Protein AF-A0A7D8YHR5-F1 (afdb_monomer_lite)

Sequence (511 aa):
MTLLLSEDRPRRIRDEKDRVDRMIKELKLVERLQRSTRARTENGLDLDPLSEEQQRIAQRAEKVREGMKDEDADEDSTAEPQATEGEPSESPEGDDSGKPQNGEPTPSRDAPQPDDSKPSDGKPADGKPSETGKPGDDGGEEKPDSESGKAPSAPDDAPKPDDSDPDGSDPSDSEAGDSKPSDGKPSEGMPSDPSSPSDPADPSDAGQPSEPQPAPPGQPSGDPPGESGQPPATPQSPEQQAQQQLQQAIENMRQAREELDRSRRDEAVEQQQQAEENLRAAIDRLEKILRQLREEEMQRELARLEARLRKMAQMQAKLLDDTKLLDSIPASQRDRQFDVRAGNLAFEEKKIVMEADRALLLLREEGSSVAFPEVVAQIRDDMDRVAQRLTGSKVDAVTVGIQEDILAALEEMIAALQKAQRDLEQQRQQEQPPNGQPGQSPGDQPLVEQIAELKLIRTMETRILATTQRYRKILDDAGDAADLLPLVRDLAERQGNLYRITRDIVQQRNE

Foldseek 3Di:
DVPVCVPCVLVVLVVLLVLLVVLLVLLVVLLVLLVVLLVCLVVPDALVVSLVSLVVSLVSLVVSLVSLCPVVPVVPPPDDDDDDDDDDDDDDDDDDDDDDDDDDDDDDDDDDDDDDDDDDDDDDDDDDDDDDDDDDDDDDDDDDDDDDDDDDDDDDDDDDDDDDDDDDDDDDDDDDDDDDDDDDDDDDDDDDDDDDDDDDDDDDDDDDDDDDDDDDDDDDDDDDDDDDDDPDDDDQPLSSVLSVLSVLLSVLSVQLSVCSVVVNSVSSSVSSVSSSVSSVSSSVSSVVVSLVSVLVSLLVLLVVLLVLLVVLLVLLVVLLVLLVVLVVQDPVRQDVVSLVSLLVSLVSLVVSLVSLVVSLVSLVVQLQDLQVSLLSVLLSVLSNVLSVCSNVSNSDPLSSVSSVLSSVSSVLVSVQSVVLSVVSVVVVVPPDDDDDDDDDDSPRDGSGDPVSSVVSLVVLVVSLVVVVVVLVVCVVVVHDPVVCVVVNVVSVVSVVVSVVSVVCVVVVPSD

Structure (mmCIF, N/CA/C/O backbone):
data_AF-A0A7D8YHR5-F1
#
_entry.id   AF-A0A7D8YHR5-F1
#
loop_
_atom_site.group_PDB
_atom_site.id
_atom_site.type_symbol
_atom_site.label_atom_id
_atom_site.label_alt_id
_atom_site.label_comp_id
_atom_site.label_asym_id
_atom_site.label_entity_id
_atom_site.label_seq_id
_atom_site.pdbx_PDB_ins_code
_atom_site.Cartn_x
_atom_site.Cartn_y
_atom_site.Cartn_z
_atom_site.occupancy
_atom_site.B_iso_or_equiv
_atom_site.auth_seq_id
_atom_site.auth_comp_id
_atom_site.auth_asym_id
_atom_site.auth_atom_id
_atom_site.pdbx_PDB_model_num
ATOM 1 N N . MET A 1 1 ? 15.507 18.262 18.658 1.00 43.34 1 MET A N 1
ATOM 2 C CA . MET A 1 1 ? 14.780 17.064 19.139 1.00 43.34 1 MET A CA 1
ATOM 3 C C . MET A 1 1 ? 13.680 16.580 18.184 1.00 43.34 1 MET A C 1
ATOM 5 O O . MET A 1 1 ? 13.251 15.449 18.322 1.00 43.34 1 MET A O 1
ATOM 9 N N . THR A 1 2 ? 13.263 17.348 17.171 1.00 38.34 2 THR A N 1
ATOM 10 C CA . THR A 1 2 ? 12.124 17.006 16.290 1.00 38.34 2 THR A CA 1
ATOM 11 C C . THR A 1 2 ? 12.311 15.822 15.329 1.00 38.34 2 THR A C 1
ATOM 13 O O . THR A 1 2 ? 11.311 15.349 14.803 1.00 38.34 2 THR A O 1
ATOM 16 N N . LEU A 1 3 ? 13.534 15.321 15.086 1.00 39.16 3 LEU A N 1
ATOM 17 C CA . LEU A 1 3 ? 13.730 14.150 14.210 1.00 39.16 3 LEU A CA 1
ATOM 18 C C . LEU A 1 3 ? 13.431 12.805 14.897 1.00 39.16 3 LEU A C 1
ATOM 20 O O . LEU A 1 3 ? 12.826 11.951 14.256 1.00 39.16 3 LEU A O 1
ATOM 24 N N . LEU A 1 4 ? 13.782 12.614 16.178 1.00 41.31 4 LEU A N 1
ATOM 25 C CA . LEU A 1 4 ? 13.578 11.321 16.859 1.00 41.31 4 LEU A CA 1
ATOM 26 C C . LEU A 1 4 ? 12.094 10.926 16.944 1.00 41.31 4 LEU A C 1
ATOM 28 O O . LEU A 1 4 ? 11.748 9.778 16.701 1.00 41.31 4 LEU A O 1
ATOM 32 N N . LEU A 1 5 ? 11.201 11.893 17.175 1.00 48.47 5 LEU A N 1
ATOM 33 C CA . LEU A 1 5 ? 9.749 11.664 17.199 1.00 48.47 5 LEU A CA 1
ATOM 34 C C . LEU A 1 5 ? 9.153 11.292 15.825 1.00 48.47 5 LEU A C 1
ATOM 36 O O . LEU A 1 5 ? 7.983 10.917 15.751 1.00 48.47 5 LEU A O 1
ATOM 40 N N . SER A 1 6 ? 9.917 11.416 14.732 1.00 54.34 6 SER A N 1
ATOM 41 C CA . SER A 1 6 ? 9.427 11.135 13.376 1.00 54.34 6 SER A CA 1
ATOM 42 C C . SER A 1 6 ? 9.671 9.696 12.908 1.00 54.34 6 SER A C 1
ATOM 44 O O . SER A 1 6 ? 8.865 9.188 12.130 1.00 54.34 6 SER A O 1
ATOM 46 N N . GLU A 1 7 ? 10.715 9.016 13.402 1.00 53.75 7 GLU A N 1
ATOM 47 C CA . GLU A 1 7 ? 11.057 7.651 12.964 1.00 53.75 7 GLU A CA 1
ATOM 48 C C . GLU A 1 7 ? 10.170 6.570 13.604 1.00 53.75 7 GLU A C 1
ATOM 50 O O . GLU A 1 7 ? 9.763 5.641 12.908 1.00 53.75 7 GLU A O 1
ATOM 55 N N . ASP A 1 8 ? 9.777 6.715 14.875 1.00 69.06 8 ASP A N 1
ATOM 56 C CA . ASP A 1 8 ? 8.876 5.758 15.548 1.00 69.06 8 ASP A CA 1
ATOM 57 C C . ASP A 1 8 ? 7.381 6.012 15.278 1.00 69.06 8 ASP A C 1
ATOM 59 O O . ASP A 1 8 ? 6.524 5.190 15.616 1.00 69.06 8 ASP A O 1
ATOM 63 N N . ARG A 1 9 ? 7.029 7.123 14.617 1.00 74.69 9 ARG A N 1
ATOM 64 C CA . ARG A 1 9 ? 5.630 7.514 14.370 1.00 74.69 9 ARG A CA 1
ATOM 65 C C . ARG A 1 9 ? 4.794 6.502 13.553 1.00 74.69 9 ARG A C 1
ATOM 67 O O . ARG A 1 9 ? 3.575 6.523 13.724 1.00 74.69 9 ARG A O 1
ATOM 74 N N . PRO A 1 10 ? 5.351 5.644 12.668 1.00 77.38 10 PRO A N 1
ATOM 75 C CA . PRO A 1 10 ? 4.604 4.543 12.046 1.00 77.38 10 PRO A CA 1
ATOM 76 C C . PRO A 1 10 ? 4.320 3.383 13.008 1.00 77.38 10 PRO A C 1
ATOM 78 O O . PRO A 1 10 ? 3.241 2.805 12.950 1.00 77.38 10 PRO A O 1
ATOM 81 N N . ARG A 1 11 ? 5.258 3.063 13.914 1.00 81.31 11 ARG A N 1
ATOM 82 C CA . ARG A 1 11 ? 5.058 2.022 14.937 1.00 81.31 11 ARG A CA 1
ATOM 83 C C . ARG A 1 11 ? 3.981 2.445 15.926 1.00 81.31 11 ARG A C 1
ATOM 85 O O . ARG A 1 11 ? 3.015 1.713 16.083 1.00 81.31 11 ARG A O 1
ATOM 92 N N . ARG A 1 12 ? 4.077 3.679 16.445 1.00 83.19 12 ARG A N 1
ATOM 93 C CA . ARG A 1 12 ? 3.063 4.266 17.339 1.00 83.19 12 ARG A CA 1
ATOM 94 C C . ARG A 1 12 ? 1.647 4.130 16.773 1.00 83.19 12 ARG A C 1
ATOM 96 O O . ARG A 1 12 ? 0.815 3.542 17.443 1.00 83.19 12 ARG A O 1
ATOM 103 N N . ILE A 1 13 ? 1.397 4.554 15.525 1.00 85.94 13 ILE A N 1
ATOM 104 C CA . ILE A 1 13 ? 0.059 4.420 14.911 1.00 85.94 13 ILE A CA 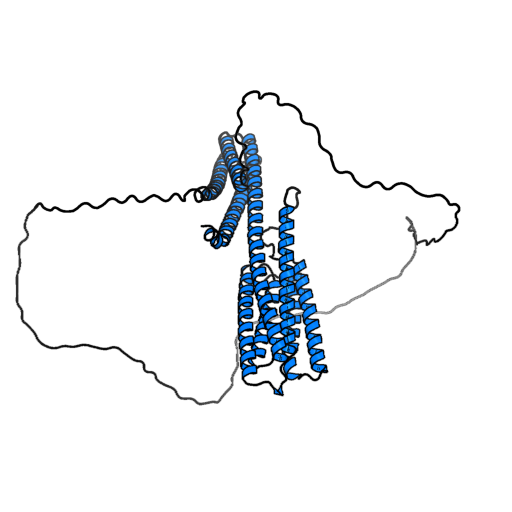1
ATOM 105 C C . ILE A 1 13 ? -0.406 2.962 14.841 1.00 85.94 13 ILE A C 1
ATOM 107 O O . ILE A 1 13 ? -1.578 2.689 15.085 1.00 85.94 13 ILE A O 1
ATOM 111 N N . ARG A 1 14 ? 0.478 2.014 14.519 1.00 84.75 14 ARG A N 1
ATOM 112 C CA . ARG A 1 14 ? 0.115 0.594 14.463 1.00 84.75 14 ARG A CA 1
ATOM 113 C C . ARG A 1 14 ? -0.244 0.042 15.841 1.00 84.75 14 ARG A C 1
ATOM 115 O O . ARG A 1 14 ? -1.290 -0.586 15.986 1.00 84.75 14 ARG A O 1
ATOM 122 N N . ASP A 1 15 ? 0.587 0.320 16.840 1.00 88.00 15 ASP A N 1
ATOM 123 C CA . ASP A 1 15 ? 0.382 -0.117 18.223 1.00 88.00 15 ASP A CA 1
ATOM 124 C C . ASP A 1 15 ? -0.906 0.496 18.815 1.00 88.00 15 ASP A C 1
ATOM 126 O O . ASP A 1 15 ? -1.674 -0.183 19.505 1.00 88.00 15 ASP A O 1
ATOM 130 N N . GLU A 1 16 ? -1.183 1.757 18.475 1.00 88.62 16 GLU A N 1
ATOM 131 C CA . GLU A 1 16 ? -2.377 2.524 18.841 1.00 88.62 16 GLU A CA 1
ATOM 132 C C . GLU A 1 16 ? -3.640 1.984 18.144 1.00 88.62 16 GLU A C 1
ATOM 134 O O . GLU A 1 16 ? -4.628 1.690 18.818 1.00 88.62 16 GLU A O 1
ATOM 139 N N . LYS A 1 17 ? -3.598 1.723 16.826 1.00 89.19 17 LYS A N 1
ATOM 140 C CA . LYS A 1 17 ? -4.676 1.034 16.085 1.00 89.19 17 LYS A CA 1
ATOM 141 C C . LYS A 1 17 ? -5.022 -0.308 16.724 1.00 89.19 17 LYS A C 1
ATOM 143 O O . LYS A 1 17 ? -6.193 -0.582 16.984 1.00 89.19 17 LYS A O 1
ATOM 148 N N . ASP A 1 18 ? -4.011 -1.129 16.993 1.00 89.62 18 ASP A N 1
ATOM 149 C CA . ASP A 1 18 ? -4.166 -2.448 17.603 1.00 89.62 18 ASP A CA 1
ATOM 150 C C . ASP A 1 18 ? -4.737 -2.354 19.027 1.00 89.62 18 ASP A C 1
ATOM 152 O O . ASP A 1 18 ? -5.549 -3.188 19.440 1.00 89.62 18 ASP A O 1
ATOM 156 N N . ARG A 1 19 ? -4.345 -1.330 19.794 1.00 90.12 19 ARG A N 1
ATOM 157 C CA . ARG A 1 19 ? -4.901 -1.046 21.121 1.00 90.12 19 ARG A CA 1
ATOM 158 C C . ARG A 1 19 ? -6.368 -0.625 21.033 1.00 90.12 19 ARG A C 1
ATOM 160 O O . ARG A 1 19 ? -7.196 -1.233 21.712 1.00 90.12 19 ARG A O 1
ATOM 167 N N . VAL A 1 20 ? -6.712 0.344 20.188 1.00 91.25 20 VAL A N 1
ATOM 168 C CA . VAL A 1 20 ? -8.091 0.835 20.023 1.00 91.25 20 VAL A CA 1
ATOM 169 C C . VAL A 1 20 ? -9.015 -0.266 19.489 1.00 91.25 20 VAL A C 1
ATOM 171 O O . VAL A 1 20 ? -10.122 -0.436 20.002 1.00 91.25 20 VAL A O 1
ATOM 174 N N . ASP A 1 21 ? -8.554 -1.092 18.548 1.00 92.06 21 ASP A N 1
ATOM 175 C CA . ASP A 1 21 ? -9.302 -2.251 18.050 1.00 92.06 21 ASP A CA 1
ATOM 176 C C . ASP A 1 21 ? -9.559 -3.308 19.146 1.00 92.06 21 ASP A C 1
ATOM 178 O O . ASP A 1 21 ? -10.692 -3.782 19.295 1.00 92.06 21 ASP A O 1
ATOM 182 N N . ARG A 1 22 ? -8.559 -3.615 19.992 1.00 93.50 22 ARG A N 1
ATOM 183 C CA . ARG A 1 22 ? -8.758 -4.456 21.191 1.00 93.50 22 ARG A CA 1
ATOM 184 C C . ARG A 1 22 ? -9.793 -3.853 22.145 1.00 93.50 22 ARG A C 1
ATOM 186 O O . ARG A 1 22 ? -10.671 -4.582 22.610 1.00 93.50 22 ARG A O 1
ATOM 193 N N . MET A 1 23 ? -9.737 -2.544 22.406 1.00 93.44 23 MET A N 1
ATOM 194 C CA . MET A 1 23 ? -10.709 -1.860 23.271 1.00 93.44 23 MET A CA 1
ATOM 195 C C . MET A 1 23 ? -12.133 -1.936 22.702 1.00 93.44 23 MET A C 1
ATOM 197 O O . MET A 1 23 ? -13.058 -2.286 23.433 1.00 93.44 23 MET A O 1
ATOM 201 N N . ILE A 1 24 ? -12.324 -1.707 21.399 1.00 93.50 24 ILE A N 1
ATOM 202 C CA . ILE A 1 24 ? -13.632 -1.836 20.732 1.00 93.50 24 ILE A CA 1
ATOM 203 C C . ILE A 1 24 ? -14.166 -3.270 20.828 1.00 93.50 24 ILE A C 1
ATOM 205 O O . ILE A 1 24 ? -15.341 -3.467 21.145 1.00 93.50 24 ILE A O 1
ATOM 209 N N . LYS A 1 25 ? -13.323 -4.282 20.579 1.00 95.50 25 LYS A N 1
ATOM 210 C CA . LYS A 1 25 ? -13.701 -5.703 20.687 1.00 95.50 25 LYS A CA 1
ATOM 211 C C . LYS A 1 25 ? -14.168 -6.060 22.101 1.00 95.50 25 LYS A C 1
ATOM 213 O O . LYS A 1 25 ? -15.196 -6.722 22.253 1.00 95.50 25 LYS A O 1
ATOM 218 N N . GLU A 1 26 ? -13.461 -5.581 23.121 1.00 96.31 26 GLU A N 1
ATOM 219 C CA . GLU A 1 26 ? -13.825 -5.782 24.524 1.00 96.31 26 GLU A CA 1
ATOM 220 C C . GLU A 1 26 ? -15.105 -5.024 24.915 1.00 96.31 26 GLU A C 1
ATOM 222 O O . GLU A 1 26 ? -16.015 -5.634 25.480 1.00 96.31 26 GLU A O 1
ATOM 227 N N . LEU A 1 27 ? -15.258 -3.744 24.549 1.00 96.00 27 LEU A N 1
ATOM 228 C CA . LEU A 1 27 ? -16.479 -2.980 24.848 1.00 96.00 27 LEU A CA 1
ATOM 229 C C . LEU A 1 27 ? -17.718 -3.538 24.138 1.00 96.00 27 LEU A C 1
ATOM 231 O O . LEU A 1 27 ? -18.779 -3.614 24.752 1.00 96.00 27 LEU A O 1
ATOM 235 N N . LYS A 1 28 ? -17.601 -4.019 22.893 1.00 96.88 28 LYS A N 1
ATOM 236 C CA . LYS A 1 28 ? -18.698 -4.719 22.193 1.00 96.88 28 LYS A CA 1
ATOM 237 C C . LYS A 1 28 ? -19.106 -6.028 22.872 1.00 96.88 28 LYS A C 1
ATOM 239 O O . LYS A 1 28 ? -20.235 -6.488 22.698 1.00 96.88 28 LYS A O 1
ATOM 244 N N . LEU A 1 29 ? -18.206 -6.655 23.629 1.00 97.06 29 LEU A N 1
ATOM 245 C CA . LEU A 1 29 ? -18.526 -7.827 24.441 1.00 97.06 29 LEU A CA 1
ATOM 246 C C . LEU A 1 29 ? -19.152 -7.423 25.786 1.00 97.06 29 LEU A C 1
ATOM 248 O O . LEU A 1 29 ? -20.113 -8.062 26.206 1.00 97.06 29 LEU A O 1
ATOM 252 N N . VAL A 1 30 ? -18.687 -6.337 26.413 1.00 97.62 30 VAL A N 1
ATOM 253 C CA . VAL A 1 30 ? -19.336 -5.727 27.591 1.00 97.62 30 VAL A CA 1
ATOM 254 C C . VAL A 1 30 ? -20.777 -5.309 27.269 1.00 97.62 30 VAL A C 1
ATOM 256 O O . VAL A 1 30 ? -21.678 -5.707 27.997 1.00 97.62 30 VAL A O 1
ATOM 259 N N . GLU A 1 31 ? -21.024 -4.596 26.164 1.00 97.38 31 GLU A N 1
ATOM 260 C CA . GLU A 1 31 ? -22.367 -4.158 25.735 1.00 97.38 31 GLU A CA 1
ATOM 261 C C . GLU A 1 31 ? -23.316 -5.344 25.523 1.00 97.38 31 GLU A C 1
ATOM 263 O O . GLU A 1 31 ? -24.435 -5.352 26.037 1.00 97.38 31 GLU A O 1
ATOM 268 N N . ARG A 1 32 ? -22.838 -6.407 24.865 1.00 97.81 32 ARG A N 1
ATOM 269 C CA . ARG A 1 32 ? -23.626 -7.624 24.637 1.00 97.81 32 ARG A CA 1
ATOM 270 C C . ARG A 1 32 ? -23.975 -8.346 25.938 1.00 97.81 32 ARG A C 1
ATOM 272 O O . ARG A 1 32 ? -25.080 -8.873 26.066 1.00 97.81 32 ARG A O 1
ATOM 279 N N . LEU A 1 33 ? -23.038 -8.397 26.887 1.00 97.69 33 LEU A N 1
ATOM 280 C CA . LEU A 1 33 ? -23.275 -8.972 28.211 1.00 97.69 33 LEU A CA 1
ATOM 281 C C . LEU A 1 33 ? -24.267 -8.112 29.001 1.00 97.69 33 LEU A C 1
ATOM 283 O O . LEU A 1 33 ? -25.235 -8.656 29.520 1.00 97.69 33 LEU A O 1
ATOM 287 N N . GLN A 1 34 ? -24.086 -6.790 29.001 1.00 97.38 34 GLN A N 1
ATOM 288 C CA . GLN A 1 34 ? -24.976 -5.826 29.648 1.00 97.38 34 GLN A CA 1
ATOM 289 C C . GLN A 1 34 ? -26.417 -5.977 29.147 1.00 97.38 34 GLN A C 1
ATOM 291 O O . GLN A 1 34 ? -27.328 -6.193 29.943 1.00 97.38 34 GLN A O 1
ATOM 296 N N . ARG A 1 35 ? -26.607 -5.996 27.824 1.00 97.50 35 ARG A N 1
ATOM 297 C CA . ARG A 1 35 ? -27.909 -6.202 27.176 1.00 97.50 35 ARG A CA 1
ATOM 298 C C . ARG A 1 35 ? -28.532 -7.566 27.495 1.00 97.50 35 ARG A C 1
ATOM 300 O O . ARG A 1 35 ? -29.747 -7.669 27.647 1.00 97.50 35 ARG A O 1
ATOM 307 N N . SER A 1 36 ? -27.715 -8.615 27.614 1.00 97.31 36 SER A N 1
ATOM 308 C CA . SER A 1 36 ? -28.164 -9.958 28.017 1.00 97.31 36 SER A CA 1
ATOM 309 C C . SER A 1 36 ? -28.595 -10.015 29.487 1.00 97.31 36 SER A C 1
ATOM 311 O O . SER A 1 36 ? -29.595 -10.652 29.818 1.00 97.31 36 SER A O 1
ATOM 313 N N . THR A 1 37 ? -27.862 -9.357 30.387 1.00 96.69 37 THR A N 1
ATOM 314 C CA . THR A 1 37 ? -28.233 -9.248 31.804 1.00 96.69 37 THR A CA 1
ATOM 315 C C . THR A 1 37 ? -29.489 -8.398 31.957 1.00 96.69 37 THR A C 1
ATOM 317 O O . THR A 1 37 ? -30.429 -8.871 32.584 1.00 96.69 37 THR A O 1
ATOM 320 N N . ARG A 1 38 ? -29.595 -7.250 31.273 1.00 97.31 38 ARG A N 1
ATOM 321 C CA . ARG A 1 38 ? -30.806 -6.418 31.270 1.00 97.31 38 ARG A CA 1
ATOM 322 C C . ARG A 1 38 ? -32.049 -7.165 30.802 1.00 97.31 38 ARG A C 1
ATOM 324 O O . ARG A 1 38 ? -33.054 -7.171 31.504 1.00 97.31 38 ARG A O 1
ATOM 331 N N . ALA A 1 39 ? -31.970 -7.863 29.669 1.00 97.12 39 ALA A N 1
ATOM 332 C CA . ALA A 1 39 ? -33.085 -8.672 29.185 1.00 97.12 39 ALA A CA 1
ATOM 333 C C . ALA A 1 39 ? -33.501 -9.745 30.208 1.00 97.12 39 ALA A C 1
ATOM 335 O O . ALA A 1 39 ? -34.676 -10.089 30.306 1.00 97.12 39 ALA A O 1
ATOM 336 N N . ARG A 1 40 ? -32.567 -10.280 31.003 1.00 96.88 40 ARG A N 1
ATOM 337 C CA . ARG A 1 40 ? -32.877 -11.237 32.074 1.00 96.88 40 ARG A CA 1
ATOM 338 C C . ARG A 1 40 ? -33.471 -10.561 33.317 1.00 96.88 40 ARG A C 1
ATOM 340 O O . ARG A 1 40 ? -34.400 -11.129 33.891 1.00 96.88 40 ARG A O 1
ATOM 347 N N . THR A 1 41 ? -33.032 -9.347 33.659 1.00 94.62 41 THR A N 1
ATOM 348 C CA . THR A 1 41 ? -33.676 -8.473 34.653 1.00 94.62 41 THR A CA 1
ATOM 349 C C . THR A 1 41 ? -35.145 -8.226 34.285 1.00 94.62 41 THR A C 1
ATOM 351 O O . THR A 1 41 ? -36.033 -8.515 35.085 1.00 94.62 41 THR A O 1
ATOM 354 N N . GLU A 1 42 ? -35.404 -7.781 33.048 1.00 95.25 42 GLU A N 1
ATOM 355 C CA . GLU A 1 42 ? -36.739 -7.508 32.485 1.00 95.25 42 GLU A CA 1
ATOM 356 C C . GLU A 1 42 ? -37.643 -8.757 32.488 1.00 95.25 42 GLU A C 1
ATOM 358 O O . GLU A 1 42 ? -38.808 -8.684 32.871 1.00 95.25 42 GLU A O 1
ATOM 363 N N . ASN A 1 43 ? -37.104 -9.926 32.117 1.00 95.31 43 ASN A N 1
ATOM 364 C CA . ASN A 1 43 ? -37.841 -11.200 32.079 1.00 95.31 43 ASN A CA 1
ATOM 365 C C . ASN A 1 43 ? -38.124 -11.820 33.462 1.00 95.31 43 ASN A C 1
ATOM 367 O O . ASN A 1 43 ? -38.692 -12.909 33.546 1.00 95.31 43 ASN A O 1
ATOM 371 N N . GLY A 1 44 ? -37.751 -11.151 34.553 1.00 92.12 44 GLY A N 1
ATOM 372 C CA . GLY A 1 44 ? -38.170 -11.548 35.892 1.00 92.12 44 GLY A CA 1
ATOM 373 C C . GLY A 1 44 ? -37.276 -12.570 36.600 1.00 92.12 44 GLY A C 1
ATOM 374 O O . GLY A 1 44 ? -37.691 -13.091 37.637 1.00 92.12 44 GLY A O 1
ATOM 375 N N . LEU A 1 45 ? -36.072 -12.842 36.085 1.00 92.81 45 LEU A N 1
ATOM 376 C CA . LEU A 1 45 ? -35.128 -13.797 36.680 1.00 92.81 45 LEU A CA 1
ATOM 377 C C . LEU A 1 45 ? -34.607 -13.355 38.057 1.00 92.81 45 LEU A C 1
ATOM 379 O O . LEU A 1 45 ? -34.732 -12.193 38.452 1.00 92.81 45 LEU A O 1
ATOM 383 N N . ASP A 1 46 ? -34.049 -14.324 38.782 1.00 93.00 46 ASP A N 1
ATOM 384 C CA . ASP A 1 46 ? -33.513 -14.160 40.135 1.00 93.00 46 ASP A CA 1
ATOM 385 C C . ASP A 1 46 ? -32.434 -13.065 40.203 1.00 93.00 46 ASP A C 1
ATOM 387 O O . ASP A 1 46 ? -31.592 -12.959 39.310 1.00 93.00 46 ASP A O 1
ATOM 391 N N . LEU A 1 47 ? -32.486 -12.227 41.240 1.00 91.94 47 LEU A N 1
ATOM 392 C CA . LEU A 1 47 ? -31.731 -10.971 41.296 1.00 91.94 47 LEU A CA 1
ATOM 393 C C . LEU A 1 47 ? -30.303 -11.161 41.817 1.00 91.94 47 LEU A C 1
ATOM 395 O O . LEU A 1 47 ? -29.393 -10.512 41.303 1.00 91.94 47 LEU A O 1
ATOM 399 N N . ASP A 1 48 ? -30.087 -12.094 42.746 1.00 93.12 48 ASP A N 1
ATOM 400 C CA . ASP A 1 48 ? -28.764 -12.423 43.294 1.00 93.12 48 ASP A CA 1
ATOM 401 C C . ASP A 1 48 ? -27.743 -12.800 42.190 1.00 93.12 48 ASP A C 1
ATOM 403 O O . ASP A 1 48 ? -26.694 -12.151 42.093 1.00 93.12 48 ASP A O 1
ATOM 407 N N . PRO A 1 49 ? -28.019 -13.767 41.281 1.00 94.31 49 PRO A N 1
ATOM 408 C CA . PRO A 1 49 ? -27.087 -14.084 40.197 1.00 94.31 49 PRO A CA 1
ATOM 409 C C . PRO A 1 49 ? -26.950 -12.947 39.173 1.00 94.31 49 PRO A C 1
ATOM 411 O O . PRO A 1 49 ? -25.877 -12.786 38.590 1.00 94.31 49 PRO A O 1
ATOM 414 N N . LEU A 1 50 ? -27.992 -12.131 38.961 1.00 94.75 50 LEU A N 1
ATOM 415 C CA . LEU A 1 50 ? -27.912 -10.965 38.074 1.00 94.75 50 LEU A CA 1
ATOM 416 C C . LEU A 1 50 ? -27.019 -9.862 38.660 1.00 94.75 50 LEU A C 1
ATOM 418 O O . LEU A 1 50 ? -26.283 -9.231 37.903 1.00 94.75 50 LEU A O 1
ATOM 422 N N . SER A 1 51 ? -27.020 -9.660 39.982 1.00 95.94 51 SER A N 1
ATOM 423 C CA . SER A 1 51 ? -26.114 -8.727 40.667 1.00 95.94 51 SER A CA 1
ATOM 424 C C . SER A 1 51 ? -24.651 -9.165 40.538 1.00 95.94 51 SER A C 1
ATOM 426 O O . SER A 1 51 ? -23.788 -8.364 40.159 1.00 95.94 51 SER A O 1
ATOM 428 N N . GLU A 1 52 ? -24.356 -10.455 40.747 1.00 96.31 52 GLU A N 1
ATOM 429 C CA . GLU A 1 52 ? -23.009 -10.996 40.523 1.00 96.31 52 GLU A CA 1
ATOM 430 C C . GLU A 1 52 ? -22.534 -10.814 39.075 1.00 96.31 52 GLU A C 1
ATOM 432 O O . GLU A 1 52 ? -21.380 -10.449 38.829 1.00 96.31 52 GLU A O 1
ATOM 437 N N . GLU A 1 53 ? -23.401 -11.066 38.095 1.00 96.19 53 GLU A N 1
ATOM 438 C CA . GLU A 1 53 ? -23.077 -10.830 36.691 1.00 96.19 53 GLU A CA 1
ATOM 439 C C . GLU A 1 53 ? -22.863 -9.342 36.399 1.00 96.19 53 GLU A C 1
ATOM 441 O O . GLU A 1 53 ? -21.871 -8.988 35.762 1.00 96.19 53 GLU A O 1
ATOM 446 N N . GLN A 1 54 ? -23.727 -8.465 36.915 1.00 97.06 54 GLN A N 1
ATOM 447 C CA . GLN A 1 54 ? -23.611 -7.015 36.765 1.00 97.06 54 GLN A CA 1
ATOM 448 C C . GLN A 1 54 ? -22.283 -6.492 37.337 1.00 97.06 54 GLN A C 1
ATOM 450 O O . GLN A 1 54 ? -21.619 -5.667 36.700 1.00 97.06 54 GLN A O 1
ATOM 455 N N . GLN A 1 55 ? -21.833 -7.035 38.477 1.00 97.44 55 GLN A N 1
ATOM 456 C CA . GLN A 1 55 ? -20.502 -6.777 39.031 1.00 97.44 55 GLN A CA 1
ATOM 457 C C . GLN A 1 55 ? -19.385 -7.200 38.063 1.00 97.44 55 GLN A C 1
ATOM 459 O O . GLN A 1 55 ? -18.446 -6.433 37.840 1.00 97.44 55 GLN A O 1
ATOM 464 N N . ARG A 1 56 ? -19.459 -8.406 37.484 1.00 97.94 56 ARG A N 1
ATOM 465 C CA . ARG A 1 56 ? -18.431 -8.921 36.556 1.00 97.94 56 ARG A CA 1
ATOM 466 C C . ARG A 1 56 ? -18.363 -8.098 35.264 1.00 97.94 56 ARG A C 1
ATOM 468 O O . ARG A 1 56 ? -17.268 -7.874 34.748 1.00 97.94 56 ARG A O 1
ATOM 475 N N . ILE A 1 57 ? -19.502 -7.616 34.762 1.00 97.69 57 ILE A N 1
ATOM 476 C CA . ILE A 1 57 ? -19.575 -6.744 33.578 1.00 97.69 57 ILE A CA 1
ATOM 477 C C . ILE A 1 57 ? -18.942 -5.378 33.888 1.00 97.69 57 ILE A C 1
ATOM 479 O O . ILE A 1 57 ? -18.070 -4.934 33.138 1.00 97.69 57 ILE A O 1
ATOM 483 N N . ALA A 1 58 ? -19.275 -4.769 35.034 1.00 97.44 58 ALA A N 1
ATOM 484 C CA . ALA A 1 58 ? -18.663 -3.516 35.486 1.00 97.44 58 ALA A CA 1
ATOM 485 C C . ALA A 1 58 ? -17.134 -3.636 35.638 1.00 97.44 58 ALA A C 1
ATOM 487 O O . ALA A 1 58 ? -16.396 -2.779 35.159 1.00 97.44 58 ALA A O 1
ATOM 488 N N . GLN A 1 59 ? -16.645 -4.733 36.231 1.00 97.25 59 GLN A N 1
ATOM 489 C CA . GLN A 1 59 ? -15.209 -5.016 36.362 1.00 97.25 59 GLN A CA 1
ATOM 490 C C . GLN A 1 59 ? -14.510 -5.219 35.009 1.00 97.25 59 GLN A C 1
ATOM 492 O O . GLN A 1 59 ? -13.340 -4.870 34.862 1.00 97.25 59 GLN A O 1
ATOM 497 N N . ARG A 1 60 ? -15.196 -5.782 34.005 1.00 97.00 60 ARG A N 1
ATOM 498 C CA . ARG A 1 60 ? -14.640 -5.918 32.650 1.00 97.00 60 ARG A CA 1
ATOM 499 C C . ARG A 1 60 ? -14.508 -4.558 31.966 1.00 97.00 60 ARG A C 1
ATOM 501 O O . ARG A 1 60 ? -13.459 -4.274 31.399 1.00 97.00 60 ARG A O 1
ATOM 508 N N . ALA A 1 61 ? -15.532 -3.713 32.068 1.00 96.19 61 ALA A N 1
ATOM 509 C CA . ALA A 1 61 ? -15.494 -2.340 31.568 1.00 96.19 61 ALA A CA 1
ATOM 510 C C . ALA A 1 61 ? -14.400 -1.502 32.259 1.00 96.19 61 ALA A C 1
ATOM 512 O O . ALA A 1 61 ? -13.678 -0.756 31.602 1.00 96.19 61 ALA A O 1
ATOM 513 N N . GLU A 1 62 ? -14.227 -1.681 33.570 1.00 95.62 62 GLU A N 1
ATOM 514 C CA . GLU A 1 62 ? -13.188 -1.030 34.370 1.00 95.62 62 GLU A CA 1
ATOM 515 C C . GLU A 1 62 ? -11.768 -1.376 33.900 1.00 95.62 62 GLU A C 1
ATOM 517 O O . GLU A 1 62 ? -10.971 -0.460 33.712 1.00 95.62 62 GLU A O 1
ATOM 522 N N . LYS A 1 63 ? -11.482 -2.646 33.579 1.00 95.12 63 LYS A N 1
ATOM 523 C CA . LYS A 1 63 ? -10.195 -3.056 32.981 1.00 95.12 63 LYS A CA 1
ATOM 524 C C . LYS A 1 63 ? -9.923 -2.404 31.625 1.00 95.12 63 LYS A C 1
ATOM 526 O O . LYS A 1 63 ? -8.783 -2.058 31.330 1.00 95.12 63 LYS A O 1
ATOM 531 N N . VAL A 1 64 ? -10.954 -2.222 30.795 1.00 93.75 64 VAL A N 1
ATOM 532 C CA . VAL A 1 64 ? -10.803 -1.501 29.518 1.00 93.75 64 VAL A CA 1
ATOM 533 C C . VAL A 1 64 ? -10.499 -0.022 29.772 1.00 93.75 64 VAL A C 1
ATOM 535 O O . VAL A 1 64 ? -9.621 0.536 29.125 1.00 93.75 64 VAL A O 1
ATOM 538 N N . ARG A 1 65 ? -11.165 0.600 30.754 1.00 92.94 65 ARG A N 1
ATOM 539 C CA . ARG A 1 65 ? -10.908 1.992 31.161 1.00 92.94 65 ARG A CA 1
ATOM 540 C C . ARG A 1 65 ? -9.517 2.177 31.778 1.00 92.94 65 ARG A C 1
ATOM 542 O O . ARG A 1 65 ? -8.943 3.248 31.641 1.00 92.94 65 ARG A O 1
ATOM 549 N N . GLU A 1 66 ? -8.979 1.179 32.473 1.00 90.06 66 GLU A N 1
ATOM 550 C CA . GLU A 1 66 ? -7.599 1.206 32.979 1.00 90.06 66 GLU A CA 1
ATOM 551 C C . GLU A 1 66 ? -6.601 1.252 31.816 1.00 90.06 66 GLU A C 1
ATOM 553 O O . GLU A 1 66 ? -5.845 2.214 31.729 1.00 90.06 66 GLU A O 1
ATOM 558 N N . GLY A 1 67 ? -6.721 0.351 30.833 1.00 84.38 67 GLY A N 1
ATOM 559 C CA . GLY A 1 67 ? -5.882 0.377 29.623 1.00 84.38 67 GLY A CA 1
ATOM 560 C C . GLY A 1 67 ? -6.043 1.624 28.734 1.00 84.38 67 GLY A C 1
ATOM 561 O O . GLY A 1 67 ? -5.221 1.851 27.843 1.00 84.38 67 GLY A O 1
ATOM 562 N N . MET A 1 68 ? -7.073 2.451 28.965 1.00 82.00 68 MET A N 1
ATOM 563 C CA . MET A 1 68 ? -7.209 3.775 28.341 1.00 82.00 68 MET A CA 1
ATOM 564 C C . MET A 1 68 ? -6.342 4.861 28.992 1.00 82.00 68 MET A C 1
ATOM 566 O O . MET A 1 68 ? -6.087 5.866 28.339 1.00 82.00 68 MET A O 1
ATOM 570 N N . LYS A 1 69 ? -5.939 4.702 30.259 1.00 70.50 69 LYS A N 1
ATOM 571 C CA . LYS A 1 69 ? -5.246 5.742 31.044 1.00 70.50 69 LYS A CA 1
ATOM 572 C C . LYS A 1 69 ? -3.726 5.678 30.976 1.00 70.50 69 LYS A C 1
ATOM 574 O O . LYS A 1 69 ? -3.079 6.666 31.299 1.00 70.50 69 LYS A O 1
ATOM 579 N N . ASP A 1 70 ? -3.169 4.543 30.568 1.00 60.16 70 ASP A N 1
ATOM 580 C CA . ASP A 1 70 ? -1.718 4.312 30.578 1.00 60.16 70 ASP A CA 1
ATOM 581 C C . ASP A 1 70 ? -0.931 5.227 29.607 1.00 60.16 70 ASP A C 1
ATOM 583 O O . ASP A 1 70 ? 0.292 5.224 29.634 1.00 60.16 70 ASP A O 1
ATOM 587 N N . GLU A 1 71 ? -1.601 6.048 28.786 1.00 52.75 71 GLU A N 1
ATOM 588 C CA . GLU A 1 71 ? -0.972 7.053 27.908 1.00 52.75 71 GLU A CA 1
ATOM 589 C C . GLU A 1 71 ? -0.819 8.442 28.556 1.00 52.75 71 GLU A C 1
ATOM 591 O O . GLU A 1 71 ? 0.131 9.151 28.232 1.00 52.75 71 GLU A O 1
ATOM 596 N N . ASP A 1 72 ? -1.671 8.822 29.521 1.00 46.31 72 ASP A N 1
ATOM 597 C CA . ASP A 1 72 ? -1.593 10.138 30.190 1.00 46.31 72 ASP A CA 1
ATOM 598 C C . ASP A 1 72 ? -0.321 10.284 31.068 1.00 46.31 72 ASP A C 1
ATOM 600 O O . ASP A 1 72 ? -0.009 11.377 31.540 1.00 46.31 72 ASP A O 1
ATOM 604 N N . ALA A 1 73 ? 0.410 9.190 31.323 1.00 37.19 73 ALA A N 1
ATOM 605 C CA . ALA A 1 73 ? 1.600 9.156 32.182 1.00 37.19 73 ALA A CA 1
ATOM 606 C C . ALA A 1 73 ? 2.941 9.297 31.426 1.00 37.19 73 ALA A C 1
ATOM 608 O O . ALA A 1 73 ? 3.934 9.741 32.016 1.00 37.19 73 ALA A O 1
ATOM 609 N N . ASP A 1 74 ? 2.979 8.947 30.138 1.00 38.59 74 ASP A N 1
ATOM 610 C CA . ASP A 1 74 ? 4.214 8.909 29.339 1.00 38.59 74 ASP A CA 1
ATOM 611 C C . ASP A 1 74 ? 4.483 10.218 28.564 1.00 38.59 74 ASP A C 1
ATOM 613 O O . ASP A 1 74 ? 5.599 10.427 28.089 1.00 38.59 74 ASP A O 1
ATOM 617 N N . GLU A 1 75 ? 3.513 11.141 28.469 1.00 40.03 75 GLU A N 1
ATOM 618 C CA . GLU A 1 75 ? 3.720 12.451 27.816 1.00 40.03 75 GLU A CA 1
ATOM 619 C C . GLU A 1 75 ? 4.255 13.564 28.749 1.00 40.03 75 GLU A C 1
ATOM 621 O O . GLU A 1 75 ? 4.775 14.559 28.245 1.00 40.03 75 GLU A O 1
ATOM 626 N N . ASP A 1 76 ? 4.208 13.403 30.082 1.00 33.00 76 ASP A N 1
ATOM 627 C CA . ASP A 1 76 ? 4.652 14.427 31.064 1.00 33.00 76 ASP A CA 1
ATOM 628 C C . ASP A 1 76 ? 5.910 14.025 31.873 1.00 33.00 76 ASP A C 1
ATOM 630 O O . ASP A 1 76 ? 6.397 14.766 32.726 1.00 33.00 76 ASP A O 1
ATOM 634 N N . SER A 1 77 ? 6.486 12.843 31.616 1.00 33.22 77 SER A N 1
ATOM 635 C CA . SER A 1 77 ? 7.557 12.254 32.440 1.00 33.22 77 SER A CA 1
ATOM 636 C C . SER A 1 77 ? 8.976 12.330 31.843 1.00 33.22 77 SER A C 1
ATOM 638 O O . SER A 1 77 ? 9.857 11.554 32.213 1.00 33.22 77 SER A O 1
ATOM 640 N N . THR A 1 78 ? 9.274 13.343 31.014 1.00 32.88 78 THR A N 1
ATOM 641 C CA . THR A 1 78 ? 10.665 13.715 30.656 1.00 32.88 78 THR A CA 1
ATOM 642 C C . THR A 1 78 ? 11.211 14.863 31.513 1.00 32.88 78 THR A C 1
ATOM 644 O O . THR A 1 78 ? 11.650 15.893 30.996 1.00 32.88 78 THR A O 1
ATOM 647 N N . ALA A 1 79 ? 11.214 14.678 32.833 1.00 33.69 79 ALA A N 1
ATOM 648 C CA . ALA A 1 79 ? 11.989 15.497 33.764 1.00 33.69 79 ALA A CA 1
ATOM 649 C C . ALA A 1 79 ? 13.230 14.710 34.218 1.00 33.69 79 ALA A C 1
ATOM 651 O O . ALA A 1 79 ? 13.142 13.831 35.075 1.00 33.69 79 ALA A O 1
ATOM 652 N N . GLU A 1 80 ? 14.393 15.003 33.625 1.00 29.00 80 GLU A N 1
ATOM 653 C CA . GLU A 1 80 ? 15.661 14.369 34.007 1.00 29.00 80 GLU A CA 1
ATOM 654 C C . GLU A 1 80 ? 15.998 14.648 35.487 1.00 29.00 80 GLU A C 1
ATOM 656 O O . GLU A 1 80 ? 16.029 15.815 35.898 1.00 29.00 80 GLU A O 1
ATOM 661 N N . PRO A 1 81 ? 16.320 13.628 36.305 1.00 33.81 81 PRO A N 1
ATOM 662 C CA . PRO A 1 81 ? 16.869 13.862 37.631 1.00 33.81 81 PRO A CA 1
ATOM 663 C C . PRO A 1 81 ? 18.314 14.363 37.503 1.00 33.81 81 PRO A C 1
ATOM 665 O O . PRO A 1 81 ? 19.208 13.624 37.088 1.00 33.81 81 PRO A O 1
ATOM 668 N N . GLN A 1 82 ? 18.560 15.619 37.888 1.00 30.14 82 GLN A N 1
ATOM 669 C CA . GLN A 1 82 ? 19.918 16.162 37.971 1.00 30.14 82 GLN A CA 1
ATOM 670 C C . GLN A 1 82 ? 20.767 15.347 38.955 1.00 30.14 82 GLN A C 1
ATOM 672 O O . GLN A 1 82 ? 20.506 15.331 40.158 1.00 30.14 82 GLN A O 1
ATOM 677 N N . ALA A 1 83 ? 21.822 14.714 38.445 1.00 29.48 83 ALA A N 1
ATOM 678 C CA . ALA A 1 83 ? 22.847 14.099 39.273 1.00 29.48 83 ALA A CA 1
ATOM 679 C C . ALA A 1 83 ? 23.707 15.186 39.939 1.00 29.48 83 ALA A C 1
ATOM 681 O O . ALA A 1 83 ? 24.379 15.962 39.260 1.00 29.48 83 ALA A O 1
ATOM 682 N N . THR A 1 84 ? 23.709 15.228 41.271 1.00 29.77 84 THR A N 1
ATOM 683 C CA . THR A 1 84 ? 24.657 16.028 42.058 1.00 29.77 84 THR A CA 1
ATOM 684 C C . THR A 1 84 ? 25.852 15.168 42.454 1.00 29.77 84 THR A C 1
ATOM 686 O O . THR A 1 84 ? 25.679 14.162 43.143 1.00 29.77 84 THR A O 1
ATOM 689 N N . GLU A 1 85 ? 27.057 15.569 42.050 1.00 31.02 85 GLU A N 1
ATOM 690 C CA . GLU A 1 85 ? 28.305 14.922 42.473 1.00 31.02 85 GLU A CA 1
ATOM 691 C C . GLU A 1 85 ? 28.560 15.094 43.983 1.00 31.02 85 GLU A C 1
ATOM 693 O O . GLU A 1 85 ? 28.261 16.136 44.570 1.00 31.02 85 GLU A O 1
ATOM 698 N N . GLY A 1 86 ? 29.156 14.071 44.602 1.00 27.30 86 GLY A N 1
ATOM 699 C CA . GLY A 1 86 ? 29.604 14.073 45.996 1.00 27.30 86 GLY A CA 1
ATOM 700 C C . GLY A 1 86 ? 30.618 12.949 46.227 1.00 27.30 86 GLY A C 1
ATOM 701 O O . GLY A 1 86 ? 30.303 11.781 46.017 1.00 27.30 86 GLY A O 1
ATOM 702 N N . GLU A 1 87 ? 31.845 13.321 46.593 1.00 30.27 87 GLU A N 1
ATOM 703 C CA . GLU A 1 87 ? 33.039 12.459 46.615 1.00 30.27 87 GLU A CA 1
ATOM 704 C C . GLU A 1 87 ? 33.123 11.464 47.809 1.00 30.27 87 GLU A C 1
ATOM 706 O O . GLU A 1 87 ? 32.299 11.526 48.726 1.00 30.27 87 GLU A O 1
ATOM 711 N N . PRO A 1 88 ? 34.061 10.484 47.786 1.00 36.69 88 PRO A N 1
ATOM 712 C CA . PRO A 1 88 ? 33.944 9.238 48.552 1.00 36.69 88 PRO A CA 1
ATOM 713 C C . PRO A 1 88 ? 34.481 9.300 49.993 1.00 36.69 88 PRO A C 1
ATOM 715 O O . PRO A 1 88 ? 35.232 10.196 50.368 1.00 36.69 88 PRO A O 1
ATOM 718 N N . SER A 1 89 ? 34.143 8.271 50.782 1.00 29.73 89 SER A N 1
ATOM 719 C CA . SER A 1 89 ? 34.658 8.040 52.139 1.00 29.73 89 SER A CA 1
ATOM 720 C C . SER A 1 89 ? 35.224 6.623 52.297 1.00 29.73 89 SER A C 1
ATOM 722 O O . SER A 1 89 ? 34.794 5.685 51.624 1.00 29.73 89 SER A O 1
ATOM 724 N N . GLU A 1 90 ? 36.219 6.494 53.170 1.00 29.66 90 GLU A N 1
ATOM 725 C CA . GLU A 1 90 ? 37.136 5.359 53.285 1.00 29.66 90 GLU A CA 1
ATOM 726 C C . GLU A 1 90 ? 36.580 4.168 54.099 1.00 29.66 90 GLU A C 1
ATOM 728 O O . GLU A 1 90 ? 35.687 4.289 54.934 1.00 29.66 90 GLU A O 1
ATOM 733 N N . SER A 1 91 ? 37.183 2.997 53.884 1.00 34.28 91 SER A N 1
ATOM 734 C CA . SER A 1 91 ? 37.296 1.897 54.864 1.00 34.28 91 SER A CA 1
ATOM 735 C C . SER A 1 91 ? 38.727 1.948 55.435 1.00 34.28 91 SER A C 1
ATOM 737 O O . SER A 1 91 ? 39.600 2.363 54.668 1.00 34.28 91 SER A O 1
ATOM 739 N N . PRO A 1 92 ? 39.038 1.502 56.678 1.00 46.19 92 PRO A N 1
ATOM 740 C CA . PRO A 1 92 ? 38.623 0.191 57.218 1.00 46.19 92 PRO A CA 1
ATOM 741 C C . PRO A 1 92 ? 38.435 0.115 58.756 1.00 46.19 92 PRO A C 1
ATOM 743 O O . PRO A 1 92 ? 38.668 1.090 59.453 1.00 46.19 92 PRO A O 1
ATOM 746 N N . GLU A 1 93 ? 38.106 -1.075 59.287 1.00 29.48 93 GLU A N 1
ATOM 747 C CA . GLU A 1 93 ? 38.832 -1.702 60.421 1.00 29.48 93 GLU A CA 1
ATOM 748 C C . GLU A 1 93 ? 38.369 -3.158 60.691 1.00 29.48 93 GLU A C 1
ATOM 750 O O . GLU A 1 93 ? 37.202 -3.501 60.496 1.00 29.48 93 GLU A O 1
ATOM 755 N N . GLY A 1 94 ? 39.305 -4.028 61.107 1.00 26.64 94 GLY A N 1
ATOM 756 C CA . GLY A 1 94 ? 39.011 -5.243 61.897 1.00 26.64 94 GLY A CA 1
ATOM 757 C C . GLY A 1 94 ? 38.956 -4.872 63.390 1.00 26.64 94 GLY A C 1
ATOM 758 O O . GLY A 1 94 ? 38.969 -3.696 63.716 1.00 26.64 94 GLY A O 1
ATOM 759 N N . ASP A 1 95 ? 38.945 -5.748 64.388 1.00 27.66 95 ASP A N 1
ATOM 760 C CA . ASP A 1 95 ? 39.121 -7.197 64.532 1.00 27.66 95 ASP A CA 1
ATOM 761 C C . ASP A 1 95 ? 38.613 -7.518 65.960 1.00 27.66 95 ASP A C 1
ATOM 763 O O . ASP A 1 95 ? 38.880 -6.712 66.850 1.00 27.66 95 ASP A O 1
ATOM 767 N N . ASP A 1 96 ? 37.904 -8.632 66.213 1.00 29.09 96 ASP A N 1
ATOM 768 C CA . ASP A 1 96 ? 38.039 -9.311 67.522 1.00 29.09 96 ASP A CA 1
ATOM 769 C C . ASP A 1 96 ? 37.598 -10.792 67.525 1.00 29.09 96 ASP A C 1
ATOM 771 O O . ASP A 1 96 ? 36.424 -11.155 67.435 1.00 29.09 96 ASP A O 1
ATOM 775 N N . SER A 1 97 ? 38.607 -11.649 67.648 1.00 30.41 97 SER A N 1
ATOM 776 C CA . SER A 1 97 ? 38.715 -12.823 68.531 1.00 30.41 97 SER A CA 1
ATOM 777 C C . SER A 1 97 ? 37.459 -13.466 69.165 1.00 30.41 97 SER A C 1
ATOM 779 O O . SER A 1 97 ? 36.851 -12.949 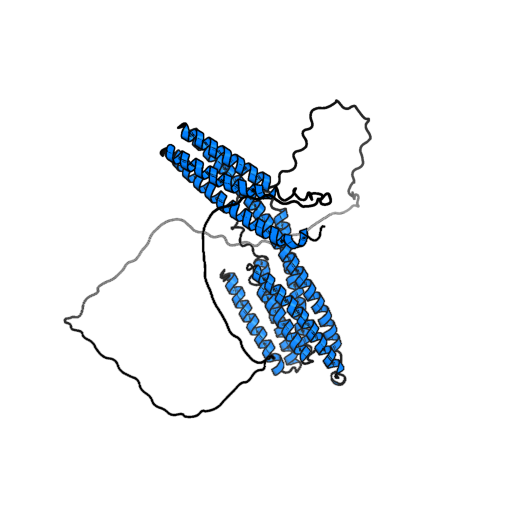70.098 1.00 30.41 97 SER A O 1
ATOM 781 N N . GLY A 1 98 ? 37.224 -14.750 68.851 1.00 28.12 98 GLY A N 1
ATOM 782 C CA . GLY A 1 98 ? 36.333 -15.628 69.631 1.00 28.12 98 GLY A CA 1
ATOM 783 C C . GLY A 1 98 ? 36.596 -17.128 69.425 1.00 28.12 98 GLY A C 1
ATOM 784 O O . GLY A 1 98 ? 36.060 -17.744 68.511 1.00 28.12 98 GLY A O 1
ATOM 785 N N . LYS A 1 99 ? 37.417 -17.744 70.286 1.00 34.84 99 LYS A N 1
ATOM 786 C CA . LYS A 1 99 ? 37.779 -19.189 70.313 1.00 34.84 99 LYS A CA 1
ATOM 787 C C . LYS A 1 99 ? 37.681 -19.695 71.775 1.00 34.84 99 LYS A C 1
ATOM 789 O O . LYS A 1 99 ? 37.617 -18.837 72.654 1.00 34.84 99 LYS A O 1
ATOM 794 N N . PRO A 1 100 ? 37.815 -21.005 72.114 1.00 54.44 100 PRO A N 1
ATOM 795 C CA . PRO A 1 100 ? 37.845 -22.239 71.295 1.00 54.44 100 PRO A CA 1
ATOM 796 C C . PRO A 1 100 ? 36.999 -23.420 71.872 1.00 54.44 100 PRO A C 1
ATOM 798 O O . PRO A 1 100 ? 36.471 -23.301 72.971 1.00 54.44 100 PRO A O 1
ATOM 801 N N . GLN A 1 101 ? 36.986 -24.608 71.225 1.00 32.84 101 GLN A N 1
ATOM 802 C CA . GLN A 1 101 ? 37.513 -25.866 71.833 1.00 32.84 101 GLN A CA 1
ATOM 803 C C . GLN A 1 101 ? 37.475 -27.149 70.952 1.00 32.84 101 GLN A C 1
ATOM 805 O O . GLN A 1 101 ? 36.524 -27.381 70.218 1.00 32.84 101 GLN A O 1
ATOM 810 N N . ASN A 1 102 ? 38.502 -27.994 71.177 1.00 32.47 102 ASN A N 1
ATOM 811 C CA . ASN A 1 102 ? 38.629 -29.471 71.060 1.00 32.47 102 ASN A CA 1
ATOM 812 C C . ASN A 1 102 ? 38.554 -30.204 69.696 1.00 32.47 102 ASN A C 1
ATOM 814 O O . ASN A 1 102 ? 37.668 -29.958 68.888 1.00 32.47 102 ASN A O 1
ATOM 818 N N . GLY A 1 103 ? 39.447 -31.198 69.487 1.00 31.12 103 GLY A N 1
ATOM 819 C CA . GLY A 1 103 ? 39.298 -32.154 68.371 1.00 31.12 103 GLY A CA 1
ATOM 820 C C . GLY A 1 103 ? 40.308 -33.308 68.186 1.00 31.12 103 GLY A C 1
ATOM 821 O O . GLY A 1 103 ? 39.858 -34.431 68.023 1.00 31.12 103 GLY A O 1
ATOM 822 N N . GLU A 1 104 ? 41.628 -33.067 68.233 1.00 37.34 104 GLU A N 1
ATOM 823 C CA . GLU A 1 104 ? 42.708 -34.101 68.239 1.00 37.34 104 GLU A CA 1
ATOM 824 C C . GLU A 1 104 ? 42.802 -35.086 67.001 1.00 37.34 104 GLU A C 1
ATOM 826 O O . GLU A 1 104 ? 42.133 -34.815 66.004 1.00 37.34 104 GLU A O 1
ATOM 831 N N . PRO A 1 105 ? 43.781 -36.032 66.859 1.00 49.34 105 PRO A N 1
ATOM 832 C CA . PRO A 1 105 ? 44.849 -35.828 65.849 1.00 49.34 105 PRO A CA 1
ATOM 833 C C . PRO A 1 105 ? 45.203 -36.997 64.871 1.00 49.34 105 PRO A C 1
ATOM 835 O O . PRO A 1 105 ? 44.967 -38.150 65.196 1.00 49.34 105 PRO A O 1
ATOM 838 N N . THR A 1 106 ? 45.849 -36.643 63.729 1.00 35.62 106 THR A N 1
ATOM 839 C CA . THR A 1 106 ? 47.015 -37.243 62.967 1.00 35.62 106 THR A CA 1
ATOM 840 C C . THR A 1 106 ? 47.184 -38.801 62.822 1.00 35.62 106 THR A C 1
ATOM 842 O O . THR A 1 106 ? 46.376 -39.528 63.382 1.00 35.62 106 THR A O 1
ATOM 845 N N . PRO A 1 107 ? 48.174 -39.406 62.081 1.00 50.94 107 PRO A N 1
ATOM 846 C CA . PRO A 1 107 ? 49.339 -38.852 61.343 1.00 50.94 107 PRO A CA 1
ATOM 847 C C . PRO A 1 107 ? 49.778 -39.507 59.982 1.00 50.94 107 PRO A C 1
ATOM 849 O O . PRO A 1 107 ? 49.408 -40.632 59.685 1.00 50.94 107 PRO A O 1
ATOM 852 N N . SER A 1 108 ? 50.705 -38.830 59.259 1.00 34.97 108 SER A N 1
ATOM 853 C CA . SER A 1 108 ? 51.925 -39.360 58.553 1.00 34.97 108 SER A CA 1
ATOM 854 C C . SER A 1 108 ? 51.837 -40.469 57.452 1.00 34.97 108 SER A C 1
ATOM 856 O O . SER A 1 108 ? 51.002 -41.352 57.531 1.00 34.97 108 SER A O 1
ATOM 858 N N . ARG A 1 109 ? 52.723 -40.586 56.429 1.00 34.09 109 ARG A N 1
ATOM 859 C CA . ARG A 1 109 ? 53.973 -39.873 56.032 1.00 34.09 109 ARG A CA 1
ATOM 860 C C . ARG A 1 109 ? 54.459 -40.243 54.596 1.00 34.09 109 ARG A C 1
ATOM 862 O O . ARG A 1 109 ? 54.083 -41.289 54.089 1.00 34.09 109 ARG A O 1
ATOM 869 N N . ASP A 1 110 ? 55.373 -39.416 54.060 1.00 30.89 110 ASP A N 1
ATOM 870 C CA . ASP A 1 110 ? 56.518 -39.691 53.143 1.00 30.89 110 ASP A CA 1
ATOM 871 C C . ASP A 1 110 ? 56.348 -40.302 51.714 1.00 30.89 110 ASP A C 1
ATOM 873 O O . ASP A 1 110 ? 56.118 -41.494 51.556 1.00 30.89 110 ASP A O 1
ATOM 877 N N . ALA A 1 111 ? 56.531 -39.441 50.685 1.00 33.66 111 ALA A N 1
ATOM 878 C CA . ALA A 1 111 ? 57.592 -39.370 49.625 1.00 33.66 111 ALA A CA 1
ATOM 879 C C . ALA A 1 111 ? 58.294 -40.662 49.065 1.00 33.66 111 ALA A C 1
ATOM 881 O O . ALA A 1 111 ? 58.251 -41.676 49.753 1.00 33.66 111 ALA A O 1
ATOM 882 N N . PRO A 1 112 ? 59.038 -40.663 47.904 1.00 48.03 112 PRO A N 1
ATOM 883 C CA . PRO A 1 112 ? 59.599 -39.514 47.140 1.00 48.03 112 PRO A CA 1
ATOM 884 C C . PRO A 1 112 ? 59.734 -39.585 45.565 1.00 48.03 112 PRO A C 1
ATOM 886 O O . PRO A 1 112 ? 60.198 -40.573 45.010 1.00 48.03 112 PRO A O 1
ATOM 889 N N . GLN A 1 113 ? 59.531 -38.432 44.891 1.00 38.78 113 GLN A N 1
ATOM 890 C CA . GLN A 1 113 ? 60.367 -37.833 43.796 1.00 38.78 113 GLN A CA 1
ATOM 891 C C . GLN A 1 113 ? 60.516 -38.494 42.366 1.00 38.78 113 GLN A C 1
ATOM 893 O O . GLN A 1 113 ? 59.829 -39.480 42.116 1.00 38.78 113 GLN A O 1
ATOM 898 N N . PRO A 1 114 ? 61.203 -37.876 41.347 1.00 55.41 114 PRO A N 1
ATOM 899 C CA . PRO A 1 114 ? 60.628 -37.686 39.988 1.00 55.41 114 PRO A CA 1
ATOM 900 C C . PRO A 1 114 ? 61.521 -38.166 38.799 1.00 55.41 114 PRO A C 1
ATOM 902 O O . PRO A 1 114 ? 62.578 -38.736 39.043 1.00 55.41 114 PRO A O 1
ATOM 905 N N . ASP A 1 115 ? 61.130 -37.921 37.528 1.00 33.72 115 ASP A N 1
ATOM 906 C CA . ASP A 1 115 ? 61.766 -36.912 36.626 1.00 33.72 115 ASP A CA 1
ATOM 907 C C . ASP A 1 115 ? 61.105 -36.775 35.214 1.00 33.72 115 ASP A C 1
ATOM 909 O O . ASP A 1 115 ? 60.319 -37.621 34.793 1.00 33.72 115 ASP A O 1
ATOM 913 N N . ASP A 1 116 ? 61.500 -35.702 34.509 1.00 34.03 116 ASP A N 1
ATOM 914 C CA . ASP A 1 116 ? 61.674 -35.506 33.050 1.00 34.03 116 ASP A CA 1
ATOM 915 C C . ASP A 1 116 ? 60.562 -35.058 32.038 1.00 34.03 116 ASP A C 1
ATOM 917 O O . ASP A 1 116 ? 59.718 -35.818 31.570 1.00 34.03 116 ASP A O 1
ATOM 921 N N . SER A 1 117 ? 60.755 -33.811 31.555 1.00 34.16 117 SER A N 1
ATOM 922 C CA . SER A 1 117 ? 60.799 -33.347 30.137 1.00 34.16 117 SER A CA 1
ATOM 923 C C . SER A 1 117 ? 59.554 -33.093 29.223 1.00 34.16 117 SER A C 1
ATOM 925 O O . SER A 1 117 ? 59.095 -33.959 28.490 1.00 34.16 117 SER A O 1
ATOM 927 N N . LYS A 1 118 ? 59.123 -31.805 29.184 1.00 37.31 118 LYS A N 1
ATOM 928 C CA . LYS A 1 118 ? 58.908 -30.830 28.045 1.00 37.31 118 LYS A CA 1
ATOM 929 C C . LYS A 1 118 ? 58.859 -31.286 26.537 1.00 37.31 118 LYS A C 1
ATOM 931 O O . LYS A 1 118 ? 59.558 -32.233 26.204 1.00 37.31 118 LYS A O 1
ATOM 936 N N . PRO A 1 119 ? 58.385 -30.443 25.558 1.00 49.34 119 PRO A N 1
ATOM 937 C CA . PRO A 1 119 ? 57.235 -29.494 25.515 1.00 49.34 119 PRO A CA 1
ATOM 938 C C . PRO A 1 119 ? 56.491 -29.314 24.126 1.00 49.34 119 PRO A C 1
ATOM 940 O O . PRO A 1 119 ? 56.998 -29.695 23.082 1.00 49.34 119 PRO A O 1
ATOM 943 N N . SER A 1 120 ? 55.327 -28.633 24.162 1.00 33.72 120 SER A N 1
ATOM 944 C CA . SER A 1 120 ? 54.708 -27.628 23.228 1.00 33.72 120 SER A CA 1
ATOM 945 C C . SER A 1 120 ? 54.416 -27.793 21.695 1.00 33.72 120 SER A C 1
ATOM 947 O O . SER A 1 120 ? 55.154 -28.392 20.925 1.00 33.72 120 SER A O 1
ATOM 949 N N . ASP A 1 121 ? 53.325 -27.087 21.300 1.00 36.31 121 ASP A N 1
ATOM 950 C CA . ASP A 1 121 ? 52.966 -26.424 20.009 1.00 36.31 121 ASP A CA 1
ATOM 951 C C . ASP A 1 121 ? 52.206 -27.132 18.839 1.00 36.31 121 ASP A C 1
ATOM 953 O O . ASP A 1 121 ? 52.725 -28.013 18.166 1.00 36.31 121 ASP A O 1
ATOM 957 N N . GLY A 1 122 ? 51.036 -26.571 18.438 1.00 31.11 122 GLY A N 1
ATOM 958 C CA . GLY A 1 122 ? 51.056 -25.819 17.158 1.00 31.11 122 GLY A CA 1
ATOM 959 C C . GLY A 1 122 ? 50.074 -25.983 15.956 1.00 31.11 122 GLY A C 1
ATOM 960 O O . GLY A 1 122 ? 50.531 -25.690 14.861 1.00 31.11 122 GLY A O 1
ATOM 961 N N . LYS A 1 123 ? 48.755 -26.257 16.089 1.00 35.00 123 LYS A N 1
ATOM 962 C CA . LYS A 1 123 ? 47.670 -25.872 15.099 1.00 35.00 123 LYS A CA 1
ATOM 963 C C . LYS A 1 123 ? 47.732 -26.428 13.610 1.00 35.00 123 LYS A C 1
ATOM 965 O O . LYS A 1 123 ? 48.606 -27.239 13.333 1.00 35.00 123 LYS A O 1
ATOM 970 N N . PRO A 1 124 ? 46.744 -26.183 12.683 1.00 56.31 124 PRO A N 1
ATOM 971 C CA . PRO A 1 124 ? 46.220 -27.242 11.775 1.00 56.31 124 PRO A CA 1
ATOM 972 C C . PRO A 1 124 ? 46.120 -26.918 10.250 1.00 56.31 124 PRO A C 1
ATOM 974 O O . PRO A 1 124 ? 46.304 -25.770 9.852 1.00 56.31 124 PRO A O 1
ATOM 977 N N . ALA A 1 125 ? 45.711 -27.904 9.421 1.00 32.78 125 ALA A N 1
ATOM 978 C CA . ALA A 1 125 ? 45.139 -27.726 8.062 1.00 32.78 125 ALA A CA 1
ATOM 979 C C . ALA A 1 125 ? 44.373 -28.980 7.532 1.00 32.78 125 ALA A C 1
ATOM 981 O O . ALA A 1 125 ? 44.524 -30.072 8.076 1.00 32.78 125 ALA A O 1
ATOM 982 N N . ASP A 1 126 ? 43.562 -28.791 6.478 1.00 38.56 126 ASP A N 1
ATOM 983 C CA . ASP A 1 126 ? 42.616 -29.719 5.809 1.00 38.56 126 ASP A CA 1
ATOM 984 C C . ASP A 1 126 ? 43.180 -30.968 5.079 1.00 38.56 126 ASP A C 1
ATOM 986 O O . ASP A 1 126 ? 44.354 -31.028 4.717 1.00 38.56 126 ASP A O 1
ATOM 990 N N . GLY A 1 127 ? 42.294 -31.923 4.724 1.00 29.16 127 GLY A N 1
ATOM 991 C CA . GLY A 1 127 ? 42.595 -33.003 3.762 1.00 29.16 127 GLY A CA 1
ATOM 992 C C . GLY A 1 127 ? 41.419 -33.926 3.365 1.00 29.16 127 GLY A C 1
ATOM 993 O O . GLY A 1 127 ? 40.897 -34.671 4.188 1.00 29.16 127 GLY A O 1
ATOM 994 N N . LYS A 1 128 ? 41.039 -33.913 2.075 1.00 39.34 128 LYS A N 1
ATOM 995 C CA . LYS A 1 128 ? 40.035 -34.784 1.402 1.00 39.34 128 LYS A CA 1
ATOM 996 C C . LYS A 1 128 ? 40.622 -36.176 1.062 1.00 39.34 128 LYS A C 1
ATOM 998 O O . LYS A 1 128 ? 41.842 -36.288 0.954 1.00 39.34 128 LYS A O 1
ATOM 1003 N N . PRO A 1 129 ? 39.802 -37.226 0.841 1.00 44.72 129 PRO A N 1
ATOM 1004 C CA . PRO A 1 129 ? 39.591 -37.773 -0.526 1.00 44.72 129 PRO A CA 1
ATOM 1005 C C . PRO A 1 129 ? 38.126 -38.297 -0.708 1.00 44.72 129 PRO A C 1
ATOM 1007 O O . PRO A 1 129 ? 37.310 -38.062 0.176 1.00 44.72 129 PRO A O 1
ATOM 1010 N N . SER A 1 130 ? 37.635 -38.955 -1.776 1.00 33.41 130 SER A N 1
ATOM 1011 C CA . SER A 1 130 ? 38.139 -39.343 -3.116 1.00 33.41 130 SER A CA 1
ATOM 1012 C C . SER A 1 130 ? 36.958 -39.457 -4.124 1.00 33.41 130 SER A C 1
ATOM 1014 O O . SER A 1 130 ? 35.824 -39.146 -3.769 1.00 33.41 130 SER A O 1
ATOM 1016 N N . GLU A 1 131 ? 37.197 -39.973 -5.338 1.00 34.00 131 GLU A N 1
ATOM 1017 C CA . GLU A 1 131 ? 36.190 -40.526 -6.278 1.00 34.00 131 GLU A CA 1
ATOM 1018 C C . GLU A 1 131 ? 36.532 -41.974 -6.703 1.00 34.00 131 GLU A C 1
ATOM 1020 O O . GLU A 1 131 ? 37.703 -42.353 -6.672 1.00 34.00 131 GLU A O 1
ATOM 1025 N N . THR A 1 132 ? 35.528 -42.735 -7.184 1.00 33.91 132 THR A N 1
ATOM 1026 C CA . THR A 1 132 ? 35.429 -43.402 -8.525 1.00 33.91 132 THR A CA 1
ATOM 1027 C C . THR A 1 132 ? 34.756 -44.795 -8.500 1.00 33.91 132 THR A C 1
ATOM 1029 O O . THR A 1 132 ? 35.043 -45.602 -7.623 1.00 33.91 132 THR A O 1
ATOM 1032 N N . GLY A 1 133 ? 33.903 -45.105 -9.502 1.00 29.08 133 GLY A N 1
ATOM 1033 C CA . GLY A 1 133 ? 33.520 -46.497 -9.851 1.00 29.08 133 GLY A CA 1
ATOM 1034 C C . GLY A 1 133 ? 32.040 -46.811 -10.184 1.00 29.08 133 GLY A C 1
ATOM 1035 O O . GLY A 1 133 ? 31.320 -47.340 -9.346 1.00 29.08 133 GLY A O 1
ATOM 1036 N N . LYS A 1 134 ? 31.617 -46.598 -11.442 1.00 38.78 134 LYS A N 1
ATOM 1037 C CA . LYS A 1 134 ? 30.528 -47.336 -12.161 1.00 38.78 134 LYS A CA 1
ATOM 1038 C C . LYS A 1 134 ? 31.213 -48.242 -13.234 1.00 38.78 134 LYS A C 1
ATOM 1040 O O . LYS A 1 134 ? 32.419 -48.036 -13.392 1.00 38.78 134 LYS A O 1
ATOM 1045 N N . PRO A 1 135 ? 30.572 -49.166 -14.009 1.00 46.78 135 PRO A N 1
ATOM 1046 C CA . PRO A 1 135 ? 29.151 -49.246 -14.418 1.00 46.78 135 PRO A CA 1
ATOM 1047 C C . PRO A 1 135 ? 28.516 -50.674 -14.448 1.00 46.78 135 PRO A C 1
ATOM 1049 O O . PRO A 1 135 ? 29.159 -51.656 -14.094 1.00 46.78 135 PRO A O 1
ATOM 1052 N N . GLY A 1 136 ? 27.266 -50.788 -14.927 1.00 29.05 136 GLY A N 1
ATOM 1053 C CA . GLY A 1 136 ? 26.568 -52.048 -15.262 1.00 29.05 136 GLY A CA 1
ATOM 1054 C C . GLY A 1 136 ? 25.070 -51.816 -15.537 1.00 29.05 136 GLY A C 1
ATOM 1055 O O . GLY A 1 136 ? 24.477 -50.983 -14.856 1.00 29.05 136 GLY A O 1
ATOM 1056 N N . ASP A 1 137 ? 24.500 -52.491 -16.539 1.00 34.81 137 ASP A N 1
ATOM 1057 C CA . ASP A 1 137 ? 23.121 -52.347 -17.066 1.00 34.81 137 ASP A CA 1
ATOM 1058 C C . ASP A 1 137 ? 22.478 -53.746 -17.275 1.00 34.81 137 ASP A C 1
ATOM 1060 O O . ASP A 1 137 ? 23.164 -54.738 -17.017 1.00 34.81 137 ASP A O 1
ATOM 1064 N N . ASP A 1 138 ? 21.228 -53.813 -17.771 1.00 30.94 138 ASP A N 1
ATOM 1065 C CA . ASP A 1 138 ? 20.367 -55.017 -17.940 1.00 30.94 138 ASP A CA 1
ATOM 1066 C C . ASP A 1 138 ? 19.730 -55.509 -16.609 1.00 30.94 138 ASP A C 1
ATOM 1068 O O . ASP A 1 138 ? 20.388 -55.536 -15.571 1.00 30.94 138 ASP A O 1
ATOM 1072 N N . GLY A 1 139 ? 18.455 -55.902 -16.496 1.00 28.02 139 GLY A N 1
ATOM 1073 C CA . GLY A 1 139 ? 17.327 -56.008 -17.434 1.00 28.02 139 GLY A CA 1
ATOM 1074 C C . GLY A 1 139 ? 16.229 -56.900 -16.802 1.00 28.02 139 GLY A C 1
ATOM 1075 O O . GLY A 1 139 ? 16.544 -57.705 -15.926 1.00 28.02 139 GLY A O 1
ATOM 1076 N N . GLY A 1 140 ? 14.952 -56.781 -17.200 1.00 27.23 140 GLY A N 1
ATOM 1077 C CA . GLY A 1 140 ? 13.900 -57.757 -16.830 1.00 27.23 140 GLY A CA 1
ATOM 1078 C C . GLY A 1 140 ? 12.599 -57.207 -16.218 1.00 27.23 140 GLY A C 1
ATOM 1079 O O . GLY A 1 140 ? 12.597 -56.266 -15.427 1.00 27.23 140 GLY A O 1
ATOM 1080 N N . GLU A 1 141 ? 11.485 -57.821 -16.616 1.00 32.03 141 GLU A N 1
ATOM 1081 C CA . GLU A 1 141 ? 10.095 -57.498 -16.254 1.00 32.03 141 GLU A CA 1
ATOM 1082 C C . GLU A 1 141 ? 9.623 -58.285 -15.007 1.00 32.03 141 GLU A C 1
ATOM 1084 O O . GLU A 1 141 ? 10.246 -59.279 -14.655 1.00 32.03 141 GLU A O 1
ATOM 1089 N N . GLU A 1 142 ? 8.521 -57.863 -14.359 1.00 32.16 142 GLU A N 1
ATOM 1090 C CA . GLU A 1 142 ? 7.336 -58.707 -14.044 1.00 32.16 142 GLU A CA 1
ATOM 1091 C C . GLU A 1 142 ? 6.360 -58.076 -13.011 1.00 32.16 142 GLU A C 1
ATOM 1093 O O . GLU A 1 142 ? 6.686 -57.751 -11.869 1.00 32.16 142 GLU A O 1
ATOM 1098 N N . LYS A 1 143 ? 5.099 -57.964 -13.443 1.00 39.62 143 LYS A N 1
ATOM 1099 C CA . LYS A 1 143 ? 3.848 -58.178 -12.681 1.00 39.62 143 LYS A CA 1
ATOM 1100 C C . LYS A 1 143 ? 3.158 -59.387 -13.363 1.00 39.62 143 LYS A C 1
ATOM 1102 O O . LYS A 1 143 ? 3.516 -59.629 -14.517 1.00 39.62 143 LYS A O 1
ATOM 1107 N N . PRO A 1 144 ? 2.136 -60.070 -12.796 1.00 50.31 144 PRO A N 1
ATOM 1108 C CA . PRO A 1 144 ? 1.291 -59.743 -11.633 1.00 50.31 144 PRO A CA 1
ATOM 1109 C C . PRO A 1 144 ? 1.309 -60.891 -10.571 1.00 50.31 144 PRO A C 1
ATOM 1111 O O . PRO A 1 144 ? 2.219 -61.705 -10.593 1.00 50.31 144 PRO A O 1
ATOM 1114 N N . ASP A 1 145 ? 0.482 -60.969 -9.520 1.00 28.67 145 ASP A N 1
ATOM 1115 C CA . ASP A 1 145 ? -0.943 -61.356 -9.564 1.00 28.67 145 ASP A CA 1
ATOM 1116 C C . ASP A 1 145 ? -1.646 -61.259 -8.186 1.00 28.67 145 ASP A C 1
ATOM 1118 O O . ASP A 1 145 ? -1.021 -60.969 -7.163 1.00 28.67 145 ASP A O 1
ATOM 1122 N N . SER A 1 146 ? -2.960 -61.503 -8.167 1.00 38.12 146 SER A N 1
ATOM 1123 C CA . SER A 1 146 ? -3.849 -61.415 -6.998 1.00 38.12 146 SER A CA 1
ATOM 1124 C C . SER A 1 146 ? -4.707 -62.668 -6.811 1.00 38.12 146 SER A C 1
ATOM 1126 O O . SER A 1 146 ? -5.240 -63.152 -7.797 1.00 38.12 146 SER A O 1
ATOM 1128 N N . GLU A 1 147 ? -4.953 -63.104 -5.570 1.00 36.69 147 GLU A N 1
ATOM 1129 C CA . GLU A 1 147 ? -6.102 -63.936 -5.136 1.00 36.69 147 GLU A CA 1
ATOM 1130 C C . GLU A 1 147 ? -6.042 -64.103 -3.595 1.00 36.69 147 GLU A C 1
ATOM 1132 O O . GLU A 1 147 ? -4.983 -63.892 -3.010 1.00 36.69 147 GLU A O 1
ATOM 1137 N N . SER A 1 148 ? -7.076 -64.444 -2.810 1.00 33.66 148 SER A N 1
ATOM 1138 C CA . SER A 1 148 ? -8.498 -64.818 -3.001 1.00 33.66 148 SER A CA 1
ATOM 1139 C C . SER A 1 148 ? -9.222 -64.508 -1.647 1.00 33.66 148 SER A C 1
ATOM 1141 O O . SER A 1 148 ? -8.538 -64.293 -0.649 1.00 33.66 148 SER A O 1
ATOM 1143 N N . GLY A 1 149 ? -10.544 -64.459 -1.420 1.00 31.48 149 GLY A N 1
ATOM 1144 C CA . GLY A 1 149 ? -11.742 -64.738 -2.225 1.00 31.48 149 GLY A CA 1
ATOM 1145 C C . GLY A 1 149 ? -12.788 -65.569 -1.435 1.00 31.48 149 GLY A C 1
ATOM 1146 O O . GLY A 1 149 ? -12.417 -66.595 -0.868 1.00 31.48 149 GLY A O 1
ATOM 1147 N N . LYS A 1 150 ? -14.085 -65.172 -1.400 1.00 32.78 150 LYS A N 1
ATOM 1148 C CA . LYS A 1 150 ? -15.276 -66.081 -1.428 1.00 32.78 150 LYS A CA 1
ATOM 1149 C C . LYS A 1 150 ? -16.661 -65.388 -1.429 1.00 32.78 150 LYS A C 1
ATOM 1151 O O . LYS A 1 150 ? -16.835 -64.331 -0.837 1.00 32.78 150 LYS A O 1
ATOM 1156 N N . ALA A 1 151 ? -17.628 -66.044 -2.088 1.00 37.09 151 ALA A N 1
ATOM 1157 C CA . ALA A 1 151 ? -19.048 -65.663 -2.297 1.00 37.09 151 ALA A CA 1
ATOM 1158 C C . ALA A 1 151 ? -20.008 -66.538 -1.404 1.00 37.09 151 ALA A C 1
ATOM 1160 O O . ALA A 1 151 ? -19.462 -66.976 -0.384 1.00 37.09 151 ALA A O 1
ATOM 1161 N N . PRO A 1 152 ? -21.325 -66.870 -1.664 1.00 54.59 152 PRO A N 1
ATOM 1162 C CA . PRO A 1 152 ? -22.055 -67.000 -2.964 1.00 54.59 152 PRO A CA 1
ATOM 1163 C C . PRO A 1 152 ? -23.615 -66.740 -3.070 1.00 54.59 152 PRO A C 1
ATOM 1165 O O . PRO A 1 152 ? -24.331 -66.704 -2.079 1.00 54.59 152 PRO A O 1
ATOM 1168 N N . SER A 1 153 ? -24.109 -66.688 -4.330 1.00 39.91 153 SER A N 1
ATOM 1169 C CA . SER A 1 153 ? -25.403 -67.167 -4.936 1.00 39.91 153 SER A CA 1
ATOM 1170 C C . SER A 1 153 ? -26.846 -66.701 -4.553 1.00 39.91 153 SER A C 1
ATOM 1172 O O . SER A 1 153 ? -27.305 -66.983 -3.457 1.00 39.91 153 SER A O 1
ATOM 1174 N N . ALA A 1 154 ? -27.569 -66.133 -5.558 1.00 37.44 154 ALA A N 1
ATOM 1175 C CA . ALA A 1 154 ? -28.848 -66.524 -6.261 1.00 37.44 154 ALA A CA 1
ATOM 1176 C C . ALA A 1 154 ? -30.044 -67.235 -5.520 1.00 37.44 154 ALA A C 1
ATOM 1178 O O . ALA A 1 154 ? -29.763 -67.867 -4.505 1.00 37.44 154 ALA A O 1
ATOM 1179 N N . PRO A 1 155 ? -31.332 -67.264 -6.018 1.00 50.59 155 PRO A N 1
ATOM 1180 C CA . PRO A 1 155 ? -31.779 -67.130 -7.437 1.00 50.59 155 PRO A CA 1
ATOM 1181 C C . PRO A 1 155 ? -33.205 -66.540 -7.797 1.00 50.59 155 PRO A C 1
ATOM 1183 O O . PRO A 1 155 ? -34.015 -66.243 -6.927 1.00 50.59 155 PRO A O 1
ATOM 1186 N N . ASP A 1 156 ? -33.464 -66.470 -9.122 1.00 36.47 156 ASP A N 1
ATOM 1187 C CA . ASP A 1 156 ? -34.697 -66.709 -9.943 1.00 36.47 156 ASP A CA 1
ATOM 1188 C C . ASP A 1 156 ? -35.999 -65.839 -10.038 1.00 36.47 156 ASP A C 1
ATOM 1190 O O . ASP A 1 156 ? -36.601 -65.399 -9.062 1.00 36.47 156 ASP A O 1
ATOM 1194 N N . ASP A 1 157 ? -36.463 -65.799 -11.310 1.00 33.62 157 ASP A N 1
ATOM 1195 C CA . ASP A 1 157 ? -37.831 -65.755 -11.904 1.00 33.62 157 ASP A CA 1
ATOM 1196 C C . ASP A 1 157 ? -38.532 -64.464 -12.447 1.00 33.62 157 ASP A C 1
ATOM 1198 O O . ASP A 1 157 ? -38.234 -63.332 -12.076 1.00 33.62 157 ASP A O 1
ATOM 1202 N N . ALA A 1 158 ? -39.409 -64.679 -13.453 1.00 34.81 158 ALA A N 1
ATOM 1203 C CA . ALA A 1 158 ? -39.868 -63.759 -14.532 1.00 34.81 158 ALA A CA 1
ATOM 1204 C C . ALA A 1 158 ? -41.340 -63.222 -14.344 1.00 34.81 158 ALA A C 1
ATOM 1206 O O . ALA A 1 158 ? -41.828 -63.345 -13.221 1.00 34.81 158 ALA A O 1
ATOM 1207 N N . PRO A 1 159 ? -42.127 -62.670 -15.333 1.00 45.69 159 PRO A N 1
ATOM 1208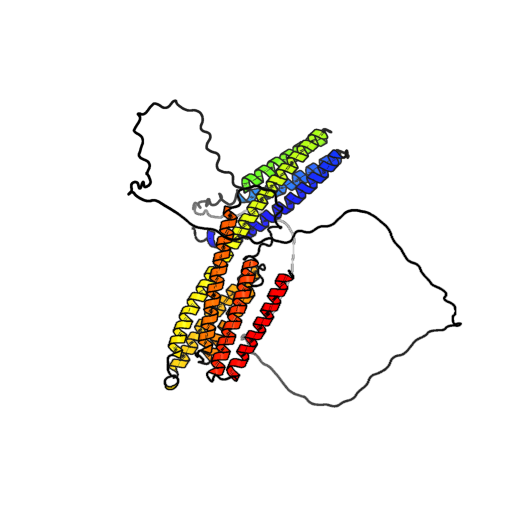 C CA . PRO A 1 159 ? -41.926 -62.402 -16.777 1.00 45.69 159 PRO A CA 1
ATOM 1209 C C . PRO A 1 159 ? -42.448 -61.011 -17.309 1.00 45.69 159 PRO A C 1
ATOM 1211 O O . PRO A 1 159 ? -42.175 -59.977 -16.713 1.00 45.69 159 PRO A O 1
ATOM 1214 N N . LYS A 1 160 ? -43.090 -60.977 -18.502 1.00 38.41 160 LYS A N 1
ATOM 1215 C CA . LYS A 1 160 ? -43.272 -59.858 -19.478 1.00 38.41 160 LYS A CA 1
ATOM 1216 C C . LYS A 1 160 ? -44.709 -59.218 -19.520 1.00 38.41 160 LYS A C 1
ATOM 1218 O O . LYS A 1 160 ? -45.546 -59.668 -18.745 1.00 38.41 160 LYS A O 1
ATOM 1223 N N . PRO A 1 161 ? -44.996 -58.188 -20.370 1.00 64.25 161 PRO A N 1
ATOM 1224 C CA . PRO A 1 161 ? -46.141 -57.255 -20.232 1.00 64.25 161 PRO A CA 1
ATOM 1225 C C . PRO A 1 161 ? -47.324 -57.465 -21.210 1.00 64.25 161 PRO A C 1
ATOM 1227 O O . PRO A 1 161 ? -47.181 -58.228 -22.157 1.00 64.25 161 PRO A O 1
ATOM 1230 N N . ASP A 1 162 ? -48.422 -56.723 -20.982 1.00 33.94 162 ASP A N 1
ATOM 1231 C CA . ASP A 1 162 ? -49.326 -55.983 -21.913 1.00 33.94 162 ASP A CA 1
ATOM 1232 C C . ASP A 1 162 ? -50.402 -55.262 -21.019 1.00 33.94 162 ASP A C 1
ATOM 1234 O O . ASP A 1 162 ? -50.375 -55.474 -19.804 1.00 33.94 162 ASP A O 1
ATOM 1238 N N . ASP A 1 163 ? -51.309 -54.349 -21.412 1.00 33.94 163 ASP A N 1
ATOM 1239 C CA . ASP A 1 163 ? -51.990 -54.093 -22.695 1.00 33.94 163 ASP A CA 1
ATOM 1240 C C . ASP A 1 163 ? -52.713 -52.699 -22.709 1.00 33.94 163 ASP A C 1
ATOM 1242 O O . ASP A 1 163 ? -52.963 -52.125 -21.648 1.00 33.94 163 ASP A O 1
ATOM 1246 N N . SER A 1 164 ? -53.161 -52.256 -23.897 1.00 32.72 164 SER A N 1
ATOM 1247 C CA . SER A 1 164 ? -54.356 -51.416 -24.194 1.00 32.72 164 SER A CA 1
ATOM 1248 C C . SER A 1 164 ? -54.432 -49.895 -23.877 1.00 32.72 164 SER A C 1
ATOM 1250 O O . SER A 1 164 ? -54.702 -49.479 -22.751 1.00 32.72 164 SER A O 1
ATOM 1252 N N . ASP A 1 165 ? -54.425 -49.074 -24.946 1.00 40.91 165 ASP A N 1
ATOM 1253 C CA . ASP A 1 165 ? -55.198 -47.808 -25.057 1.00 40.91 165 ASP A CA 1
ATOM 1254 C C . ASP A 1 165 ? -56.727 -48.097 -25.094 1.00 40.91 165 ASP A C 1
ATOM 1256 O O . ASP A 1 165 ? -57.111 -49.241 -25.373 1.00 40.91 165 ASP A O 1
ATOM 1260 N N . PRO A 1 166 ? -57.635 -47.111 -24.871 1.00 47.94 166 PRO A N 1
ATOM 1261 C CA . PRO A 1 166 ? -58.164 -46.376 -26.039 1.00 47.94 166 PRO A CA 1
ATOM 1262 C C . PRO A 1 166 ? -58.689 -44.929 -25.820 1.00 47.94 166 PRO A C 1
ATOM 1264 O O . PRO A 1 166 ? -59.005 -44.492 -24.715 1.00 47.94 166 PRO A O 1
ATOM 1267 N N . ASP A 1 167 ? -58.966 -44.309 -26.975 1.00 31.92 167 ASP A N 1
ATOM 1268 C CA . ASP A 1 167 ? -60.092 -43.402 -27.293 1.00 31.92 167 ASP A CA 1
ATOM 1269 C C . ASP A 1 167 ? -59.918 -41.868 -27.222 1.00 31.92 167 ASP A C 1
ATOM 1271 O O . ASP A 1 167 ? -59.067 -41.324 -26.520 1.00 31.92 167 ASP A O 1
ATOM 1275 N N . GLY A 1 168 ? -60.725 -41.158 -28.025 1.00 29.22 168 GLY A N 1
ATOM 1276 C CA . GLY A 1 168 ? -60.631 -39.705 -28.228 1.00 29.22 168 GLY A CA 1
ATOM 1277 C C . GLY A 1 168 ? -61.940 -39.019 -28.656 1.00 29.22 168 GLY A C 1
ATOM 1278 O O . GLY A 1 168 ? -63.027 -39.495 -28.350 1.00 29.22 168 GLY A O 1
ATOM 1279 N N . SER A 1 169 ? -61.806 -37.914 -29.407 1.00 31.14 169 SER A N 1
ATOM 1280 C CA . SER A 1 169 ? -62.843 -36.989 -29.939 1.00 31.14 169 SER A CA 1
ATOM 1281 C C . SER A 1 169 ? -63.412 -35.895 -28.998 1.00 31.14 169 SER A C 1
ATOM 1283 O O . SER A 1 169 ? -64.083 -36.194 -28.020 1.00 31.14 169 SER A O 1
ATOM 1285 N N . ASP A 1 170 ? -63.069 -34.632 -29.336 1.00 35.62 170 ASP A N 1
ATOM 1286 C CA . ASP A 1 170 ? -63.874 -33.384 -29.516 1.00 35.62 170 ASP A CA 1
ATOM 1287 C C . ASP A 1 170 ? -65.185 -33.115 -28.710 1.00 35.62 170 ASP A C 1
ATOM 1289 O O . ASP A 1 170 ? -65.852 -34.068 -28.313 1.00 35.62 170 ASP A O 1
ATOM 1293 N N . PRO A 1 171 ? -65.655 -31.841 -28.525 1.00 44.19 171 PRO A N 1
ATOM 1294 C CA . PRO A 1 171 ? -65.551 -30.717 -29.481 1.00 44.19 171 PRO A CA 1
ATOM 1295 C C . PRO A 1 171 ? -65.362 -29.283 -28.888 1.00 44.19 171 PRO A C 1
ATOM 1297 O O . PRO A 1 171 ? -64.928 -29.090 -27.754 1.00 44.19 171 PRO A O 1
ATOM 1300 N N . SER A 1 172 ? -65.681 -28.274 -29.713 1.00 33.09 172 SER A N 1
ATOM 1301 C CA . SER A 1 172 ? -65.445 -26.824 -29.606 1.00 33.09 172 SER A CA 1
ATOM 1302 C C . SER A 1 172 ? -66.437 -25.968 -28.777 1.00 33.09 172 SER A C 1
ATOM 1304 O O . SER A 1 172 ? -67.517 -26.409 -28.398 1.00 33.09 172 SER A O 1
ATOM 1306 N N . ASP A 1 173 ? -66.054 -24.681 -28.651 1.00 30.95 173 ASP A N 1
ATOM 1307 C CA . ASP A 1 173 ? -66.874 -23.441 -28.639 1.00 30.95 173 ASP A CA 1
ATOM 1308 C C . ASP A 1 173 ? -67.304 -22.702 -27.338 1.00 30.95 173 ASP A C 1
ATOM 1310 O O . ASP A 1 173 ? -68.368 -22.926 -26.774 1.00 30.95 173 ASP A O 1
ATOM 1314 N N . SER A 1 174 ? -66.569 -21.601 -27.079 1.00 31.22 174 SER A N 1
ATOM 1315 C CA . SER A 1 174 ? -67.054 -20.192 -27.002 1.00 31.22 174 SER A CA 1
ATOM 1316 C C . SER A 1 174 ? -67.719 -19.564 -25.742 1.00 31.22 174 SER A C 1
ATOM 1318 O O . SER A 1 174 ? -68.489 -20.190 -25.027 1.00 31.22 174 SER A O 1
ATOM 1320 N N . GLU A 1 175 ? -67.451 -18.245 -25.596 1.00 30.06 175 GLU A N 1
ATOM 1321 C CA . GLU A 1 175 ? -68.087 -17.191 -24.751 1.00 30.06 175 GLU A CA 1
ATOM 1322 C C . GLU A 1 175 ? -67.856 -17.184 -23.210 1.00 30.06 175 GLU A C 1
ATOM 1324 O O . GLU A 1 175 ? -67.828 -18.229 -22.573 1.00 30.06 175 GLU A O 1
ATOM 1329 N N . ALA A 1 176 ? -67.712 -16.043 -22.499 1.00 30.83 176 ALA A N 1
ATOM 1330 C CA . ALA A 1 176 ? -67.460 -14.626 -22.861 1.00 30.83 176 ALA A CA 1
ATOM 1331 C C . ALA A 1 176 ? -67.062 -13.766 -21.617 1.00 30.83 176 ALA A C 1
ATOM 1333 O O . ALA A 1 176 ? -67.379 -14.135 -20.489 1.00 30.83 176 ALA A O 1
ATOM 1334 N N . GLY A 1 177 ? -66.469 -12.574 -21.836 1.00 27.58 177 GLY A N 1
ATOM 1335 C CA . GLY A 1 177 ? -66.263 -11.493 -20.834 1.00 27.58 177 GLY A CA 1
ATOM 1336 C C . GLY A 1 177 ? -64.977 -11.596 -19.981 1.00 27.58 177 GLY A C 1
ATOM 1337 O O . GLY A 1 177 ? -64.584 -12.690 -19.605 1.00 27.58 177 GLY A O 1
ATOM 1338 N N . ASP A 1 178 ? -64.251 -10.523 -19.630 1.00 31.22 178 ASP A N 1
ATOM 1339 C CA . ASP A 1 178 ? -64.540 -9.075 -19.693 1.00 31.22 178 ASP A CA 1
ATOM 1340 C C . ASP A 1 178 ? -63.239 -8.218 -19.840 1.00 31.22 178 ASP A C 1
ATOM 1342 O O . ASP A 1 178 ? -62.138 -8.704 -19.601 1.00 31.22 178 ASP A O 1
ATOM 1346 N N . SER A 1 179 ? -63.392 -6.923 -20.159 1.00 32.56 179 SER A N 1
ATOM 1347 C CA . SER A 1 179 ? -62.419 -5.810 -20.041 1.00 32.56 179 SER A CA 1
ATOM 1348 C C . SER A 1 179 ? -61.264 -5.635 -21.063 1.00 32.56 179 SER A C 1
ATOM 1350 O O . SER A 1 179 ? -60.280 -6.363 -21.125 1.00 32.56 179 SER A O 1
ATOM 1352 N N . LYS A 1 180 ? -61.395 -4.535 -21.825 1.00 31.55 180 LYS A N 1
ATOM 1353 C CA . LYS A 1 180 ? -60.598 -4.015 -22.963 1.00 31.55 180 LYS A CA 1
ATOM 1354 C C . LYS A 1 180 ? -59.083 -3.762 -22.765 1.00 31.55 180 LYS A C 1
ATOM 1356 O O . LYS A 1 180 ? -58.690 -3.223 -21.732 1.00 31.55 180 LYS A O 1
ATOM 1361 N N . PRO A 1 181 ? -58.301 -3.851 -23.865 1.00 41.28 181 PRO A N 1
ATOM 1362 C CA . PRO A 1 181 ? -57.071 -3.083 -24.107 1.00 41.28 181 PRO A CA 1
ATOM 1363 C C . PRO A 1 181 ? -57.239 -1.962 -25.170 1.00 41.28 181 PRO A C 1
ATOM 1365 O O . PRO A 1 181 ? -58.050 -2.092 -26.086 1.00 41.28 181 PRO A O 1
ATOM 1368 N N . SER A 1 182 ? -56.434 -0.891 -25.089 1.00 30.94 182 SER A N 1
ATOM 1369 C CA . SER A 1 182 ? -56.086 0.034 -26.200 1.00 30.94 182 SER A CA 1
ATOM 1370 C C . SER A 1 182 ? -54.991 1.011 -25.726 1.00 30.94 182 SER A C 1
ATOM 1372 O O . SER A 1 182 ? -55.191 1.672 -24.712 1.00 30.94 182 SER A O 1
ATOM 1374 N N . ASP A 1 183 ? -53.768 0.987 -26.261 1.00 33.66 183 ASP A N 1
ATOM 1375 C CA . ASP A 1 183 ? -53.296 1.600 -27.525 1.00 33.66 183 ASP A CA 1
ATOM 1376 C C . ASP A 1 183 ? -52.995 3.111 -27.443 1.00 33.66 183 ASP A C 1
ATOM 1378 O O . ASP A 1 183 ? -53.793 3.896 -26.938 1.00 33.66 183 ASP A O 1
ATOM 1382 N N . GLY A 1 184 ? -51.827 3.514 -27.960 1.00 27.67 18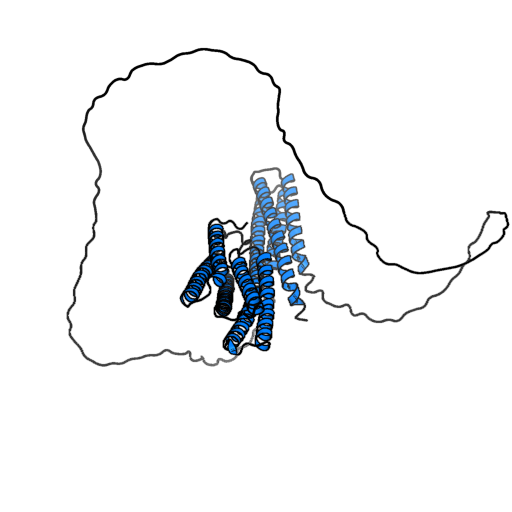4 GLY A N 1
ATOM 1383 C CA . GLY A 1 184 ? -51.291 4.876 -27.824 1.00 27.67 184 GLY A CA 1
ATOM 1384 C C . GLY A 1 184 ? -49.969 5.084 -28.571 1.00 27.67 184 GLY A C 1
ATOM 1385 O O . GLY A 1 184 ? -48.906 5.172 -27.960 1.00 27.67 184 GLY A O 1
ATOM 1386 N N . LYS A 1 185 ? -50.032 5.132 -29.908 1.00 35.22 185 LYS A N 1
ATOM 1387 C CA . LYS A 1 185 ? -48.895 5.435 -30.803 1.00 35.22 185 LYS A CA 1
ATOM 1388 C C . LYS A 1 185 ? -48.645 6.960 -30.947 1.00 35.22 185 LYS A C 1
ATOM 1390 O O . LYS A 1 185 ? -49.496 7.745 -30.537 1.00 35.22 185 LYS A O 1
ATOM 1395 N N . PRO A 1 186 ? -47.483 7.391 -31.488 1.00 43.47 186 PRO A N 1
ATOM 1396 C CA . PRO A 1 186 ? -46.980 8.765 -31.357 1.00 43.47 186 PRO A CA 1
ATOM 1397 C C . PRO A 1 186 ? -47.541 9.750 -32.396 1.00 43.47 186 PRO A C 1
ATOM 1399 O O . PRO A 1 186 ? -48.090 9.345 -33.420 1.00 43.47 186 PRO A O 1
ATOM 1402 N N . SER A 1 187 ? -47.298 11.045 -32.171 1.00 29.39 187 SER A N 1
ATOM 1403 C CA . SER A 1 187 ? -47.586 12.135 -33.114 1.00 29.39 187 SER A CA 1
ATOM 1404 C C . SER A 1 187 ? -46.418 13.124 -33.229 1.00 29.39 187 SER A C 1
ATOM 1406 O O . SER A 1 187 ? -46.020 13.727 -32.232 1.00 29.39 187 SER A O 1
ATOM 1408 N N . GLU A 1 188 ? -45.912 13.325 -34.447 1.00 35.31 188 GLU A N 1
ATOM 1409 C CA . GLU A 1 188 ? -45.051 14.463 -34.809 1.00 35.31 188 GLU A CA 1
ATOM 1410 C C . GLU A 1 188 ? -45.874 15.751 -35.014 1.00 35.31 188 GLU A C 1
ATOM 1412 O O . GLU A 1 188 ? -47.078 15.691 -35.270 1.00 35.31 188 GLU A O 1
ATOM 1417 N N . GLY A 1 189 ? -45.216 16.917 -34.964 1.00 27.75 189 GLY A N 1
ATOM 1418 C CA . GLY A 1 189 ? -45.840 18.211 -35.269 1.00 27.75 189 GLY A CA 1
ATOM 1419 C C . GLY A 1 189 ? -44.880 19.410 -35.228 1.00 27.75 189 GLY A C 1
ATOM 1420 O O . GLY A 1 189 ? -44.794 20.102 -34.221 1.00 27.75 189 GLY A O 1
ATOM 1421 N N . MET A 1 190 ? -44.183 19.671 -36.338 1.00 34.53 190 MET A N 1
ATOM 1422 C CA . MET A 1 190 ? -43.584 20.980 -36.690 1.00 34.53 190 MET A CA 1
ATOM 1423 C C . MET A 1 190 ? -44.570 21.768 -37.591 1.00 34.53 190 MET A C 1
ATOM 1425 O O . MET A 1 190 ? -45.570 21.175 -38.003 1.00 34.53 190 MET A O 1
ATOM 1429 N N . PRO A 1 191 ? -44.273 22.998 -38.077 1.00 52.56 191 PRO A N 1
ATOM 1430 C CA . PRO A 1 191 ? -43.435 24.109 -37.575 1.00 52.56 191 PRO A CA 1
ATOM 1431 C C . PRO A 1 191 ? -44.258 25.426 -37.441 1.00 52.56 191 PRO A C 1
ATOM 1433 O O . PRO A 1 191 ? -45.442 25.416 -37.757 1.00 52.56 191 PRO A O 1
ATOM 1436 N N . SER A 1 192 ? -43.645 26.566 -37.056 1.00 29.73 192 SER A N 1
ATOM 1437 C CA . SER A 1 192 ? -43.945 27.906 -37.640 1.00 29.73 192 SER A CA 1
ATOM 1438 C C . SER A 1 192 ? -43.155 29.084 -37.028 1.00 29.73 192 SER A C 1
ATOM 1440 O O . SER A 1 192 ? -43.186 29.302 -35.824 1.00 29.73 192 SER A O 1
ATOM 1442 N N . ASP A 1 193 ? -42.579 29.896 -37.915 1.00 29.08 193 ASP A N 1
ATOM 1443 C CA . ASP A 1 193 ? -42.307 31.354 -37.853 1.00 29.08 193 ASP A CA 1
ATOM 1444 C C . ASP A 1 193 ? -42.766 31.869 -39.259 1.00 29.08 193 ASP A C 1
ATOM 1446 O O . ASP A 1 193 ? -42.756 31.025 -40.172 1.00 29.08 193 ASP A O 1
ATOM 1450 N N . PRO A 1 194 ? -43.221 33.124 -39.528 1.00 44.88 194 PRO A N 1
ATOM 1451 C CA . PRO A 1 194 ? -42.569 34.388 -39.136 1.00 44.88 194 PRO A CA 1
ATOM 1452 C C . PRO A 1 194 ? -43.500 35.577 -38.748 1.00 44.88 194 PRO A C 1
ATOM 1454 O O . PRO A 1 194 ? -44.707 35.543 -38.983 1.00 44.88 194 PRO A O 1
ATOM 1457 N N . SER A 1 195 ? -42.903 36.676 -38.241 1.00 29.98 195 SER A N 1
ATOM 1458 C CA . SER A 1 195 ? -42.989 38.068 -38.785 1.00 29.98 195 SER A CA 1
ATOM 1459 C C . SER A 1 195 ? -43.037 39.215 -37.746 1.00 29.98 195 SER A C 1
ATOM 1461 O O . SER A 1 195 ? -43.963 39.328 -36.949 1.00 29.98 195 SER A O 1
ATOM 1463 N N . SER A 1 196 ? -42.068 40.139 -37.853 1.00 32.56 196 SER A N 1
ATOM 1464 C CA . SER A 1 196 ? -41.979 41.474 -37.202 1.00 32.56 196 SER A CA 1
ATOM 1465 C C . SER A 1 196 ? -42.902 42.524 -37.893 1.00 32.56 196 SER A C 1
ATOM 1467 O O . SER A 1 196 ? -43.548 42.132 -38.870 1.00 32.56 196 SER A O 1
ATOM 1469 N N . PRO A 1 197 ? -43.026 43.823 -37.479 1.00 40.03 197 PRO A N 1
ATOM 1470 C CA . PRO A 1 197 ? -41.980 44.803 -37.066 1.00 40.03 197 PRO A CA 1
ATOM 1471 C C . PRO A 1 197 ? -42.285 45.518 -35.707 1.00 40.03 197 PRO A C 1
ATOM 1473 O O . PRO A 1 197 ? -43.344 45.302 -35.135 1.00 40.03 197 PRO A O 1
ATOM 1476 N N . SER A 1 198 ? -41.456 46.374 -35.082 1.00 29.16 198 SER A N 1
ATOM 1477 C CA . SER A 1 198 ? -40.574 47.435 -35.616 1.00 29.16 198 SER A CA 1
ATOM 1478 C C . SER A 1 198 ? -39.527 47.918 -34.586 1.00 29.16 198 SER A C 1
ATOM 1480 O O . SER A 1 198 ? -39.836 47.991 -33.401 1.00 29.16 198 SER A O 1
ATOM 1482 N N . ASP A 1 199 ? -38.356 48.347 -35.064 1.00 29.34 199 ASP A N 1
ATOM 1483 C CA . ASP A 1 199 ? -37.396 49.263 -34.399 1.00 29.34 199 ASP A CA 1
ATOM 1484 C C . ASP A 1 199 ? -37.823 50.752 -34.574 1.00 29.34 199 ASP A C 1
ATOM 1486 O O . ASP A 1 199 ? -38.785 50.977 -35.324 1.00 29.34 199 ASP A O 1
ATOM 1490 N N . PRO A 1 200 ? -37.147 51.795 -34.006 1.00 43.72 200 PRO A N 1
ATOM 1491 C CA . PRO A 1 200 ? -35.890 51.809 -33.216 1.00 43.72 200 PRO A CA 1
ATOM 1492 C C . PRO A 1 200 ? -35.908 52.649 -31.902 1.00 43.72 200 PRO A C 1
ATOM 1494 O O . PRO A 1 200 ? -36.773 53.508 -31.737 1.00 43.72 200 PRO A O 1
ATOM 1497 N N . ALA A 1 201 ? -34.876 52.503 -31.041 1.00 29.47 201 ALA A N 1
ATOM 1498 C CA . ALA A 1 201 ? -33.981 53.601 -30.570 1.00 29.47 201 ALA A CA 1
ATOM 1499 C C . ALA A 1 201 ? -33.097 53.247 -29.337 1.00 29.47 201 ALA A C 1
ATOM 1501 O O . ALA A 1 201 ? -33.630 53.038 -28.255 1.00 29.47 201 ALA A O 1
ATOM 1502 N N . ASP A 1 202 ? -31.768 53.263 -29.549 1.00 30.27 202 ASP A N 1
ATOM 1503 C CA . ASP A 1 202 ? -30.595 53.669 -28.718 1.00 30.27 202 ASP A CA 1
ATOM 1504 C C . ASP A 1 202 ? -30.566 53.665 -27.152 1.00 30.27 202 ASP A C 1
ATOM 1506 O O . ASP A 1 202 ? -31.594 53.678 -26.480 1.00 30.27 202 ASP A O 1
ATOM 1510 N N . PRO A 1 203 ? -29.361 53.632 -26.520 1.00 43.31 203 PRO A N 1
ATOM 1511 C CA . PRO A 1 203 ? -29.159 52.823 -25.319 1.00 43.31 203 PRO A CA 1
ATOM 1512 C C . PRO A 1 203 ? -28.608 53.566 -24.087 1.00 43.31 203 PRO A C 1
ATOM 1514 O O . PRO A 1 203 ? -27.681 54.372 -24.171 1.00 43.31 203 PRO A O 1
ATOM 1517 N N . SER A 1 204 ? -29.061 53.155 -22.902 1.00 29.80 204 SER A N 1
ATOM 1518 C CA . SER A 1 204 ? -28.326 53.349 -21.643 1.00 29.80 204 SER A CA 1
ATOM 1519 C C . SER A 1 204 ? -28.884 52.444 -20.545 1.00 29.80 204 SER A C 1
ATOM 1521 O O . SER A 1 204 ? -30.035 52.612 -20.156 1.00 29.80 204 SER A O 1
ATOM 1523 N N . ASP A 1 205 ? -28.090 51.501 -20.035 1.00 34.12 205 ASP A N 1
ATOM 1524 C CA . ASP A 1 205 ? -27.288 51.709 -18.813 1.00 34.12 205 ASP A CA 1
ATOM 1525 C C . ASP A 1 205 ? -26.478 50.434 -18.477 1.00 34.12 205 ASP A C 1
ATOM 1527 O O . ASP A 1 205 ? -26.906 49.318 -18.775 1.00 34.12 205 ASP A O 1
ATOM 1531 N N . ALA A 1 206 ? -25.298 50.587 -17.875 1.00 37.03 206 ALA A N 1
ATOM 1532 C CA . ALA A 1 206 ? -24.417 49.488 -17.479 1.00 37.03 206 ALA A CA 1
ATOM 1533 C C . ALA A 1 206 ? -23.858 49.737 -16.067 1.00 37.03 206 ALA A C 1
ATOM 1535 O O . ALA A 1 206 ? -22.945 50.540 -15.882 1.00 37.03 206 ALA A O 1
ATOM 1536 N N . GLY A 1 207 ? -24.393 49.020 -15.072 1.00 31.56 207 GLY A N 1
ATOM 1537 C CA . GLY A 1 207 ? -24.008 49.136 -13.660 1.00 31.56 207 GLY A CA 1
ATOM 1538 C C . GLY A 1 207 ? -23.181 47.946 -13.162 1.00 31.56 207 GLY A C 1
ATOM 1539 O O . GLY A 1 207 ? -23.656 46.812 -13.158 1.00 31.56 207 GLY A O 1
ATOM 1540 N N . GLN A 1 208 ? -21.947 48.215 -12.728 1.00 34.53 208 GLN A N 1
ATOM 1541 C CA . GLN A 1 208 ? -21.001 47.255 -12.134 1.00 34.53 208 GLN A CA 1
ATOM 1542 C C . GLN A 1 208 ? -21.102 47.220 -10.579 1.00 34.53 208 GLN A C 1
ATOM 1544 O O . GLN A 1 208 ? -21.860 48.008 -10.011 1.00 34.53 208 GLN A O 1
ATOM 1549 N N . PRO A 1 209 ? -20.418 46.291 -9.869 1.00 42.84 209 PRO A N 1
ATOM 1550 C CA . PRO A 1 209 ? -20.680 45.995 -8.452 1.00 42.84 209 PRO A CA 1
ATOM 1551 C C . PRO A 1 209 ? -20.117 47.045 -7.477 1.00 42.84 209 PRO A C 1
ATOM 1553 O O . PRO A 1 209 ? -19.346 47.920 -7.861 1.00 42.84 209 PRO A O 1
ATOM 1556 N N . SER A 1 210 ? -20.476 46.939 -6.191 1.00 35.50 210 SER A N 1
ATOM 1557 C CA . SER A 1 210 ? -20.025 47.857 -5.132 1.00 35.50 210 SER A CA 1
ATOM 1558 C C . SER A 1 210 ? -19.369 47.138 -3.949 1.00 35.50 210 SER A C 1
ATOM 1560 O O . SER A 1 210 ? -19.926 46.194 -3.392 1.00 35.50 210 SER A O 1
ATOM 1562 N N . GLU A 1 211 ? -18.197 47.635 -3.554 1.00 32.25 211 GLU A N 1
ATOM 1563 C CA . GLU A 1 211 ? -17.485 47.297 -2.316 1.00 32.25 211 GLU A CA 1
ATOM 1564 C C . GLU A 1 211 ? -18.149 47.936 -1.074 1.00 32.25 211 GLU A C 1
ATOM 1566 O O . GLU A 1 211 ? -18.832 48.958 -1.196 1.00 32.25 211 GLU A O 1
ATOM 1571 N N . PRO A 1 212 ? -17.933 47.398 0.143 1.00 37.12 212 PRO A N 1
ATOM 1572 C CA . PRO A 1 212 ? -18.414 48.012 1.379 1.00 37.12 212 PRO A CA 1
ATOM 1573 C C . PRO A 1 212 ? -17.504 49.161 1.860 1.00 37.12 212 PRO A C 1
ATOM 1575 O O . PRO A 1 212 ? -16.291 48.999 1.986 1.00 37.12 212 PRO A O 1
ATOM 1578 N N . GLN A 1 213 ? -18.101 50.305 2.214 1.00 32.09 213 GLN A N 1
ATOM 1579 C CA . GLN A 1 213 ? -17.426 51.428 2.890 1.00 32.09 213 GLN A CA 1
ATOM 1580 C C . GLN A 1 213 ? -17.693 51.455 4.416 1.00 32.09 213 GLN A C 1
ATOM 1582 O O . GLN A 1 213 ? -18.666 50.855 4.879 1.00 32.09 213 GLN A O 1
ATOM 1587 N N . PRO A 1 214 ? -16.825 52.111 5.218 1.00 40.19 214 PRO A N 1
ATOM 1588 C CA . PRO A 1 214 ? -16.756 51.918 6.671 1.00 40.19 214 PRO A CA 1
ATOM 1589 C C . PRO A 1 214 ? -17.728 52.780 7.500 1.00 40.19 214 PRO A C 1
ATOM 1591 O O . PRO A 1 214 ? -18.146 53.863 7.092 1.00 40.19 214 PRO A O 1
ATOM 1594 N N . ALA A 1 215 ? -18.011 52.320 8.724 1.00 36.44 215 ALA A N 1
ATOM 1595 C CA . ALA A 1 215 ? -18.813 53.017 9.735 1.00 36.44 215 ALA A CA 1
ATOM 1596 C C . ALA A 1 215 ? -17.949 53.884 10.699 1.00 36.44 215 ALA A C 1
ATOM 1598 O O . ALA A 1 215 ? -16.758 53.608 10.863 1.00 36.44 215 ALA A O 1
ATOM 1599 N N . PRO A 1 216 ? -18.513 54.940 11.329 1.00 38.22 216 PRO A N 1
ATOM 1600 C CA . PRO A 1 216 ? -17.753 55.978 12.045 1.00 38.22 216 PRO A CA 1
ATOM 1601 C C . PRO A 1 216 ? -17.377 55.634 13.509 1.00 38.22 216 PRO A C 1
ATOM 1603 O O . PRO A 1 216 ? -17.978 54.744 14.110 1.00 38.22 216 PRO A O 1
ATOM 1606 N N . PRO A 1 217 ? -16.415 56.363 14.121 1.00 41.47 217 PRO A N 1
ATOM 1607 C CA . PRO A 1 217 ? -15.908 56.072 15.466 1.00 41.47 217 PRO A CA 1
ATOM 1608 C C . PRO A 1 217 ? -16.824 56.570 16.602 1.00 41.47 217 PRO A C 1
ATOM 1610 O O . PRO A 1 217 ? -17.195 57.744 16.647 1.00 41.47 217 PRO A O 1
ATOM 1613 N N . GLY A 1 218 ? -17.120 55.687 17.563 1.00 33.50 218 GLY A N 1
ATOM 1614 C CA . GLY A 1 218 ? -17.837 55.978 18.814 1.00 33.50 218 GLY A CA 1
ATOM 1615 C C . GLY A 1 218 ? -16.925 55.945 20.051 1.00 33.50 218 GLY A C 1
ATOM 1616 O O . GLY A 1 218 ? -15.914 55.249 20.066 1.00 33.50 218 GLY A O 1
ATOM 1617 N N . GLN A 1 219 ? -17.267 56.730 21.077 1.00 32.78 219 GLN A N 1
ATOM 1618 C CA . GLN A 1 219 ? -16.456 56.960 22.287 1.00 32.78 219 GLN A CA 1
ATOM 1619 C C . GLN A 1 219 ? -16.467 55.792 23.302 1.00 32.78 219 GLN A C 1
ATOM 1621 O O . GLN A 1 219 ? -17.409 55.001 23.312 1.00 32.78 219 GLN A O 1
ATOM 1626 N N . PRO A 1 220 ? -15.452 55.697 24.190 1.00 40.91 220 PRO A N 1
ATOM 1627 C CA . PRO A 1 220 ? -15.374 54.653 25.213 1.00 40.91 220 PRO A CA 1
ATOM 1628 C C . PRO A 1 220 ? -16.410 54.870 26.328 1.00 40.91 220 PRO A C 1
ATOM 1630 O O . PRO A 1 220 ? -16.730 56.005 26.684 1.00 40.91 220 PRO A O 1
ATOM 1633 N N . SER A 1 221 ? -16.919 53.789 26.920 1.00 31.92 221 SER A N 1
ATOM 1634 C CA . SER A 1 221 ? -17.811 53.831 28.088 1.00 31.92 221 SER A CA 1
ATOM 1635 C C . SER A 1 221 ? -17.543 52.639 29.008 1.00 31.92 221 SER A C 1
ATOM 1637 O O . SER A 1 221 ? -17.428 51.516 28.535 1.00 31.92 221 SER A O 1
ATOM 1639 N N . GLY A 1 222 ? -17.382 52.941 30.299 1.00 29.58 222 GLY A N 1
ATOM 1640 C CA . GLY A 1 222 ? -16.681 52.138 31.307 1.00 29.58 222 GLY A CA 1
ATOM 1641 C C . GLY A 1 222 ? -17.127 50.692 31.548 1.00 29.58 222 GLY A C 1
ATOM 1642 O O . GLY A 1 222 ? -18.312 50.363 31.506 1.00 29.58 222 GLY A O 1
ATOM 1643 N N . ASP A 1 223 ? -16.141 49.879 31.931 1.00 30.98 223 ASP A N 1
ATOM 1644 C CA . ASP A 1 223 ? -16.301 48.555 32.531 1.00 30.98 223 ASP A CA 1
ATOM 1645 C C . ASP A 1 223 ? -17.103 48.579 33.849 1.00 30.98 223 ASP A C 1
ATOM 1647 O O . ASP A 1 223 ? -16.784 49.351 34.762 1.00 30.98 223 ASP A O 1
ATOM 1651 N N . PRO A 1 224 ? -18.063 47.657 34.029 1.00 36.34 224 PRO A N 1
ATOM 1652 C CA . PRO A 1 224 ? -18.455 47.134 35.333 1.00 36.34 224 PRO A CA 1
ATOM 1653 C C . PRO A 1 224 ? -17.499 45.993 35.749 1.00 36.34 224 PRO A C 1
ATOM 1655 O O . PRO A 1 224 ? -17.188 45.128 34.928 1.00 36.34 224 PRO A O 1
ATOM 1658 N N . PRO A 1 225 ? -17.036 45.929 37.011 1.00 42.03 225 PRO A N 1
ATOM 1659 C CA . PRO A 1 225 ? -16.055 44.930 37.423 1.00 42.03 225 PRO A CA 1
ATOM 1660 C C . PRO A 1 225 ? -16.678 43.560 37.747 1.00 42.03 225 PRO A C 1
ATOM 1662 O O . PRO A 1 225 ? -17.415 43.425 38.717 1.00 42.03 225 PRO A O 1
ATOM 1665 N N . GLY A 1 226 ? -16.251 42.540 36.999 1.00 38.56 226 GLY A N 1
ATOM 1666 C CA . GLY A 1 226 ? -15.937 41.200 37.510 1.00 38.56 226 GLY A CA 1
ATOM 1667 C C . GLY A 1 226 ? -17.067 40.300 38.030 1.00 38.56 226 GLY A C 1
ATOM 1668 O O . GLY A 1 226 ? -17.352 40.289 39.223 1.00 38.56 226 GLY A O 1
ATOM 1669 N N . GLU A 1 227 ? -17.502 39.361 37.185 1.00 35.84 227 GLU A N 1
ATOM 1670 C CA . GLU A 1 227 ? -17.902 38.021 37.636 1.00 35.84 227 GLU A CA 1
ATOM 1671 C C . GLU A 1 227 ? -17.062 36.941 36.935 1.00 35.84 227 GLU A C 1
ATOM 1673 O O . GLU A 1 227 ? -17.131 36.752 35.724 1.00 35.84 227 GLU A O 1
ATOM 1678 N N . SER A 1 228 ? -16.256 36.245 37.739 1.00 36.75 228 SER A N 1
ATOM 1679 C CA . SER A 1 228 ? -15.969 34.806 37.651 1.00 36.75 228 SER A CA 1
ATOM 1680 C C . SER A 1 228 ? -15.886 34.169 36.256 1.00 36.75 228 SER A C 1
ATOM 1682 O O . SER A 1 228 ? -16.650 33.259 35.932 1.00 36.75 228 SER A O 1
ATOM 1684 N N . GLY A 1 229 ? -14.891 34.563 35.459 1.00 33.09 229 GLY A N 1
ATOM 1685 C CA . GLY A 1 229 ? -14.504 33.795 34.278 1.00 33.09 229 GLY A CA 1
ATOM 1686 C C . GLY A 1 229 ? -13.983 32.411 34.672 1.00 33.09 229 GLY A C 1
ATOM 1687 O O . GLY A 1 229 ? -12.836 32.281 35.100 1.00 33.09 229 GLY A O 1
ATOM 1688 N N . GLN A 1 230 ? -14.804 31.370 34.502 1.00 35.84 230 GLN A N 1
ATOM 1689 C CA . GLN A 1 230 ? -14.278 30.013 34.349 1.00 35.84 230 GLN A CA 1
ATOM 1690 C C . GLN A 1 230 ? -13.328 30.009 33.139 1.00 35.84 230 GLN A C 1
ATOM 1692 O O . GLN A 1 230 ? -13.663 30.625 32.120 1.00 35.84 230 GLN A O 1
ATOM 1697 N N . PRO A 1 231 ? -12.162 29.339 33.205 1.00 39.41 231 PRO A N 1
ATOM 1698 C CA . PRO A 1 231 ? -11.352 29.127 32.013 1.00 39.41 231 PRO A CA 1
ATOM 1699 C C . PRO A 1 231 ? -12.221 28.445 30.947 1.00 39.41 231 PRO A C 1
ATOM 1701 O O . PRO A 1 231 ? -12.958 27.518 31.300 1.00 39.41 231 PRO A O 1
ATOM 1704 N N . PRO A 1 232 ? -12.170 28.866 29.669 1.00 41.31 232 PRO A N 1
ATOM 1705 C CA . PRO A 1 232 ? -12.853 28.130 28.617 1.00 41.31 232 PRO A CA 1
ATOM 1706 C C . PRO A 1 232 ? -12.330 26.694 28.639 1.00 41.31 232 PRO A C 1
ATOM 1708 O O . PRO A 1 232 ? -11.118 26.481 28.575 1.00 41.31 232 PRO A O 1
ATOM 1711 N N . ALA A 1 233 ? -13.238 25.727 28.783 1.00 45.69 233 ALA A N 1
ATOM 1712 C CA . ALA A 1 233 ? -12.871 24.321 28.816 1.00 45.69 233 ALA A CA 1
ATOM 1713 C C . ALA A 1 233 ? -12.053 23.995 27.562 1.00 45.69 233 ALA A C 1
ATOM 1715 O O . ALA A 1 233 ? -12.499 24.251 26.439 1.00 45.69 233 ALA A O 1
ATOM 1716 N N . THR A 1 234 ? -10.848 23.457 27.756 1.00 45.81 234 THR A N 1
ATOM 1717 C CA . THR A 1 234 ? -10.050 22.922 26.656 1.00 45.81 234 THR A CA 1
ATOM 1718 C C . THR A 1 234 ? -10.899 21.901 25.898 1.00 45.81 234 THR A C 1
ATOM 1720 O O . THR A 1 234 ? -11.568 21.086 26.542 1.00 45.81 234 THR A O 1
ATOM 1723 N N . PRO A 1 235 ? -10.923 21.927 24.550 1.00 54.12 235 PRO A N 1
ATOM 1724 C CA . PRO A 1 235 ? -11.647 20.923 23.783 1.00 54.12 235 PRO A CA 1
ATOM 1725 C C . PRO A 1 235 ? -11.137 19.532 24.166 1.00 54.12 235 PRO A C 1
ATOM 1727 O O . PRO A 1 235 ? -9.985 19.204 23.889 1.00 54.12 235 PRO A O 1
ATOM 1730 N N . GLN A 1 236 ? -11.971 18.739 24.844 1.00 67.38 236 GLN A N 1
ATOM 1731 C CA . GLN A 1 236 ? -11.592 17.393 25.276 1.00 67.38 236 GLN A CA 1
ATOM 1732 C C . GLN A 1 236 ? -11.258 16.550 24.047 1.00 67.38 236 GLN A C 1
ATOM 1734 O O . GLN A 1 236 ? -12.031 16.558 23.080 1.00 67.38 236 GLN A O 1
ATOM 1739 N N . SER A 1 237 ? -10.147 15.809 24.086 1.00 81.38 237 SER A N 1
ATOM 1740 C CA . SER A 1 237 ? -9.766 14.944 22.965 1.00 81.38 237 SER A CA 1
ATOM 1741 C C . SER A 1 237 ? -10.856 13.889 22.702 1.00 81.38 237 SER A C 1
ATOM 1743 O O . SER A 1 237 ? -11.604 13.529 23.621 1.00 81.38 237 SER A O 1
ATOM 1745 N N . PRO A 1 238 ? -10.982 13.358 21.471 1.00 81.50 238 PRO A N 1
ATOM 1746 C CA . PRO A 1 238 ? -11.921 12.271 21.183 1.00 81.50 238 PRO A CA 1
ATOM 1747 C C . PRO A 1 238 ? -11.757 11.065 22.125 1.00 81.50 238 PRO A C 1
ATOM 1749 O O . PRO A 1 238 ? -12.740 10.401 22.457 1.00 81.50 238 PRO A O 1
ATOM 1752 N N . GLU A 1 239 ? -10.536 10.815 22.600 1.00 85.19 239 GLU A N 1
ATOM 1753 C CA . GLU A 1 239 ? -10.199 9.747 23.546 1.00 85.19 239 GLU A CA 1
ATOM 1754 C C . GLU A 1 239 ? -10.684 10.063 24.957 1.00 85.19 239 GLU A C 1
ATOM 1756 O O . GLU A 1 239 ? -11.388 9.247 25.544 1.00 85.19 239 GLU A O 1
ATOM 1761 N N . GLN A 1 240 ? -10.421 11.269 25.474 1.00 88.00 240 GLN A N 1
ATOM 1762 C CA . GLN A 1 240 ? -10.971 11.735 26.755 1.00 88.00 240 GLN A CA 1
ATOM 1763 C C . GLN A 1 240 ? -12.506 11.685 26.744 1.00 88.00 240 GLN A C 1
ATOM 1765 O O . GLN A 1 240 ? -13.143 11.295 27.725 1.00 88.00 240 GLN A O 1
ATOM 1770 N N . GLN A 1 241 ? -13.118 12.013 25.604 1.00 88.69 241 GLN A N 1
ATOM 1771 C CA . GLN A 1 241 ? -14.555 11.871 25.395 1.00 88.69 241 GLN A CA 1
ATOM 1772 C C . GLN A 1 241 ? -15.011 10.400 25.391 1.00 88.69 241 GLN A C 1
ATOM 1774 O O . GLN A 1 241 ? -16.105 10.120 25.879 1.00 88.69 241 GLN A O 1
ATOM 1779 N N . ALA A 1 242 ? -14.236 9.454 24.853 1.00 91.00 242 ALA A N 1
ATOM 1780 C CA . ALA A 1 242 ? -14.550 8.022 24.916 1.00 91.00 242 ALA A CA 1
ATOM 1781 C C . ALA A 1 242 ? -14.380 7.461 26.343 1.00 91.00 242 ALA A C 1
ATOM 1783 O O . ALA A 1 242 ? -15.278 6.785 26.852 1.00 91.00 242 ALA A O 1
ATOM 1784 N N . GLN A 1 243 ? -13.284 7.821 27.019 1.00 92.06 243 GLN A N 1
ATOM 1785 C CA . GLN A 1 243 ? -13.009 7.512 28.424 1.00 92.06 243 GLN A CA 1
ATOM 1786 C C . GLN A 1 243 ? -14.141 7.994 29.344 1.00 92.06 243 GLN A C 1
ATOM 1788 O O . GLN A 1 243 ? -14.579 7.250 30.221 1.00 92.06 243 GLN A O 1
ATOM 1793 N N . GLN A 1 244 ? -14.649 9.216 29.141 1.00 93.44 244 GLN A N 1
ATOM 1794 C CA . GLN A 1 244 ? -15.728 9.784 29.955 1.00 93.44 244 GLN A CA 1
ATOM 1795 C C . GLN A 1 244 ? -17.042 9.002 29.813 1.00 93.44 244 GLN A C 1
ATOM 1797 O O . GLN A 1 244 ? -17.708 8.748 30.815 1.00 93.44 244 GLN A O 1
ATOM 1802 N N . GLN A 1 245 ? -17.406 8.581 28.596 1.00 94.75 245 GLN A N 1
ATOM 1803 C CA . GLN A 1 245 ? -18.597 7.747 28.375 1.00 94.75 245 GLN A CA 1
ATOM 1804 C C . GLN A 1 245 ? -18.426 6.367 29.010 1.00 94.75 245 GLN A C 1
ATOM 1806 O O . GLN A 1 245 ? -19.325 5.890 29.696 1.00 94.75 245 GLN A O 1
ATOM 1811 N N . LEU A 1 246 ? -17.248 5.750 28.871 1.00 95.94 246 LEU A N 1
ATOM 1812 C CA . LEU A 1 246 ? -16.955 4.481 29.535 1.00 95.94 246 LEU A CA 1
ATOM 1813 C C . LEU A 1 246 ? -17.007 4.612 31.068 1.00 95.94 246 LEU A C 1
ATOM 1815 O O . LEU A 1 246 ? -17.536 3.732 31.744 1.00 95.94 246 LEU A O 1
ATOM 1819 N N . GLN A 1 247 ? -16.527 5.725 31.626 1.00 95.94 247 GLN A N 1
ATOM 1820 C CA . GLN A 1 247 ? -16.627 6.020 33.055 1.00 95.94 247 GLN A CA 1
ATOM 1821 C C . GLN A 1 247 ? -18.090 6.148 33.515 1.00 95.94 247 GLN A C 1
ATOM 1823 O O . GLN A 1 247 ? -18.453 5.546 34.524 1.00 95.94 247 GLN A O 1
ATOM 1828 N N . GLN A 1 248 ? -18.933 6.865 32.765 1.00 97.19 248 GLN A N 1
ATOM 1829 C CA . GLN A 1 248 ? -20.371 6.980 33.044 1.00 97.19 248 GLN A CA 1
ATOM 1830 C C . GLN A 1 248 ? -21.083 5.623 32.921 1.00 97.19 248 GLN A C 1
ATOM 1832 O O . GLN A 1 248 ? -21.899 5.272 33.768 1.00 97.19 248 GLN A O 1
ATOM 1837 N N . ALA A 1 249 ? -20.719 4.799 31.934 1.00 97.88 249 ALA A N 1
ATOM 1838 C CA . ALA A 1 249 ? -21.224 3.434 31.825 1.00 97.88 249 ALA A CA 1
ATOM 1839 C C . ALA A 1 249 ? -20.860 2.575 33.049 1.00 97.88 249 ALA A C 1
ATOM 1841 O O . ALA A 1 249 ? -21.715 1.863 33.570 1.00 97.88 249 ALA A O 1
ATOM 1842 N N . ILE A 1 250 ? -19.612 2.639 33.529 1.00 97.94 250 ILE A N 1
ATOM 1843 C CA . ILE A 1 250 ? -19.155 1.906 34.726 1.00 97.94 250 ILE A CA 1
ATOM 1844 C C . ILE A 1 250 ? -19.910 2.357 35.978 1.00 97.94 250 ILE A C 1
ATOM 1846 O O . ILE A 1 250 ? -20.257 1.523 36.813 1.00 97.94 250 ILE A O 1
ATOM 1850 N N . GLU A 1 251 ? -20.182 3.653 36.112 1.00 98.06 251 GLU A N 1
ATOM 1851 C CA . GLU A 1 251 ? -20.963 4.191 37.224 1.00 98.06 251 GLU A CA 1
ATOM 1852 C C . GLU A 1 251 ? -22.410 3.681 37.195 1.00 98.06 251 GLU A C 1
ATOM 1854 O O . GLU A 1 251 ? -22.864 3.095 38.177 1.00 98.06 251 GLU A O 1
ATOM 1859 N N . ASN A 1 252 ? -23.081 3.759 36.045 1.00 98.31 252 ASN A N 1
ATOM 1860 C CA . ASN A 1 252 ? -24.440 3.242 35.869 1.00 98.31 252 ASN A CA 1
ATOM 1861 C C . ASN A 1 252 ? -24.507 1.717 36.077 1.00 98.31 252 ASN A C 1
ATOM 1863 O O . ASN A 1 252 ? -25.432 1.212 36.704 1.00 98.31 252 ASN A O 1
ATOM 1867 N N . MET A 1 253 ? -23.488 0.958 35.652 1.00 98.25 253 MET A N 1
ATOM 1868 C CA . MET A 1 253 ? -23.389 -0.482 35.938 1.00 98.25 253 MET A CA 1
ATOM 1869 C C . MET A 1 253 ? -23.222 -0.794 37.434 1.00 98.25 253 MET A C 1
ATOM 1871 O O . MET A 1 253 ? -23.685 -1.839 37.893 1.00 98.25 253 MET A O 1
ATOM 1875 N N . ARG A 1 254 ? -22.581 0.088 38.212 1.00 98.25 254 ARG A N 1
ATOM 1876 C CA . ARG A 1 254 ? -22.496 -0.042 39.678 1.00 98.25 254 ARG A CA 1
ATOM 1877 C C . ARG A 1 254 ? -23.821 0.318 40.348 1.00 98.25 254 ARG A C 1
ATOM 1879 O O . ARG A 1 254 ? -24.260 -0.429 41.214 1.00 98.25 254 ARG A O 1
ATOM 1886 N N . GLN A 1 255 ? -24.483 1.388 39.906 1.00 98.06 255 GLN A N 1
ATOM 1887 C CA . GLN A 1 255 ? -25.810 1.772 40.402 1.00 98.06 255 GLN A CA 1
ATOM 1888 C C . GLN A 1 255 ? -26.854 0.684 40.098 1.00 98.06 255 GLN A C 1
ATOM 1890 O O . GLN A 1 255 ? -27.567 0.260 41.000 1.00 98.06 255 GLN A O 1
ATOM 1895 N N . ALA A 1 256 ? -26.864 0.131 38.879 1.00 97.75 256 ALA A N 1
ATOM 1896 C CA . ALA A 1 256 ? -27.696 -1.015 38.505 1.00 97.75 256 ALA A CA 1
ATOM 1897 C C . ALA A 1 256 ? -27.531 -2.200 39.467 1.00 97.75 256 ALA A C 1
ATOM 1899 O O . ALA A 1 256 ? -28.515 -2.804 39.883 1.00 97.75 256 ALA A O 1
ATOM 1900 N N . ARG A 1 257 ? -26.287 -2.519 39.845 1.00 97.75 257 ARG A N 1
ATOM 1901 C CA . ARG A 1 257 ? -25.999 -3.574 40.821 1.00 97.75 257 ARG A CA 1
ATOM 1902 C C . ARG A 1 257 ? -26.579 -3.247 42.201 1.00 97.75 257 ARG A C 1
ATOM 1904 O O . ARG A 1 257 ? -27.220 -4.107 42.791 1.00 97.75 257 ARG A O 1
ATOM 1911 N N . GLU A 1 258 ? -26.391 -2.026 42.702 1.00 97.94 258 GLU A N 1
ATOM 1912 C CA . GLU A 1 258 ? -26.962 -1.622 43.995 1.00 97.94 258 GLU A CA 1
ATOM 1913 C C . GLU A 1 258 ? -28.494 -1.712 44.015 1.00 97.94 258 GLU A C 1
ATOM 1915 O O . GLU A 1 258 ? -29.067 -2.102 45.031 1.00 97.94 258 GLU A O 1
ATOM 1920 N N . GLU A 1 259 ? -29.167 -1.386 42.910 1.00 97.88 259 GLU A N 1
ATOM 1921 C CA . GLU A 1 259 ? -30.622 -1.520 42.811 1.00 97.88 259 GLU A CA 1
ATOM 1922 C C . GLU A 1 259 ? -31.056 -2.998 42.709 1.00 97.88 259 GLU A C 1
ATOM 1924 O O . GLU A 1 259 ? -32.017 -3.386 43.378 1.00 97.88 259 GLU A O 1
ATOM 1929 N N . LEU A 1 260 ? -30.303 -3.865 42.012 1.00 96.06 260 LEU A N 1
ATOM 1930 C CA . LEU A 1 260 ? -30.505 -5.327 42.054 1.00 96.06 260 LEU A CA 1
ATOM 1931 C C . LEU A 1 260 ? -30.364 -5.878 43.486 1.00 96.06 260 LEU A C 1
ATOM 1933 O O . LEU A 1 260 ? -31.265 -6.576 43.953 1.00 96.06 260 LEU A O 1
ATOM 1937 N N . ASP A 1 261 ? -29.304 -5.496 44.209 1.00 97.00 261 ASP A N 1
ATOM 1938 C CA . ASP A 1 261 ? -29.067 -5.869 45.617 1.00 97.00 261 ASP A CA 1
ATOM 1939 C C . ASP A 1 261 ? -30.191 -5.351 46.550 1.00 97.00 261 ASP A C 1
ATOM 1941 O O . ASP A 1 261 ? -30.502 -5.959 47.576 1.00 97.00 261 ASP A O 1
ATOM 1945 N N . ARG A 1 262 ? -30.849 -4.238 46.189 1.00 97.31 262 ARG A N 1
ATOM 1946 C CA . ARG A 1 262 ? -32.026 -3.668 46.882 1.00 97.31 262 ARG A CA 1
ATOM 1947 C C . ARG A 1 262 ? -33.364 -4.274 46.434 1.00 97.31 262 ARG A C 1
ATOM 1949 O O . ARG A 1 262 ? -34.409 -3.827 46.907 1.00 97.31 262 ARG A O 1
ATOM 1956 N N . SER A 1 263 ? -33.354 -5.276 45.552 1.00 96.00 263 SER A N 1
ATOM 1957 C CA . SER A 1 263 ? -34.544 -5.876 44.922 1.00 96.00 263 SER A CA 1
ATOM 1958 C C . SER A 1 263 ? -35.411 -4.903 44.101 1.00 96.00 263 SER A C 1
ATOM 1960 O O . SER A 1 263 ? -36.611 -5.120 43.921 1.00 96.00 263 SER A O 1
ATOM 1962 N N . ARG A 1 264 ? -34.807 -3.830 43.585 1.00 96.88 264 ARG A N 1
ATOM 1963 C CA . ARG A 1 264 ? -35.439 -2.763 42.799 1.00 96.88 264 ARG A CA 1
ATOM 1964 C C . ARG A 1 264 ? -35.196 -2.983 41.311 1.00 96.88 264 ARG A C 1
ATOM 1966 O O . ARG A 1 264 ? -34.194 -2.560 40.737 1.00 96.88 264 ARG A O 1
ATOM 1973 N N . ARG A 1 265 ? -36.095 -3.763 40.712 1.00 95.81 265 ARG A N 1
ATOM 1974 C CA . ARG A 1 265 ? -35.943 -4.271 39.345 1.00 95.81 265 ARG A CA 1
ATOM 1975 C C . ARG A 1 265 ? -36.032 -3.171 38.290 1.00 95.81 265 ARG A C 1
ATOM 1977 O O . ARG A 1 265 ? -35.227 -3.182 37.364 1.00 95.81 265 ARG A O 1
ATOM 1984 N N . ASP A 1 266 ? -36.991 -2.261 38.415 1.00 96.56 266 ASP A N 1
ATOM 1985 C CA . ASP A 1 266 ? -37.271 -1.273 37.371 1.00 96.56 266 ASP A CA 1
ATOM 1986 C C . ASP A 1 266 ? -36.161 -0.210 37.339 1.00 96.56 266 ASP A C 1
ATOM 1988 O O . ASP A 1 266 ? -35.595 0.072 36.284 1.00 96.56 266 ASP A O 1
ATOM 1992 N N . GLU A 1 267 ? -35.734 0.258 38.515 1.00 97.56 267 GLU A N 1
ATOM 1993 C CA . GLU A 1 267 ? -34.597 1.166 38.690 1.00 97.56 267 GLU A CA 1
ATOM 1994 C C . GLU A 1 267 ? -33.276 0.536 38.207 1.00 97.56 267 GLU A C 1
ATOM 1996 O O . GLU A 1 267 ? -32.459 1.201 37.564 1.00 97.56 267 GLU A O 1
ATOM 2001 N N . ALA A 1 268 ? -33.074 -0.767 38.442 1.00 97.44 268 ALA A N 1
ATOM 2002 C CA . ALA A 1 268 ? -31.937 -1.493 37.880 1.00 97.44 268 ALA A CA 1
ATOM 2003 C C . ALA A 1 268 ? -31.978 -1.539 36.343 1.00 97.44 268 ALA A C 1
ATOM 2005 O O . ALA A 1 268 ? -30.941 -1.340 35.710 1.00 97.44 268 ALA A O 1
ATOM 2006 N N . VAL A 1 269 ? -33.147 -1.760 35.727 1.00 97.94 269 VAL A N 1
ATOM 2007 C CA . VAL A 1 269 ? -33.293 -1.756 34.260 1.00 97.94 269 VAL A CA 1
ATOM 2008 C C . VAL A 1 269 ? -32.979 -0.377 33.678 1.00 97.94 269 VAL A C 1
ATOM 2010 O O . VAL A 1 269 ? -32.238 -0.311 32.699 1.00 97.94 269 VAL A O 1
ATOM 2013 N N . GLU A 1 270 ? -33.458 0.717 34.278 1.00 98.00 270 GLU A N 1
ATOM 2014 C CA . GLU A 1 270 ? -33.134 2.083 33.832 1.00 98.00 270 GLU A CA 1
ATOM 2015 C C . GLU A 1 270 ? -31.618 2.334 33.827 1.00 98.00 270 GLU A C 1
ATOM 2017 O O . GLU A 1 270 ? -31.048 2.762 32.820 1.00 98.00 270 GLU A O 1
ATOM 2022 N N . GLN A 1 271 ? -30.937 1.982 34.920 1.00 98.25 271 GLN A N 1
ATOM 2023 C CA . GLN A 1 271 ? -29.480 2.088 35.034 1.00 98.25 271 GLN A CA 1
ATOM 2024 C C . GLN A 1 271 ? -28.752 1.196 34.016 1.00 98.25 271 GLN A C 1
ATOM 2026 O O . GLN A 1 271 ? -27.753 1.599 33.413 1.00 98.25 271 GLN A O 1
ATOM 2031 N N . GLN A 1 272 ? -29.279 -0.004 33.757 1.00 97.81 272 GLN A N 1
ATOM 2032 C CA . GLN A 1 272 ? -28.740 -0.907 32.745 1.00 97.81 272 GLN A CA 1
ATOM 2033 C C . GLN A 1 272 ? -28.881 -0.350 31.318 1.00 97.81 272 GLN A C 1
ATOM 2035 O O . GLN A 1 272 ? -27.949 -0.517 30.529 1.00 97.81 272 GLN A O 1
ATOM 2040 N N . GLN A 1 273 ? -29.984 0.338 30.994 1.00 98.12 273 GLN A N 1
ATOM 2041 C CA . GLN A 1 273 ? -30.186 1.009 29.701 1.00 98.12 273 GLN A CA 1
ATOM 2042 C C . GLN A 1 273 ? -29.215 2.180 29.521 1.00 98.12 273 GLN A C 1
ATOM 2044 O O . GLN A 1 273 ? -28.510 2.238 28.514 1.00 98.12 273 GLN A O 1
ATOM 2049 N N . GLN A 1 274 ? -29.095 3.057 30.521 1.00 97.94 274 GLN A N 1
ATOM 2050 C CA . GLN A 1 274 ? -28.160 4.186 30.466 1.00 97.94 274 GLN A CA 1
ATOM 2051 C C . GLN A 1 274 ? -26.697 3.712 30.360 1.00 97.94 274 GLN A C 1
ATOM 2053 O O . GLN A 1 274 ? -25.871 4.352 29.711 1.00 97.94 274 GLN A O 1
ATOM 2058 N N . ALA A 1 275 ? -26.353 2.572 30.971 1.00 97.88 275 ALA A N 1
ATOM 2059 C CA . ALA A 1 275 ? -25.052 1.936 30.772 1.00 97.88 275 ALA A CA 1
ATOM 2060 C C . ALA A 1 275 ? -24.838 1.458 29.322 1.00 97.88 275 ALA A C 1
ATOM 2062 O O . ALA A 1 275 ? -23.761 1.683 28.774 1.00 97.88 275 ALA A O 1
ATOM 2063 N N . GLU A 1 276 ? -25.834 0.834 28.679 1.00 97.50 276 GLU A N 1
ATOM 2064 C CA . GLU A 1 276 ? -25.747 0.446 27.260 1.00 97.50 276 GLU A CA 1
ATOM 2065 C C . GLU A 1 276 ? -25.579 1.650 26.327 1.00 97.50 276 GLU A C 1
ATOM 2067 O O . GLU A 1 276 ? -24.775 1.589 25.398 1.00 97.50 276 GLU A O 1
ATOM 2072 N N . GLU A 1 277 ? -26.308 2.742 26.564 1.00 97.19 277 GLU A N 1
ATOM 2073 C CA . GLU A 1 277 ? -26.202 3.971 25.768 1.00 97.19 277 GLU A CA 1
ATOM 2074 C C . GLU A 1 277 ? -24.795 4.572 25.854 1.00 97.19 277 GLU A C 1
ATOM 2076 O O . GLU A 1 277 ? -24.163 4.822 24.825 1.00 97.19 277 GLU A O 1
ATOM 2081 N N . ASN A 1 278 ? -24.257 4.695 27.070 1.00 97.38 278 ASN A N 1
ATOM 2082 C CA . ASN A 1 278 ? -22.897 5.175 27.303 1.00 97.38 278 ASN A CA 1
ATOM 2083 C C . ASN A 1 278 ? -21.827 4.226 26.718 1.00 97.38 278 ASN A C 1
ATOM 2085 O O . ASN A 1 278 ? -20.827 4.691 26.170 1.00 97.38 278 ASN A O 1
ATOM 2089 N N . LEU A 1 279 ? -22.034 2.901 26.759 1.00 96.81 279 LEU A N 1
ATOM 2090 C CA . LEU A 1 279 ? -21.140 1.934 26.101 1.00 96.81 279 LEU A CA 1
ATOM 2091 C C . LEU A 1 279 ? -21.144 2.094 24.578 1.00 96.81 279 LEU A C 1
ATOM 2093 O O . LEU A 1 279 ? -20.073 2.098 23.974 1.00 96.81 279 LEU A O 1
ATOM 2097 N N . ARG A 1 280 ? -22.317 2.259 23.951 1.00 95.75 280 ARG A N 1
ATOM 2098 C CA . ARG A 1 280 ? -22.423 2.506 22.502 1.00 95.75 280 ARG A CA 1
ATOM 2099 C C . ARG A 1 280 ? -21.752 3.824 22.122 1.00 95.75 280 ARG A C 1
ATOM 2101 O O . ARG A 1 280 ? -20.915 3.832 21.229 1.00 95.75 280 ARG A O 1
ATOM 2108 N N . ALA A 1 281 ? -22.004 4.898 22.868 1.00 94.38 281 ALA A N 1
ATOM 2109 C CA . ALA A 1 281 ? -21.356 6.187 22.642 1.00 94.38 281 ALA A CA 1
ATOM 2110 C C . ALA A 1 281 ? -19.822 6.139 22.814 1.00 94.38 281 ALA A C 1
ATOM 2112 O O . ALA A 1 281 ? -19.106 6.833 22.090 1.00 94.38 281 ALA A O 1
ATOM 2113 N N . ALA A 1 282 ? -19.300 5.314 23.731 1.00 94.56 282 ALA A N 1
ATOM 2114 C CA . ALA A 1 282 ? -17.864 5.055 23.852 1.00 94.56 282 ALA A CA 1
ATOM 2115 C C . ALA A 1 282 ? -17.318 4.275 22.640 1.00 94.56 282 ALA A C 1
ATOM 2117 O O . ALA A 1 282 ? -16.314 4.684 22.056 1.00 94.56 282 ALA A O 1
ATOM 2118 N N . ILE A 1 283 ? -17.995 3.195 22.227 1.00 93.06 283 ILE A N 1
ATOM 2119 C CA . ILE A 1 283 ? -17.631 2.383 21.052 1.00 93.06 283 ILE A CA 1
ATOM 2120 C C . ILE A 1 283 ? -17.599 3.247 19.785 1.00 93.06 283 ILE A C 1
ATOM 2122 O O . ILE A 1 283 ? -16.588 3.251 19.091 1.00 93.06 283 ILE A O 1
ATOM 2126 N N . ASP A 1 284 ? -18.641 4.039 19.526 1.00 91.31 284 ASP A N 1
ATOM 2127 C CA . ASP A 1 284 ? -18.748 4.906 18.345 1.00 91.31 284 ASP A CA 1
ATOM 2128 C C . ASP A 1 284 ? -17.622 5.956 18.275 1.00 91.31 284 ASP A C 1
ATOM 2130 O O . ASP A 1 284 ? -17.197 6.355 17.186 1.00 91.31 284 ASP A O 1
ATOM 2134 N N . ARG A 1 285 ? -17.126 6.427 19.430 1.00 90.69 285 ARG A N 1
ATOM 2135 C CA . ARG A 1 285 ? -15.986 7.360 19.515 1.00 90.69 285 ARG A CA 1
ATOM 2136 C C . ARG A 1 285 ? -14.664 6.650 19.239 1.00 90.69 285 ARG A C 1
ATOM 2138 O O . ARG A 1 285 ? -13.891 7.142 18.421 1.00 90.69 285 ARG A O 1
ATOM 2145 N N . LEU A 1 286 ? -14.436 5.478 19.833 1.00 91.62 286 LEU A N 1
ATOM 2146 C CA . LEU A 1 286 ? -13.259 4.657 19.525 1.00 91.62 286 LEU A CA 1
ATOM 2147 C C . LEU A 1 286 ? -13.228 4.227 18.054 1.00 91.62 286 LEU A C 1
ATOM 2149 O O . LEU A 1 286 ? -12.170 4.236 17.438 1.00 91.62 286 LEU A O 1
ATOM 2153 N N . GLU A 1 287 ? -14.374 3.903 17.453 1.00 90.12 287 GLU A N 1
ATOM 2154 C CA . GLU A 1 287 ? -14.452 3.568 16.029 1.00 90.12 287 GLU A CA 1
ATOM 2155 C C . GLU A 1 287 ? -14.122 4.752 15.115 1.00 90.12 287 GLU A C 1
ATOM 2157 O O . GLU A 1 287 ? -13.574 4.537 14.034 1.00 90.12 287 GLU A O 1
ATOM 2162 N N . LYS A 1 288 ? -14.420 5.992 15.528 1.00 89.19 288 LYS A N 1
ATOM 2163 C CA . LYS A 1 288 ? -13.971 7.204 14.822 1.00 89.19 288 LYS A CA 1
ATOM 2164 C C . LYS A 1 288 ? -12.460 7.392 14.939 1.00 89.19 288 LYS A C 1
ATOM 2166 O O . LYS A 1 288 ? -11.814 7.605 13.921 1.00 89.19 288 LYS A O 1
ATOM 2171 N N . ILE A 1 289 ? -11.899 7.244 16.141 1.00 89.88 289 ILE A N 1
ATOM 2172 C CA . ILE A 1 289 ? -10.443 7.305 16.371 1.00 89.88 289 ILE A CA 1
ATOM 2173 C C . ILE A 1 289 ? -9.729 6.248 15.514 1.00 89.88 289 ILE A C 1
ATOM 2175 O O . ILE A 1 289 ? -8.801 6.560 14.776 1.00 89.88 289 ILE A O 1
ATOM 2179 N N . LEU A 1 290 ? -10.225 5.008 15.515 1.00 88.62 290 LEU A N 1
ATOM 2180 C CA . LEU A 1 290 ? -9.647 3.914 14.736 1.00 88.62 290 LEU A CA 1
ATOM 2181 C C . LEU A 1 290 ? -9.725 4.139 13.217 1.00 88.62 290 LEU A C 1
ATOM 2183 O O . LEU A 1 290 ? -8.816 3.715 12.503 1.00 88.62 290 LEU A O 1
ATOM 2187 N N . ARG A 1 291 ? -10.770 4.811 12.707 1.00 85.69 291 ARG A N 1
ATOM 2188 C CA . ARG A 1 291 ? -10.814 5.252 11.300 1.00 85.69 291 ARG A CA 1
ATOM 2189 C C . ARG A 1 291 ? -9.764 6.322 11.017 1.00 85.69 291 ARG A C 1
ATOM 2191 O O . ARG A 1 291 ? -8.948 6.121 10.126 1.00 85.69 291 ARG A O 1
ATOM 2198 N N . GLN A 1 292 ? -9.696 7.368 11.838 1.00 87.50 292 GLN A N 1
ATOM 2199 C CA . GLN A 1 292 ? -8.715 8.449 11.687 1.00 87.50 292 GLN A CA 1
ATOM 2200 C C . GLN A 1 292 ? -7.265 7.936 11.701 1.00 87.50 292 GLN A C 1
ATOM 2202 O O . GLN A 1 292 ? -6.446 8.380 10.896 1.00 87.50 292 GLN A O 1
ATOM 2207 N N . LEU A 1 293 ? -6.953 6.952 12.552 1.00 88.56 293 LEU A N 1
ATOM 2208 C CA . LEU A 1 293 ? -5.637 6.306 12.590 1.00 88.56 293 LEU A CA 1
ATOM 2209 C C . LEU A 1 293 ? -5.349 5.446 11.349 1.00 88.56 293 LEU A C 1
ATOM 2211 O O . LEU A 1 293 ? -4.220 5.443 10.855 1.00 88.56 293 LEU A O 1
ATOM 2215 N N . ARG A 1 294 ? -6.353 4.734 10.814 1.00 84.12 294 ARG A N 1
ATOM 2216 C CA . ARG A 1 294 ? -6.230 3.989 9.544 1.00 84.12 294 ARG A CA 1
ATOM 2217 C C . ARG A 1 294 ? -5.990 4.930 8.365 1.00 84.12 294 ARG A C 1
ATOM 2219 O O . ARG A 1 294 ? -5.099 4.670 7.564 1.00 84.12 294 ARG A O 1
ATOM 2226 N N . GLU A 1 295 ? -6.734 6.029 8.294 1.00 85.00 295 GLU A N 1
ATOM 2227 C CA . GLU A 1 295 ? -6.575 7.066 7.272 1.00 85.00 295 GLU A CA 1
ATOM 2228 C C . GLU A 1 295 ? -5.196 7.733 7.348 1.00 85.00 295 GLU A C 1
ATOM 2230 O O . GLU A 1 295 ? -4.577 7.970 6.313 1.00 85.00 295 GLU A O 1
ATOM 2235 N N . GLU A 1 296 ? -4.677 8.013 8.551 1.00 87.19 296 GLU A N 1
ATOM 2236 C CA . GLU A 1 296 ? -3.332 8.579 8.699 1.00 87.19 296 GLU A CA 1
ATOM 2237 C C . GLU A 1 296 ? -2.227 7.580 8.306 1.00 87.19 296 GLU A C 1
ATOM 2239 O O . GLU A 1 296 ? -1.243 7.994 7.686 1.00 87.19 296 GLU A O 1
ATOM 2244 N N . GLU A 1 297 ? -2.369 6.279 8.599 1.00 85.81 297 GLU A N 1
ATOM 2245 C CA . GLU A 1 297 ? -1.436 5.253 8.098 1.00 85.81 297 GLU A CA 1
ATOM 2246 C C . GLU A 1 297 ? -1.476 5.186 6.562 1.00 85.81 297 GLU A C 1
ATOM 2248 O O . GLU A 1 297 ? -0.448 5.406 5.917 1.00 85.81 297 GLU A O 1
ATOM 2253 N N . MET A 1 298 ? -2.670 5.033 5.975 1.00 84.12 298 MET A N 1
ATOM 2254 C CA . MET A 1 298 ? -2.882 4.970 4.524 1.00 84.12 298 MET A CA 1
ATOM 2255 C C . MET A 1 298 ? -2.331 6.213 3.804 1.00 84.12 298 MET A C 1
ATOM 2257 O O . MET A 1 298 ? -1.622 6.096 2.804 1.00 84.12 298 MET A O 1
ATOM 2261 N N . GLN A 1 299 ? -2.583 7.419 4.329 1.00 86.50 299 GLN A N 1
ATOM 2262 C CA . GLN A 1 299 ? -2.078 8.669 3.751 1.00 86.50 299 GLN A CA 1
ATOM 2263 C C . GLN A 1 299 ? -0.540 8.714 3.731 1.00 86.50 299 GLN A C 1
ATOM 2265 O O . GLN A 1 299 ? 0.059 9.198 2.765 1.00 86.50 299 GLN A O 1
ATOM 2270 N N . ARG A 1 300 ? 0.119 8.191 4.774 1.00 86.50 300 ARG A N 1
ATOM 2271 C CA . ARG A 1 300 ? 1.587 8.108 4.845 1.00 86.50 300 ARG A CA 1
ATOM 2272 C C . ARG A 1 300 ? 2.151 7.046 3.910 1.00 86.50 300 ARG A C 1
ATOM 2274 O O . ARG A 1 300 ? 3.193 7.286 3.302 1.00 86.50 300 ARG A O 1
ATOM 2281 N N . GLU A 1 301 ? 1.493 5.900 3.785 1.00 85.81 301 GLU A N 1
ATOM 2282 C CA . GLU A 1 301 ? 1.907 4.823 2.881 1.00 85.81 301 GLU A CA 1
ATOM 2283 C C . GLU A 1 301 ? 1.786 5.260 1.419 1.00 85.81 301 GLU A C 1
ATOM 2285 O O . GLU A 1 301 ? 2.772 5.181 0.680 1.00 85.81 301 GLU A O 1
ATOM 2290 N N . LEU A 1 302 ? 0.658 5.876 1.044 1.00 87.25 302 LEU A N 1
ATOM 2291 C CA . LEU A 1 302 ? 0.466 6.544 -0.246 1.00 87.25 302 LEU A CA 1
ATOM 2292 C C . LEU A 1 302 ? 1.575 7.567 -0.538 1.00 87.25 302 LEU A C 1
ATOM 2294 O O . LEU A 1 302 ? 2.144 7.562 -1.630 1.00 87.25 302 LEU A O 1
ATOM 2298 N N . ALA A 1 303 ? 1.911 8.440 0.418 1.00 90.25 303 ALA A N 1
ATOM 2299 C CA . ALA A 1 303 ? 2.962 9.448 0.246 1.00 90.25 303 ALA A CA 1
ATOM 2300 C C . ALA A 1 303 ? 4.369 8.829 0.122 1.00 90.25 303 ALA A C 1
ATOM 2302 O O . ALA A 1 303 ? 5.184 9.269 -0.696 1.00 90.25 303 ALA A O 1
ATOM 2303 N N . ARG A 1 304 ? 4.663 7.776 0.897 1.00 89.50 304 ARG A N 1
ATOM 2304 C CA . ARG A 1 304 ? 5.934 7.035 0.844 1.00 89.50 304 ARG A CA 1
ATOM 2305 C C . ARG A 1 304 ? 6.105 6.313 -0.492 1.00 89.50 304 ARG A C 1
ATOM 2307 O O . ARG A 1 304 ? 7.201 6.337 -1.060 1.00 89.50 304 ARG A O 1
ATOM 2314 N N . LEU A 1 305 ? 5.035 5.700 -0.996 1.00 90.56 305 LEU A N 1
ATOM 2315 C CA . LEU A 1 305 ? 5.009 5.031 -2.291 1.00 90.56 305 LEU A CA 1
ATOM 2316 C C . LEU A 1 305 ? 5.149 6.048 -3.432 1.00 90.56 305 LEU A C 1
ATOM 2318 O O . LEU A 1 305 ? 6.018 5.882 -4.283 1.00 90.56 305 LEU A O 1
ATOM 2322 N N . GLU A 1 306 ? 4.394 7.148 -3.408 1.00 92.44 306 GLU A N 1
ATOM 2323 C CA . GLU A 1 306 ? 4.481 8.223 -4.405 1.00 92.44 306 GLU A CA 1
ATOM 2324 C C . GLU A 1 306 ? 5.894 8.830 -4.480 1.00 92.44 306 GLU A C 1
ATOM 2326 O O . GLU A 1 306 ? 6.447 8.985 -5.570 1.00 92.44 306 GLU A O 1
ATOM 2331 N N . ALA A 1 307 ? 6.521 9.132 -3.337 1.00 94.62 307 ALA A N 1
ATOM 2332 C CA . ALA A 1 307 ? 7.893 9.642 -3.291 1.00 94.62 307 ALA A CA 1
ATOM 2333 C C . ALA A 1 307 ? 8.902 8.653 -3.908 1.00 94.62 307 ALA A C 1
ATOM 2335 O O . ALA A 1 307 ? 9.830 9.055 -4.618 1.00 94.62 307 ALA A O 1
ATOM 2336 N N . ARG A 1 308 ? 8.695 7.351 -3.680 1.00 94.44 308 ARG A N 1
ATOM 2337 C CA . ARG A 1 308 ? 9.494 6.261 -4.252 1.00 94.44 308 ARG A CA 1
ATOM 2338 C C . ARG A 1 308 ? 9.284 6.121 -5.765 1.00 94.44 308 ARG A C 1
ATOM 2340 O O . ARG A 1 308 ? 10.276 6.030 -6.488 1.00 94.44 308 ARG A O 1
ATOM 2347 N N . LEU A 1 309 ? 8.044 6.185 -6.255 1.00 95.06 309 LEU A N 1
ATOM 2348 C CA . LEU A 1 309 ? 7.744 6.185 -7.691 1.00 95.06 309 LEU A CA 1
ATOM 2349 C C . LEU A 1 309 ? 8.324 7.419 -8.396 1.00 95.06 309 LEU A C 1
ATOM 2351 O O . LEU A 1 309 ? 8.976 7.275 -9.427 1.00 95.06 309 LEU A O 1
ATOM 2355 N N . ARG A 1 310 ? 8.178 8.621 -7.816 1.00 97.56 310 ARG A N 1
ATOM 2356 C CA . ARG A 1 310 ? 8.787 9.860 -8.339 1.00 97.56 310 ARG A CA 1
ATOM 2357 C C . ARG A 1 310 ? 10.300 9.747 -8.469 1.00 97.56 310 ARG A C 1
ATOM 2359 O O . ARG A 1 310 ? 10.852 10.167 -9.482 1.00 97.56 310 ARG A O 1
ATOM 2366 N N . LYS A 1 311 ? 10.974 9.166 -7.469 1.00 97.44 311 LYS A N 1
ATOM 2367 C CA . LYS A 1 311 ? 12.420 8.921 -7.537 1.00 97.44 311 LYS A CA 1
ATOM 2368 C C . LYS A 1 311 ? 12.768 8.009 -8.716 1.00 97.44 311 LYS A C 1
ATOM 2370 O O . LYS A 1 311 ? 13.713 8.306 -9.439 1.00 97.44 311 LYS A O 1
ATOM 2375 N N . MET A 1 312 ? 12.010 6.931 -8.931 1.00 97.81 312 MET A N 1
ATOM 2376 C CA . MET A 1 312 ? 12.218 6.051 -10.087 1.00 97.81 312 MET A CA 1
ATOM 2377 C C . MET A 1 312 ? 11.988 6.784 -11.411 1.00 97.81 312 MET A C 1
ATOM 2379 O O . MET A 1 312 ? 12.860 6.724 -12.268 1.00 97.81 312 MET A O 1
ATOM 2383 N N . ALA A 1 313 ? 10.900 7.549 -11.547 1.00 98.19 313 ALA A N 1
ATOM 2384 C CA . ALA A 1 313 ? 10.607 8.323 -12.757 1.00 98.19 313 ALA A CA 1
ATOM 2385 C C . ALA A 1 313 ? 11.727 9.324 -13.094 1.00 98.19 313 ALA A C 1
ATOM 2387 O O . ALA A 1 313 ? 12.167 9.402 -14.237 1.00 98.19 313 ALA A O 1
ATOM 2388 N N . GLN A 1 314 ? 12.259 10.037 -12.094 1.00 98.31 314 GLN A N 1
ATOM 2389 C CA . GLN A 1 314 ? 13.385 10.965 -12.277 1.00 98.31 314 GLN A CA 1
ATOM 2390 C C . GLN A 1 314 ? 14.670 10.263 -12.740 1.00 98.31 314 GLN A C 1
ATOM 2392 O O . GLN A 1 314 ? 15.385 10.790 -13.593 1.00 98.31 314 GLN A O 1
ATOM 2397 N N . MET A 1 315 ? 14.972 9.081 -12.191 1.00 98.38 315 MET A N 1
ATOM 2398 C CA . MET A 1 315 ? 16.123 8.284 -12.629 1.00 98.38 315 MET A CA 1
ATOM 2399 C C . MET A 1 315 ? 15.911 7.744 -14.050 1.00 98.38 315 MET A C 1
ATOM 2401 O O . MET A 1 315 ? 16.819 7.861 -14.872 1.00 98.38 315 MET A O 1
ATOM 2405 N N . GLN A 1 316 ? 14.712 7.235 -14.357 1.00 98.25 316 GLN A N 1
ATOM 2406 C CA . GLN A 1 316 ? 14.370 6.684 -15.669 1.00 98.25 316 GLN A CA 1
ATOM 2407 C C . GLN A 1 316 ? 14.418 7.752 -16.763 1.00 98.25 316 GLN A C 1
ATOM 2409 O O . GLN A 1 316 ? 14.996 7.509 -17.815 1.00 98.25 316 GLN A O 1
ATOM 2414 N N . ALA A 1 317 ? 13.861 8.942 -16.515 1.00 98.50 317 ALA A N 1
ATOM 2415 C CA . ALA A 1 317 ? 13.855 10.042 -17.477 1.00 98.50 317 ALA A CA 1
ATOM 2416 C C . ALA A 1 317 ? 15.281 10.452 -17.875 1.00 98.50 317 ALA A C 1
ATOM 2418 O O . ALA A 1 317 ? 15.598 10.531 -19.060 1.00 98.50 317 ALA A O 1
ATOM 2419 N N . LYS A 1 318 ? 16.176 10.612 -16.890 1.00 98.38 318 LYS A N 1
ATOM 2420 C CA . LYS A 1 318 ? 17.588 10.899 -17.163 1.00 98.38 318 LYS A CA 1
ATOM 2421 C C . LYS A 1 318 ? 18.255 9.770 -17.961 1.00 98.38 318 LYS A C 1
ATOM 2423 O O . LYS A 1 318 ? 18.992 10.033 -18.905 1.00 98.38 318 LYS A O 1
ATOM 2428 N N . LEU A 1 319 ? 18.014 8.519 -17.574 1.00 98.25 319 LEU A N 1
ATOM 2429 C CA . LEU A 1 319 ? 18.634 7.357 -18.207 1.00 98.25 319 LEU A CA 1
ATOM 2430 C C . LEU A 1 319 ? 18.143 7.150 -19.649 1.00 98.25 319 LEU A C 1
ATOM 2432 O O . LEU A 1 319 ? 18.938 6.799 -20.522 1.00 98.25 319 LEU A O 1
ATOM 2436 N N . LEU A 1 320 ? 16.865 7.424 -19.912 1.00 98.44 320 LEU A N 1
ATOM 2437 C CA . LEU A 1 320 ? 16.259 7.466 -21.242 1.00 98.44 320 LEU A CA 1
ATOM 2438 C C . LEU A 1 320 ? 16.944 8.514 -22.132 1.00 98.44 320 LEU A C 1
ATOM 2440 O O . LEU A 1 320 ? 17.316 8.200 -23.263 1.00 98.44 320 LEU A O 1
ATOM 2444 N N . ASP A 1 321 ? 17.160 9.730 -21.623 1.00 98.38 321 ASP A N 1
ATOM 2445 C CA . ASP A 1 321 ? 17.871 10.789 -22.351 1.00 98.38 321 ASP A CA 1
ATOM 2446 C C . ASP A 1 321 ? 19.332 10.399 -22.639 1.00 98.38 321 ASP A C 1
ATOM 2448 O O . ASP A 1 321 ? 19.783 10.483 -23.784 1.00 98.38 321 ASP A O 1
ATOM 2452 N N . ASP A 1 322 ? 20.057 9.888 -21.637 1.00 98.12 322 ASP A N 1
ATOM 2453 C CA . ASP A 1 322 ? 21.434 9.405 -21.804 1.00 98.12 322 ASP A CA 1
ATOM 2454 C C . ASP A 1 322 ? 21.511 8.220 -22.803 1.00 98.12 322 ASP A C 1
ATOM 2456 O O . ASP A 1 322 ? 22.464 8.124 -23.585 1.00 98.12 322 ASP A O 1
ATOM 2460 N N . THR A 1 323 ? 20.493 7.348 -22.845 1.00 98.12 323 THR A N 1
ATOM 2461 C CA . THR A 1 323 ? 20.396 6.234 -23.811 1.00 98.12 323 THR A CA 1
ATOM 2462 C C . THR A 1 323 ? 20.120 6.743 -25.228 1.00 98.12 323 THR A C 1
ATOM 2464 O O . THR A 1 323 ? 20.797 6.317 -26.164 1.00 98.12 323 THR A O 1
ATOM 2467 N N . LYS A 1 324 ? 19.202 7.705 -25.402 1.00 97.88 324 LYS A N 1
ATOM 2468 C CA . LYS A 1 324 ? 18.924 8.366 -26.693 1.00 97.88 324 LYS A CA 1
ATOM 2469 C C . LYS A 1 324 ? 20.163 9.071 -27.251 1.00 97.88 324 LYS A C 1
ATOM 2471 O O . LYS A 1 324 ? 20.463 8.958 -28.441 1.00 97.88 324 LYS A O 1
ATOM 2476 N N . LEU A 1 325 ? 20.924 9.754 -26.393 1.00 97.00 325 LEU A N 1
ATOM 2477 C CA . LEU A 1 325 ? 22.207 10.356 -26.764 1.00 97.00 325 LEU A CA 1
ATOM 2478 C C . LEU A 1 325 ? 23.229 9.295 -27.195 1.00 97.00 325 LEU A C 1
ATOM 2480 O O . LEU A 1 325 ? 23.964 9.516 -28.160 1.00 97.00 325 LEU A O 1
ATOM 2484 N N . LEU A 1 326 ? 23.271 8.141 -26.524 1.00 96.25 326 LEU A N 1
ATOM 2485 C CA . LEU A 1 326 ? 24.179 7.051 -26.879 1.00 96.25 326 LEU A CA 1
ATOM 2486 C C . LEU A 1 326 ? 23.798 6.381 -28.212 1.00 96.25 326 LEU A C 1
ATOM 2488 O O . LEU A 1 326 ? 24.688 6.149 -29.031 1.00 96.25 326 LEU A O 1
ATOM 2492 N N . ASP A 1 327 ? 22.511 6.132 -28.476 1.00 95.19 327 ASP A N 1
ATOM 2493 C CA . ASP A 1 327 ? 22.056 5.528 -29.740 1.00 95.19 327 ASP A CA 1
ATOM 2494 C C . ASP A 1 327 ? 22.320 6.418 -30.963 1.00 95.19 327 ASP A C 1
ATOM 2496 O O . ASP A 1 327 ? 22.670 5.914 -32.031 1.00 95.19 327 ASP A O 1
ATOM 2500 N N . SER A 1 328 ? 22.285 7.746 -30.791 1.00 95.50 328 SER A N 1
ATOM 2501 C CA . SER A 1 328 ? 22.593 8.709 -31.863 1.00 95.50 328 SER A CA 1
ATOM 2502 C C . SER A 1 328 ? 23.988 8.542 -32.497 1.00 95.50 328 SER A C 1
ATOM 2504 O O . SER A 1 328 ? 24.242 9.067 -33.583 1.00 95.50 328 SER A O 1
ATOM 2506 N N . ILE A 1 329 ? 24.895 7.794 -31.854 1.00 95.00 329 ILE A N 1
ATOM 2507 C CA . ILE A 1 329 ? 26.228 7.480 -32.374 1.00 95.00 329 ILE A CA 1
ATOM 2508 C C . ILE A 1 329 ? 26.123 6.416 -33.484 1.00 95.00 329 ILE A C 1
ATOM 2510 O O . ILE A 1 329 ? 25.721 5.279 -33.201 1.00 95.00 329 ILE A O 1
ATOM 2514 N N . PRO A 1 330 ? 26.536 6.722 -34.734 1.00 93.81 330 PRO A N 1
ATOM 2515 C CA . PRO A 1 330 ? 26.464 5.783 -35.852 1.00 93.81 330 PRO A CA 1
ATOM 2516 C C . PRO A 1 330 ? 27.236 4.491 -35.583 1.00 93.81 330 PRO A C 1
ATOM 2518 O O . PRO A 1 330 ? 28.330 4.531 -35.025 1.00 93.81 330 PRO A O 1
ATOM 2521 N N . ALA A 1 331 ? 26.723 3.351 -36.055 1.00 90.19 331 ALA A N 1
ATOM 2522 C CA . ALA A 1 331 ? 27.324 2.032 -35.819 1.00 90.19 331 ALA A CA 1
ATOM 2523 C C . ALA A 1 331 ? 28.817 1.935 -36.204 1.00 90.19 331 ALA A C 1
ATOM 2525 O O . ALA A 1 331 ? 29.584 1.267 -35.520 1.00 90.19 331 ALA A O 1
ATOM 2526 N N . SER A 1 332 ? 29.255 2.655 -37.243 1.00 94.12 332 SER A N 1
ATOM 2527 C CA . SER A 1 332 ? 30.661 2.724 -37.678 1.00 94.12 332 SER A CA 1
ATOM 2528 C C . SER A 1 332 ? 31.595 3.507 -36.741 1.00 94.12 332 SER A C 1
ATOM 2530 O O . SER A 1 332 ? 32.808 3.472 -36.932 1.00 94.12 332 SER A O 1
ATOM 2532 N N . GLN A 1 333 ? 31.045 4.223 -35.758 1.00 93.62 333 GLN A N 1
ATOM 2533 C CA . GLN A 1 333 ? 31.765 5.007 -34.747 1.00 93.62 333 GLN A CA 1
ATOM 2534 C C . GLN A 1 333 ? 31.638 4.402 -33.337 1.00 93.62 333 GLN A C 1
ATOM 2536 O O . GLN A 1 333 ? 32.151 4.977 -32.378 1.00 93.62 333 GLN A O 1
ATOM 2541 N N . ARG A 1 334 ? 30.946 3.262 -33.189 1.00 94.31 334 ARG A N 1
ATOM 2542 C CA . ARG A 1 334 ? 30.795 2.562 -31.907 1.00 94.31 334 ARG A CA 1
ATOM 2543 C C . ARG A 1 334 ? 32.070 1.764 -31.622 1.00 94.31 334 ARG A C 1
ATOM 2545 O O . ARG A 1 334 ? 32.435 0.867 -32.377 1.00 94.31 334 ARG A O 1
ATOM 2552 N N . ASP A 1 335 ? 32.761 2.134 -30.551 1.00 94.50 335 ASP A N 1
ATOM 2553 C CA . ASP A 1 335 ? 34.043 1.577 -30.123 1.00 94.50 335 ASP A CA 1
ATOM 2554 C C . ASP A 1 335 ? 33.971 1.058 -28.671 1.00 94.50 335 ASP A C 1
ATOM 2556 O O . ASP A 1 335 ? 32.909 1.011 -28.052 1.00 94.50 335 ASP A O 1
ATOM 2560 N N . ARG A 1 336 ? 35.113 0.731 -28.058 1.00 95.25 336 ARG A N 1
ATOM 2561 C CA . ARG A 1 336 ? 35.138 0.288 -26.655 1.00 95.25 336 ARG A CA 1
ATOM 2562 C C . ARG A 1 336 ? 34.595 1.342 -25.669 1.00 95.25 336 ARG A C 1
ATOM 2564 O O . ARG A 1 336 ? 34.100 0.975 -24.605 1.00 95.25 336 ARG A O 1
ATOM 2571 N N . GLN A 1 337 ? 34.679 2.639 -25.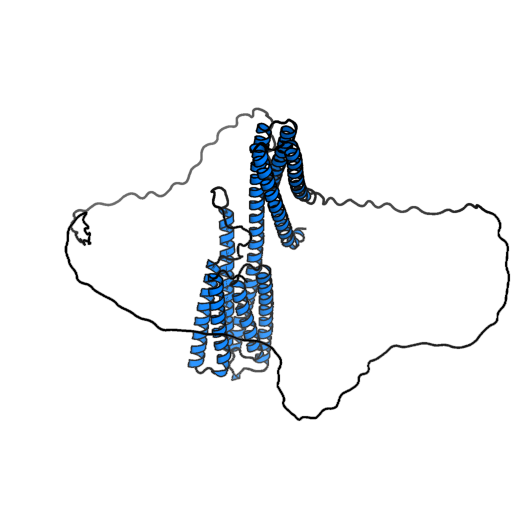979 1.00 94.94 337 GLN A N 1
ATOM 2572 C CA . GLN A 1 337 ? 34.105 3.701 -25.143 1.00 94.94 337 GLN A CA 1
ATOM 2573 C C . GLN A 1 337 ? 32.576 3.798 -25.300 1.00 94.94 337 GLN A C 1
ATOM 2575 O O . GLN A 1 337 ? 31.891 4.284 -24.395 1.00 94.94 337 GLN A O 1
ATOM 2580 N N . PHE A 1 338 ? 32.015 3.328 -26.415 1.00 97.12 338 PHE A N 1
ATOM 2581 C CA . PHE A 1 338 ? 30.580 3.079 -26.539 1.00 97.12 338 PHE A CA 1
ATOM 2582 C C . PHE A 1 338 ? 30.131 1.955 -25.589 1.00 97.12 338 PHE A C 1
ATOM 2584 O O . PHE A 1 338 ? 29.252 2.196 -24.762 1.00 97.12 338 PHE A O 1
ATOM 2591 N N . ASP A 1 339 ? 30.795 0.793 -25.611 1.00 96.50 339 ASP A N 1
ATOM 2592 C CA . ASP A 1 339 ? 30.440 -0.353 -24.752 1.00 96.50 339 ASP A CA 1
ATOM 2593 C C . ASP A 1 339 ? 30.517 -0.018 -23.254 1.00 96.50 339 ASP A C 1
ATOM 2595 O O . ASP A 1 339 ? 29.621 -0.351 -22.480 1.00 96.50 339 ASP A O 1
ATOM 2599 N N . VAL A 1 340 ? 31.560 0.709 -22.832 1.00 97.44 340 VAL A N 1
ATOM 2600 C CA . VAL A 1 340 ? 31.698 1.164 -21.436 1.00 97.44 340 VAL A CA 1
ATOM 2601 C C . VAL A 1 340 ? 30.556 2.104 -21.033 1.00 97.44 340 VAL A C 1
ATOM 2603 O O . VAL A 1 340 ? 30.073 2.027 -19.905 1.00 97.44 340 VAL A O 1
ATOM 2606 N N . ARG A 1 341 ? 30.081 2.974 -21.936 1.00 97.69 341 ARG A N 1
ATOM 2607 C CA . ARG A 1 341 ? 28.927 3.842 -21.651 1.00 97.69 341 ARG A CA 1
ATOM 2608 C C . ARG A 1 341 ? 27.625 3.051 -21.563 1.00 97.69 341 ARG A C 1
ATOM 2610 O O . ARG A 1 341 ? 26.870 3.286 -20.626 1.00 97.69 341 ARG A O 1
ATOM 2617 N N . ALA A 1 342 ? 27.397 2.089 -22.457 1.00 98.00 342 ALA A N 1
ATOM 2618 C CA . ALA A 1 342 ? 26.225 1.215 -22.394 1.00 98.00 342 ALA A CA 1
ATOM 2619 C C . ALA A 1 342 ? 26.202 0.393 -21.089 1.00 98.00 342 ALA A C 1
ATOM 2621 O O . ALA A 1 342 ? 25.190 0.368 -20.389 1.00 98.00 342 ALA A O 1
ATOM 2622 N N . GLY A 1 343 ? 27.347 -0.172 -20.685 1.00 98.00 343 GLY A N 1
ATOM 2623 C CA . GLY A 1 343 ? 27.498 -0.876 -19.407 1.00 98.00 343 GLY A CA 1
ATOM 2624 C C . GLY A 1 343 ? 27.279 0.009 -18.172 1.00 98.00 343 GLY A C 1
ATOM 2625 O O . GLY A 1 343 ? 26.690 -0.445 -17.191 1.00 98.00 343 GLY A O 1
ATOM 2626 N N . ASN A 1 344 ? 27.681 1.285 -18.217 1.00 98.25 344 ASN A N 1
ATOM 2627 C CA . ASN A 1 344 ? 27.378 2.239 -17.146 1.00 98.25 344 ASN A CA 1
ATOM 2628 C C . ASN A 1 344 ? 25.869 2.521 -17.047 1.00 98.25 344 ASN A C 1
ATOM 2630 O O . ASN A 1 344 ? 25.328 2.507 -15.945 1.00 98.25 344 ASN A O 1
ATOM 2634 N N . LEU A 1 345 ? 25.174 2.712 -18.176 1.00 98.50 345 LEU A N 1
ATOM 2635 C CA . LEU A 1 345 ? 23.713 2.879 -18.181 1.00 98.50 345 LEU A CA 1
ATOM 2636 C C . LEU A 1 345 ? 23.002 1.618 -17.669 1.00 98.50 345 LEU A C 1
ATOM 2638 O O . LEU A 1 345 ? 22.080 1.726 -16.868 1.00 98.50 345 LEU A O 1
ATOM 2642 N N . ALA A 1 346 ? 23.484 0.422 -18.021 1.00 98.56 346 ALA A N 1
ATOM 2643 C CA . ALA A 1 346 ? 22.973 -0.834 -17.469 1.00 98.56 346 ALA A CA 1
ATOM 2644 C C . ALA A 1 346 ? 23.104 -0.918 -15.936 1.00 98.56 346 ALA A C 1
ATOM 2646 O O . ALA A 1 346 ? 22.249 -1.498 -15.265 1.00 98.56 346 ALA A O 1
ATOM 2647 N N . PHE A 1 347 ? 24.175 -0.352 -15.368 1.00 98.31 347 PHE A N 1
ATOM 2648 C CA . PHE A 1 347 ? 24.364 -0.282 -13.920 1.00 98.31 347 PHE A CA 1
ATOM 2649 C C . PHE A 1 347 ? 23.433 0.738 -13.255 1.00 98.31 347 PHE A C 1
ATOM 2651 O O . PHE A 1 347 ? 22.920 0.459 -12.173 1.00 98.31 347 PHE A O 1
ATOM 2658 N N . GLU A 1 348 ? 23.182 1.887 -13.887 1.00 98.50 348 GLU A N 1
ATOM 2659 C CA . GLU A 1 348 ? 22.187 2.849 -13.399 1.00 98.50 348 GLU A CA 1
ATOM 2660 C C . GLU A 1 348 ? 20.765 2.259 -13.442 1.00 98.50 348 GLU A C 1
ATOM 2662 O O . GLU A 1 348 ? 20.070 2.334 -12.431 1.00 98.50 348 GLU A O 1
ATOM 2667 N N . GLU A 1 349 ? 20.369 1.568 -14.520 1.00 98.38 349 GLU A N 1
ATOM 2668 C CA . GLU A 1 349 ? 19.048 0.918 -14.643 1.00 98.38 349 GLU A CA 1
ATOM 2669 C C . GLU A 1 349 ? 18.820 -0.101 -13.513 1.00 98.38 349 GLU A C 1
ATOM 2671 O O . GLU A 1 349 ? 17.777 -0.107 -12.858 1.00 98.38 349 GLU A O 1
ATOM 2676 N N . LYS A 1 350 ? 19.843 -0.899 -13.170 1.00 98.38 350 LYS A N 1
ATOM 2677 C CA . LYS A 1 350 ? 19.784 -1.837 -12.032 1.00 98.38 350 LYS A CA 1
ATOM 2678 C C . LYS A 1 350 ? 19.571 -1.159 -10.678 1.00 98.38 350 LYS A C 1
ATOM 2680 O O . LYS A 1 350 ? 19.055 -1.795 -9.760 1.00 98.38 350 LYS A O 1
ATOM 2685 N N . LYS A 1 351 ? 19.923 0.122 -10.516 1.00 98.25 351 LYS A N 1
ATOM 2686 C CA . LYS A 1 351 ? 19.558 0.875 -9.302 1.00 98.25 351 LYS A CA 1
ATOM 2687 C C . LYS A 1 351 ? 18.072 1.205 -9.273 1.00 98.25 351 LYS A C 1
ATOM 2689 O O . LYS A 1 351 ? 17.501 1.231 -8.187 1.00 98.25 351 LYS A O 1
ATOM 2694 N N . ILE A 1 352 ? 17.455 1.423 -10.433 1.00 98.12 352 ILE A N 1
ATOM 2695 C CA . ILE A 1 352 ? 16.014 1.653 -10.556 1.00 98.12 352 ILE A CA 1
ATOM 2696 C C . ILE A 1 352 ? 15.258 0.350 -10.254 1.00 98.12 352 ILE A C 1
ATOM 2698 O O . ILE A 1 352 ? 14.370 0.374 -9.404 1.00 98.12 352 ILE A O 1
ATOM 2702 N N . VAL A 1 353 ? 15.715 -0.799 -10.783 1.00 98.19 353 VAL A N 1
ATOM 2703 C CA . VAL A 1 353 ? 15.214 -2.147 -10.414 1.00 98.19 353 VAL A CA 1
ATOM 2704 C C . VAL A 1 353 ? 15.204 -2.346 -8.892 1.00 98.19 353 VAL A C 1
ATOM 2706 O O . VAL A 1 353 ? 14.176 -2.707 -8.325 1.00 98.19 353 VAL A O 1
ATOM 2709 N N . MET A 1 354 ? 16.303 -2.022 -8.194 1.00 97.00 354 MET A N 1
ATOM 2710 C CA . MET A 1 354 ? 16.362 -2.120 -6.724 1.00 97.00 354 MET A CA 1
ATOM 2711 C C . MET A 1 354 ? 15.371 -1.195 -5.999 1.00 97.00 354 MET A C 1
ATOM 2713 O O . MET A 1 354 ? 14.949 -1.502 -4.882 1.00 97.00 354 MET A O 1
ATOM 2717 N N . GLU A 1 355 ? 15.007 -0.046 -6.576 1.00 96.44 355 GLU A N 1
ATOM 2718 C CA . GLU A 1 355 ? 13.957 0.800 -6.003 1.00 96.44 355 GLU A CA 1
ATOM 2719 C C . GLU A 1 355 ? 12.545 0.271 -6.325 1.00 96.44 355 GLU A C 1
ATOM 2721 O O . GLU A 1 355 ? 11.635 0.477 -5.515 1.00 96.44 355 GLU A O 1
ATOM 2726 N N . ALA A 1 356 ? 12.365 -0.464 -7.425 1.00 95.81 356 ALA A N 1
ATOM 2727 C CA . ALA A 1 356 ? 11.113 -1.139 -7.757 1.00 95.81 356 ALA A CA 1
ATOM 2728 C C . ALA A 1 356 ? 10.880 -2.372 -6.862 1.00 95.81 356 ALA A C 1
ATOM 2730 O O . ALA A 1 356 ? 9.805 -2.503 -6.280 1.00 95.81 356 ALA A O 1
ATOM 2731 N N . ASP A 1 357 ? 11.908 -3.193 -6.617 1.00 94.75 357 ASP A N 1
ATOM 2732 C CA . ASP A 1 357 ? 11.862 -4.318 -5.663 1.00 94.75 357 ASP A CA 1
ATOM 2733 C C . ASP A 1 357 ? 11.433 -3.857 -4.253 1.00 94.75 357 ASP A C 1
ATOM 2735 O O . ASP A 1 357 ? 10.615 -4.489 -3.582 1.00 94.75 357 ASP A O 1
ATOM 2739 N N . ARG A 1 358 ? 11.935 -2.698 -3.808 1.00 92.12 358 ARG A N 1
ATOM 2740 C CA . ARG A 1 358 ? 11.541 -2.069 -2.534 1.00 92.12 358 ARG A CA 1
ATOM 2741 C C . ARG A 1 358 ? 10.132 -1.462 -2.559 1.00 92.12 358 ARG A C 1
ATOM 2743 O O . ARG A 1 358 ? 9.539 -1.318 -1.496 1.00 92.12 358 ARG A O 1
ATOM 2750 N N . ALA A 1 359 ? 9.607 -1.068 -3.722 1.00 91.56 359 ALA A N 1
ATOM 2751 C CA . ALA A 1 359 ? 8.213 -0.634 -3.859 1.00 91.56 359 ALA A CA 1
ATOM 2752 C C . ALA A 1 359 ? 7.261 -1.834 -3.755 1.00 91.56 359 ALA A C 1
ATOM 2754 O O . ALA A 1 359 ? 6.266 -1.766 -3.039 1.00 91.56 359 ALA A O 1
ATOM 2755 N N . LEU A 1 360 ? 7.622 -2.951 -4.396 1.00 90.25 360 LEU A N 1
ATOM 2756 C CA . LEU A 1 360 ? 6.902 -4.223 -4.315 1.00 90.25 360 LEU A CA 1
ATOM 2757 C C . LEU A 1 360 ? 6.833 -4.775 -2.893 1.00 90.25 360 LEU A C 1
ATOM 2759 O O . LEU A 1 360 ? 5.811 -5.343 -2.524 1.00 90.25 360 LEU A O 1
ATOM 2763 N N . LEU A 1 361 ? 7.894 -4.616 -2.094 1.00 88.19 361 LEU A N 1
ATOM 2764 C CA . LEU A 1 361 ? 7.872 -5.038 -0.694 1.00 88.19 361 LEU A CA 1
ATOM 2765 C C . LEU A 1 361 ? 6.796 -4.283 0.103 1.00 88.19 361 LEU A C 1
ATOM 2767 O O . LEU A 1 361 ? 5.965 -4.924 0.735 1.00 88.19 361 LEU A O 1
ATOM 2771 N N . LEU A 1 362 ? 6.757 -2.949 -0.000 1.00 84.81 362 LEU A N 1
ATOM 2772 C CA . LEU A 1 362 ? 5.756 -2.119 0.688 1.00 84.81 362 LEU A CA 1
ATOM 2773 C C . LEU A 1 362 ? 4.324 -2.482 0.263 1.00 84.81 362 LEU A C 1
ATOM 2775 O O . LEU A 1 362 ? 3.464 -2.677 1.110 1.00 84.81 362 LEU A O 1
ATOM 2779 N N . LEU A 1 363 ? 4.092 -2.642 -1.043 1.00 84.12 363 LEU A N 1
ATOM 2780 C CA . LEU A 1 363 ? 2.783 -3.020 -1.590 1.00 84.12 363 LEU A CA 1
ATOM 2781 C C . LEU A 1 363 ? 2.319 -4.427 -1.167 1.00 84.12 363 LEU A C 1
ATOM 2783 O O . LEU A 1 363 ? 1.122 -4.690 -1.118 1.00 84.12 363 LEU A O 1
ATOM 2787 N N . ARG A 1 364 ? 3.248 -5.345 -0.866 1.00 80.88 364 ARG A N 1
ATOM 2788 C CA . ARG A 1 364 ? 2.929 -6.695 -0.365 1.00 80.88 364 ARG A CA 1
ATOM 2789 C C . ARG A 1 364 ? 2.717 -6.742 1.145 1.00 80.88 364 ARG A C 1
ATOM 2791 O O . ARG A 1 364 ? 1.924 -7.558 1.597 1.00 80.88 364 ARG A O 1
ATOM 2798 N N . GLU A 1 365 ? 3.419 -5.906 1.909 1.00 76.69 365 GLU A N 1
ATOM 2799 C CA . GLU A 1 365 ? 3.213 -5.767 3.360 1.00 76.69 365 GLU A CA 1
ATOM 2800 C C . GLU A 1 365 ? 1.816 -5.217 3.689 1.00 76.69 365 GLU A C 1
ATOM 2802 O O . GLU A 1 365 ? 1.264 -5.541 4.736 1.00 76.69 365 GLU A O 1
ATOM 2807 N N . GLU A 1 366 ? 1.241 -4.431 2.780 1.00 71.31 366 GLU A N 1
ATOM 2808 C CA . GLU A 1 366 ? -0.085 -3.828 2.915 1.00 71.31 366 GLU A CA 1
ATOM 2809 C C . GLU A 1 366 ? -1.242 -4.791 2.567 1.00 71.31 366 GLU A C 1
ATOM 2811 O O . GLU A 1 366 ? -2.322 -4.711 3.146 1.00 71.31 366 GLU A O 1
ATOM 2816 N N . GLY A 1 367 ? -1.031 -5.713 1.619 1.00 63.00 367 GLY A N 1
ATOM 2817 C CA . GLY A 1 367 ? -1.949 -6.817 1.290 1.00 63.00 367 GLY A CA 1
ATOM 2818 C C . GLY A 1 367 ? -3.307 -6.449 0.665 1.00 63.00 367 GLY A C 1
ATOM 2819 O O . GLY A 1 367 ? -4.055 -7.351 0.295 1.00 63.00 367 GLY A O 1
ATOM 2820 N N . SER A 1 368 ? -3.643 -5.163 0.532 1.00 63.25 368 SER A N 1
ATOM 2821 C CA . SER A 1 368 ? -5.006 -4.715 0.201 1.00 63.25 368 SER A CA 1
ATOM 2822 C C . SER A 1 368 ? -5.323 -4.605 -1.298 1.00 63.25 368 SER A C 1
ATOM 2824 O O . SER A 1 368 ? -6.487 -4.673 -1.694 1.00 63.25 368 SER A O 1
ATOM 2826 N N . SER A 1 369 ? -4.296 -4.402 -2.128 1.00 67.88 369 SER A N 1
ATOM 2827 C CA . SER A 1 369 ? -4.424 -4.037 -3.545 1.00 67.88 369 SER A CA 1
ATOM 2828 C C . SER A 1 369 ? -3.886 -5.145 -4.448 1.00 67.88 369 SER A C 1
ATOM 2830 O O . SER A 1 369 ? -2.770 -5.621 -4.246 1.00 67.88 369 SER A O 1
ATOM 2832 N N . VAL A 1 370 ? -4.638 -5.522 -5.485 1.00 71.44 370 VAL A N 1
ATOM 2833 C CA . VAL A 1 370 ? -4.284 -6.633 -6.391 1.00 71.44 370 VAL A CA 1
ATOM 2834 C C . VAL A 1 370 ? -3.631 -6.110 -7.672 1.00 71.44 370 VAL A C 1
ATOM 2836 O O . VAL A 1 370 ? -2.660 -6.688 -8.162 1.00 71.44 370 VAL A O 1
ATOM 2839 N N . ALA A 1 371 ? -4.111 -4.985 -8.211 1.00 77.12 371 ALA A N 1
ATOM 2840 C CA . ALA A 1 371 ? -3.617 -4.448 -9.479 1.00 77.12 371 ALA A CA 1
ATOM 2841 C C . ALA A 1 371 ? -2.281 -3.694 -9.337 1.00 77.12 371 ALA A C 1
ATOM 2843 O O . ALA A 1 371 ? -1.412 -3.816 -10.201 1.00 77.12 371 ALA A O 1
ATOM 2844 N N . PHE A 1 372 ? -2.085 -2.927 -8.257 1.00 82.50 372 PHE A N 1
ATOM 2845 C CA . PHE A 1 372 ? -0.861 -2.133 -8.049 1.00 82.50 372 PHE A CA 1
ATOM 2846 C C . PHE A 1 372 ? 0.432 -2.970 -7.985 1.00 82.50 372 PHE A C 1
ATOM 2848 O O . PHE A 1 372 ? 1.385 -2.611 -8.685 1.00 82.50 372 PHE A O 1
ATOM 2855 N N . PRO A 1 373 ? 0.506 -4.074 -7.209 1.00 87.75 373 PRO A N 1
ATOM 2856 C CA . PRO A 1 373 ? 1.701 -4.916 -7.171 1.00 87.75 373 PRO A CA 1
ATOM 2857 C C . PRO A 1 373 ? 2.074 -5.493 -8.543 1.00 87.75 373 PRO A C 1
ATOM 2859 O O . PRO A 1 373 ? 3.258 -5.519 -8.874 1.00 87.75 373 PRO A O 1
ATOM 2862 N N . GLU A 1 374 ? 1.095 -5.903 -9.360 1.00 86.38 374 GLU A N 1
ATOM 2863 C CA . GLU A 1 374 ? 1.350 -6.404 -10.722 1.00 86.38 374 GLU A CA 1
ATOM 2864 C C . GLU A 1 374 ? 1.946 -5.309 -11.617 1.00 86.38 374 GLU A C 1
ATOM 2866 O O . GLU A 1 374 ? 2.949 -5.554 -12.284 1.00 86.38 374 GLU A O 1
ATOM 2871 N N . VAL A 1 375 ? 1.380 -4.092 -11.618 1.00 87.56 375 VAL A N 1
ATOM 2872 C CA . VAL A 1 375 ? 1.897 -2.985 -12.450 1.00 87.56 375 VAL A CA 1
ATOM 2873 C C . VAL A 1 375 ? 3.365 -2.711 -12.118 1.00 87.56 375 VAL A C 1
ATOM 2875 O O . VAL A 1 375 ? 4.195 -2.596 -13.021 1.00 87.56 375 VAL A O 1
ATOM 2878 N N . VAL A 1 376 ? 3.707 -2.641 -10.827 1.00 91.50 376 VAL A N 1
ATOM 2879 C CA . VAL A 1 376 ? 5.091 -2.407 -10.390 1.00 91.50 376 VAL A CA 1
ATOM 2880 C C . VAL A 1 376 ? 5.995 -3.598 -10.730 1.00 91.50 376 VAL A C 1
ATOM 2882 O O . VAL A 1 376 ? 7.153 -3.381 -11.080 1.00 91.50 376 VAL A O 1
ATOM 2885 N N . ALA A 1 377 ? 5.492 -4.837 -10.693 1.00 91.94 377 ALA A N 1
ATOM 2886 C CA . ALA A 1 377 ? 6.257 -6.026 -11.073 1.00 91.94 377 ALA A CA 1
ATOM 2887 C C . ALA A 1 377 ? 6.586 -6.035 -12.573 1.00 91.94 377 ALA A C 1
ATOM 2889 O O . ALA A 1 377 ? 7.744 -6.215 -12.944 1.00 91.94 377 ALA A O 1
ATOM 2890 N N . GLN A 1 378 ? 5.608 -5.727 -13.428 1.00 90.25 378 GLN A N 1
ATOM 2891 C CA . GLN A 1 378 ? 5.816 -5.601 -14.873 1.00 90.25 378 GLN A CA 1
ATOM 2892 C C . GLN A 1 378 ? 6.830 -4.497 -15.213 1.00 90.25 378 GLN A C 1
ATOM 2894 O O . GLN A 1 378 ? 7.744 -4.721 -16.004 1.00 90.25 378 GLN A O 1
ATOM 2899 N N . ILE A 1 379 ? 6.725 -3.332 -14.563 1.00 93.94 379 ILE A N 1
ATOM 2900 C CA . ILE A 1 379 ? 7.694 -2.230 -14.698 1.00 93.94 379 ILE A CA 1
ATOM 2901 C C . ILE A 1 379 ? 9.105 -2.669 -14.284 1.00 93.94 379 ILE A C 1
ATOM 2903 O O . ILE A 1 379 ? 10.086 -2.359 -14.958 1.00 93.94 379 ILE A O 1
ATOM 2907 N N . ARG A 1 380 ? 9.213 -3.395 -13.169 1.00 96.50 380 ARG A N 1
ATOM 2908 C CA . ARG A 1 380 ? 10.473 -3.904 -12.623 1.00 96.50 380 ARG A CA 1
ATOM 2909 C C . ARG A 1 380 ? 11.144 -4.903 -13.572 1.00 96.50 380 ARG A C 1
ATOM 2911 O O . ARG A 1 380 ? 12.365 -4.864 -13.725 1.00 96.50 380 ARG A O 1
ATOM 2918 N N . ASP A 1 381 ? 10.366 -5.764 -14.221 1.00 94.44 381 ASP A N 1
ATOM 2919 C CA . ASP A 1 381 ? 10.878 -6.740 -15.188 1.00 94.44 381 ASP A CA 1
ATOM 2920 C C . ASP A 1 381 ? 11.244 -6.088 -16.536 1.00 94.44 381 ASP A C 1
ATOM 2922 O O . ASP A 1 381 ? 12.237 -6.479 -17.157 1.00 94.44 381 ASP A O 1
ATOM 2926 N N . ASP A 1 382 ? 10.537 -5.029 -16.951 1.00 94.38 382 ASP A N 1
ATOM 2927 C CA . ASP A 1 382 ? 10.955 -4.178 -18.074 1.00 94.38 382 ASP A CA 1
ATOM 2928 C C . ASP A 1 382 ? 12.299 -3.487 -17.802 1.00 94.38 382 ASP A C 1
ATOM 2930 O O . ASP A 1 382 ? 13.177 -3.498 -18.669 1.00 94.38 382 ASP A O 1
ATOM 2934 N N . MET A 1 383 ? 12.500 -2.938 -16.598 1.00 97.81 383 MET A N 1
ATOM 2935 C CA . MET A 1 383 ? 13.774 -2.326 -16.198 1.00 97.81 383 MET A CA 1
ATOM 2936 C C . MET A 1 383 ? 14.928 -3.342 -16.213 1.00 97.81 383 MET A C 1
ATOM 2938 O O . MET A 1 383 ? 16.009 -3.050 -16.727 1.00 97.81 383 MET A O 1
ATOM 2942 N N . ASP A 1 384 ? 14.729 -4.569 -15.711 1.00 97.06 384 ASP A N 1
ATOM 2943 C CA . ASP A 1 384 ? 15.782 -5.593 -15.788 1.00 97.06 384 ASP A CA 1
ATOM 2944 C C . ASP A 1 384 ? 16.068 -6.000 -17.246 1.00 97.06 384 ASP A C 1
ATOM 2946 O O . ASP A 1 384 ? 17.228 -6.138 -17.643 1.00 97.06 384 ASP A O 1
ATOM 2950 N N . ARG A 1 385 ? 15.036 -6.082 -18.096 1.00 94.81 385 ARG A N 1
ATOM 2951 C CA . ARG A 1 385 ? 15.187 -6.320 -19.539 1.00 94.81 385 ARG A CA 1
ATOM 2952 C C . ARG A 1 385 ? 15.970 -5.196 -20.232 1.00 94.81 385 ARG A C 1
ATOM 2954 O O . ARG A 1 385 ? 16.838 -5.491 -21.059 1.00 94.81 385 ARG A O 1
ATOM 2961 N N . VAL A 1 386 ? 15.729 -3.929 -19.887 1.00 97.56 386 VAL A N 1
ATOM 2962 C CA . VAL A 1 386 ? 16.533 -2.780 -20.348 1.00 97.56 386 VAL A CA 1
ATOM 2963 C C . VAL A 1 386 ? 17.979 -2.922 -19.874 1.00 97.56 386 VAL A C 1
ATOM 2965 O O . VAL A 1 386 ? 18.896 -2.834 -20.693 1.00 97.56 386 VAL A O 1
ATOM 2968 N N . ALA A 1 387 ? 18.213 -3.239 -18.599 1.00 98.25 387 ALA A N 1
ATOM 2969 C CA . ALA A 1 387 ? 19.557 -3.435 -18.060 1.00 98.25 387 ALA A CA 1
ATOM 2970 C C . ALA A 1 387 ? 20.322 -4.568 -18.771 1.00 98.25 387 ALA A C 1
ATOM 2972 O O . ALA A 1 387 ? 21.513 -4.426 -19.069 1.00 98.25 387 ALA A O 1
ATOM 2973 N N . GLN A 1 388 ? 19.655 -5.680 -19.095 1.00 96.88 388 GLN A N 1
ATOM 2974 C CA . GLN A 1 388 ? 20.230 -6.774 -19.884 1.00 96.88 388 GLN A CA 1
ATOM 2975 C C . GLN A 1 388 ? 20.596 -6.317 -21.308 1.00 96.88 388 GLN A C 1
ATOM 2977 O O . GLN A 1 388 ? 21.702 -6.597 -21.776 1.00 96.88 388 GLN A O 1
ATOM 2982 N N . ARG A 1 389 ? 19.714 -5.566 -21.988 1.00 95.94 389 ARG A N 1
ATOM 2983 C CA . ARG A 1 389 ? 19.972 -5.031 -23.340 1.00 95.94 389 ARG A CA 1
ATOM 2984 C C . ARG A 1 389 ? 21.137 -4.038 -23.355 1.00 95.94 389 ARG A C 1
ATOM 2986 O O . ARG A 1 389 ? 22.041 -4.189 -24.177 1.00 95.94 389 ARG A O 1
ATOM 2993 N N . LEU A 1 390 ? 21.175 -3.104 -22.405 1.00 97.94 390 LEU A N 1
ATOM 2994 C CA . LEU A 1 390 ? 22.271 -2.144 -22.233 1.00 97.94 390 LEU A CA 1
ATOM 2995 C C . LEU A 1 390 ? 23.606 -2.838 -21.904 1.00 97.94 390 LEU A C 1
ATOM 2997 O O . LEU A 1 390 ? 24.643 -2.444 -22.429 1.00 97.94 390 LEU A O 1
ATOM 3001 N N . THR A 1 391 ? 23.586 -3.921 -21.114 1.00 97.56 391 THR A N 1
ATOM 3002 C CA . THR A 1 391 ? 24.784 -4.750 -20.853 1.00 97.56 391 THR A CA 1
ATOM 3003 C C . THR A 1 391 ? 25.337 -5.370 -22.143 1.00 97.56 391 THR A C 1
ATOM 3005 O O . THR A 1 391 ? 26.547 -5.512 -22.293 1.00 97.56 391 THR A O 1
ATOM 3008 N N . GLY A 1 392 ? 24.459 -5.722 -23.086 1.00 95.88 392 GLY A N 1
ATOM 3009 C CA . GLY A 1 392 ? 24.815 -6.220 -24.416 1.00 95.88 392 GLY A CA 1
ATOM 3010 C C . GLY A 1 392 ? 25.035 -5.135 -25.476 1.00 95.88 392 GLY A C 1
ATOM 3011 O O . GLY A 1 392 ? 24.952 -5.449 -26.662 1.00 95.88 392 GLY A O 1
ATOM 3012 N N . SER A 1 393 ? 25.243 -3.870 -25.086 1.00 96.50 393 SER A N 1
ATOM 3013 C CA . SER A 1 393 ? 25.399 -2.719 -25.994 1.00 96.50 393 SER A CA 1
ATOM 3014 C C . SER A 1 393 ? 24.214 -2.481 -26.958 1.00 96.50 393 SER A C 1
ATOM 3016 O O . SER A 1 393 ? 24.335 -1.729 -27.930 1.00 96.50 393 SER A O 1
ATOM 3018 N N . LYS A 1 394 ? 23.037 -3.073 -26.688 1.00 94.62 394 LYS A N 1
ATOM 3019 C CA . LYS A 1 394 ? 21.798 -2.874 -27.458 1.00 94.62 394 LYS A CA 1
ATOM 3020 C C . LYS A 1 394 ? 21.066 -1.630 -26.942 1.00 94.62 394 LYS A C 1
ATOM 3022 O O . LYS A 1 394 ? 20.300 -1.705 -25.986 1.00 94.62 394 LYS A O 1
ATOM 3027 N N . VAL A 1 395 ? 21.302 -0.488 -27.584 1.00 94.94 395 VAL A N 1
ATOM 3028 C CA . VAL A 1 395 ? 20.705 0.831 -27.250 1.00 94.94 395 VAL A CA 1
ATOM 3029 C C . VAL A 1 395 ? 19.634 1.288 -28.255 1.00 94.94 395 VAL A C 1
ATOM 3031 O O . VAL A 1 395 ? 19.226 2.439 -28.239 1.00 94.94 395 VAL A O 1
ATOM 3034 N N . ASP A 1 396 ? 19.219 0.394 -29.150 1.00 91.62 396 ASP A N 1
ATOM 3035 C CA . ASP A 1 396 ? 18.322 0.670 -30.276 1.00 91.62 396 ASP A CA 1
ATOM 3036 C C . ASP A 1 396 ? 16.900 1.129 -29.876 1.00 91.62 396 ASP A C 1
ATOM 3038 O O . ASP A 1 396 ? 16.517 1.181 -28.703 1.00 91.62 396 ASP A O 1
ATOM 3042 N N . ALA A 1 397 ? 16.070 1.399 -30.889 1.00 90.56 397 ALA A N 1
ATOM 3043 C CA . ALA A 1 397 ? 14.672 1.808 -30.736 1.00 90.56 397 ALA A CA 1
ATOM 3044 C C . ALA A 1 397 ? 13.801 0.844 -29.899 1.00 90.56 397 ALA A C 1
ATOM 3046 O O . ALA A 1 397 ? 12.764 1.265 -29.386 1.00 90.56 397 ALA A O 1
ATOM 3047 N N . VAL A 1 398 ? 14.199 -0.426 -29.733 1.00 91.12 398 VAL A N 1
ATOM 3048 C CA . VAL A 1 398 ? 13.520 -1.360 -28.822 1.00 91.12 398 VAL A CA 1
ATOM 3049 C C . VAL A 1 398 ? 13.878 -1.027 -27.375 1.00 91.12 398 VAL A C 1
ATOM 3051 O O . VAL A 1 398 ? 12.979 -0.897 -26.549 1.00 91.12 398 VAL A O 1
ATOM 3054 N N . THR A 1 399 ? 15.163 -0.836 -27.061 1.00 94.50 399 THR A N 1
ATOM 3055 C CA . THR A 1 399 ? 15.607 -0.445 -25.710 1.00 94.50 399 THR A CA 1
ATOM 3056 C C . THR A 1 399 ? 15.023 0.906 -25.302 1.00 94.50 399 THR A C 1
ATOM 3058 O O . THR A 1 399 ? 14.437 1.017 -24.227 1.00 94.50 399 THR A O 1
ATOM 3061 N N . VAL A 1 400 ? 15.108 1.906 -26.185 1.00 95.56 400 VAL A N 1
ATOM 3062 C CA . VAL A 1 400 ? 14.528 3.238 -25.955 1.00 95.56 400 VAL A CA 1
ATOM 3063 C C . VAL A 1 400 ? 13.004 3.161 -25.805 1.00 95.56 400 VAL A C 1
ATOM 3065 O O . VAL A 1 400 ? 12.441 3.805 -24.925 1.00 95.56 400 VAL A O 1
ATOM 3068 N N . GLY A 1 401 ? 12.328 2.340 -26.614 1.00 92.62 401 GLY A N 1
ATOM 3069 C CA . GLY A 1 401 ? 10.878 2.164 -26.533 1.00 92.62 401 GLY A CA 1
ATOM 3070 C C . GLY A 1 401 ? 10.406 1.561 -25.208 1.00 92.62 401 GLY A C 1
ATOM 3071 O O . GLY A 1 401 ? 9.423 2.040 -24.653 1.00 92.62 401 GLY A O 1
ATOM 3072 N N . ILE A 1 402 ? 11.131 0.575 -24.666 1.00 93.62 402 ILE A N 1
ATOM 3073 C CA . ILE A 1 402 ? 10.825 -0.004 -23.347 1.00 93.62 402 ILE A CA 1
ATOM 3074 C C . ILE A 1 402 ? 11.063 1.037 -22.237 1.00 93.62 402 ILE A C 1
ATOM 3076 O O . ILE A 1 402 ? 10.239 1.168 -21.340 1.00 93.62 402 ILE A O 1
ATOM 3080 N N . GLN A 1 403 ? 12.132 1.837 -22.316 1.00 97.25 403 GLN A N 1
ATOM 3081 C CA . GLN A 1 403 ? 12.391 2.922 -21.354 1.00 97.25 403 GLN A CA 1
ATOM 3082 C C . GLN A 1 403 ? 11.300 4.011 -21.360 1.00 97.25 403 GLN A C 1
ATOM 3084 O O . GLN A 1 403 ? 10.950 4.529 -20.299 1.00 97.25 403 GLN A O 1
ATOM 3089 N N . GLU A 1 404 ? 10.743 4.347 -22.528 1.00 95.69 404 GLU A N 1
ATOM 3090 C CA . GLU A 1 404 ? 9.580 5.241 -22.651 1.00 95.69 404 GLU A CA 1
ATOM 3091 C C . GLU A 1 404 ? 8.318 4.624 -22.035 1.00 95.69 404 GLU A C 1
ATOM 3093 O O . GLU A 1 404 ? 7.612 5.295 -21.280 1.00 95.69 404 GLU A O 1
ATOM 3098 N N . ASP A 1 405 ? 8.063 3.343 -22.321 1.00 92.44 405 ASP A N 1
ATOM 3099 C CA . ASP A 1 405 ? 6.924 2.590 -21.789 1.00 92.44 405 ASP A CA 1
ATOM 3100 C C . ASP A 1 405 ? 7.001 2.474 -20.244 1.00 92.44 405 ASP A C 1
ATOM 3102 O O . ASP A 1 405 ? 5.982 2.642 -19.570 1.00 92.44 405 ASP A O 1
ATOM 3106 N N . ILE A 1 406 ? 8.202 2.287 -19.672 1.00 95.38 406 ILE A N 1
ATOM 3107 C CA . ILE A 1 406 ? 8.473 2.332 -18.219 1.00 95.38 406 ILE A CA 1
ATOM 3108 C C . ILE A 1 406 ? 8.177 3.719 -17.635 1.00 95.38 406 ILE A C 1
ATOM 3110 O O . ILE A 1 406 ? 7.506 3.825 -16.606 1.00 95.38 406 ILE A O 1
ATOM 3114 N N . LEU A 1 407 ? 8.696 4.789 -18.250 1.00 96.44 407 LEU A N 1
ATOM 3115 C CA . LEU A 1 407 ? 8.553 6.146 -17.716 1.00 96.44 407 LEU A CA 1
ATOM 3116 C C . LEU A 1 407 ? 7.079 6.566 -17.663 1.00 96.44 407 LEU A C 1
ATOM 3118 O O . LEU A 1 407 ? 6.613 7.006 -16.612 1.00 96.44 407 LEU A O 1
ATOM 3122 N N . ALA A 1 408 ? 6.335 6.337 -18.750 1.00 93.19 408 ALA A N 1
ATOM 3123 C CA . ALA A 1 408 ? 4.896 6.583 -18.795 1.00 93.19 408 ALA A CA 1
ATOM 3124 C C . ALA A 1 408 ? 4.152 5.805 -17.693 1.00 93.19 408 ALA A C 1
ATOM 3126 O O . ALA A 1 408 ? 3.290 6.357 -17.014 1.00 93.19 408 ALA A O 1
ATOM 3127 N N . ALA A 1 409 ? 4.540 4.550 -17.443 1.00 91.81 409 ALA A N 1
ATOM 3128 C CA . ALA A 1 409 ? 3.942 3.732 -16.393 1.00 91.81 409 ALA A CA 1
ATOM 3129 C C . ALA A 1 409 ? 4.141 4.302 -14.983 1.00 91.81 409 ALA A C 1
ATOM 3131 O O . ALA A 1 409 ? 3.216 4.291 -14.166 1.00 91.81 409 ALA A O 1
ATOM 3132 N N . LEU A 1 410 ? 5.342 4.808 -14.694 1.00 94.94 410 LEU A N 1
ATOM 3133 C CA . LEU A 1 410 ? 5.652 5.448 -13.419 1.00 94.94 410 LEU A CA 1
ATOM 3134 C C . LEU A 1 410 ? 4.839 6.738 -13.242 1.00 94.94 410 LEU A C 1
ATOM 3136 O O . LEU A 1 410 ? 4.286 6.957 -12.165 1.00 94.94 410 LEU A O 1
ATOM 3140 N N . GLU A 1 411 ? 4.710 7.556 -14.289 1.00 94.44 411 GLU A N 1
ATOM 3141 C CA . GLU A 1 411 ? 3.906 8.787 -14.279 1.00 94.44 411 GLU A CA 1
ATOM 3142 C C . GLU A 1 411 ? 2.407 8.513 -14.072 1.00 94.44 411 GLU A C 1
ATOM 3144 O O . GLU A 1 411 ? 1.770 9.163 -13.238 1.00 94.44 411 GLU A O 1
ATOM 3149 N N . GLU A 1 412 ? 1.847 7.510 -14.754 1.00 90.38 412 GLU A N 1
ATOM 3150 C CA . GLU A 1 412 ? 0.446 7.096 -14.600 1.00 90.38 412 GLU A CA 1
ATOM 3151 C C . GLU A 1 412 ? 0.148 6.580 -13.181 1.00 90.38 412 GLU A C 1
ATOM 3153 O O . GLU A 1 412 ? -0.870 6.950 -12.588 1.00 90.38 412 GLU A O 1
ATOM 3158 N N . MET A 1 413 ? 1.050 5.789 -12.587 1.00 88.94 413 MET A N 1
ATOM 3159 C CA . MET A 1 413 ? 0.911 5.358 -11.191 1.00 88.94 413 MET A CA 1
ATOM 3160 C C . MET A 1 413 ? 1.034 6.523 -10.201 1.00 88.94 413 MET A C 1
ATOM 3162 O O . MET A 1 413 ? 0.262 6.584 -9.245 1.00 88.94 413 MET A O 1
ATOM 3166 N N . ILE A 1 414 ? 1.954 7.472 -10.419 1.00 92.19 414 ILE A N 1
ATOM 3167 C CA . ILE A 1 414 ? 2.058 8.685 -9.586 1.00 92.19 414 ILE A CA 1
ATOM 3168 C C . ILE A 1 414 ? 0.737 9.464 -9.633 1.00 92.19 414 ILE A C 1
ATOM 3170 O O . ILE A 1 414 ? 0.214 9.837 -8.584 1.00 92.19 414 ILE A O 1
ATOM 3174 N N . ALA A 1 415 ? 0.152 9.650 -10.820 1.00 90.38 415 ALA A N 1
ATOM 3175 C CA . ALA A 1 415 ? -1.137 10.323 -10.975 1.00 90.38 415 ALA A CA 1
ATOM 3176 C C . ALA A 1 415 ? -2.290 9.577 -10.271 1.00 90.38 415 ALA A C 1
ATOM 3178 O O . ALA A 1 415 ? -3.178 10.219 -9.698 1.00 90.38 415 ALA A O 1
ATOM 3179 N N . ALA A 1 416 ? -2.269 8.238 -10.266 1.00 87.94 416 ALA A N 1
ATOM 3180 C CA . ALA A 1 416 ? -3.235 7.415 -9.538 1.00 87.94 416 ALA A CA 1
ATOM 3181 C C . ALA A 1 416 ? -3.109 7.584 -8.011 1.00 87.94 416 ALA A C 1
ATOM 3183 O O . ALA A 1 416 ? -4.112 7.862 -7.352 1.00 87.94 416 ALA A O 1
ATOM 3184 N N . LEU A 1 417 ? -1.892 7.515 -7.455 1.00 87.62 417 LEU A N 1
ATOM 3185 C CA . LEU A 1 417 ? -1.646 7.720 -6.018 1.00 87.62 417 LEU A CA 1
ATOM 3186 C C . LEU A 1 417 ? -1.991 9.146 -5.568 1.00 87.62 417 LEU A C 1
ATOM 3188 O O . LEU A 1 417 ? -2.629 9.331 -4.536 1.00 87.62 417 LEU A O 1
ATOM 3192 N N . GLN A 1 418 ? -1.647 10.159 -6.369 1.00 90.88 418 GLN A N 1
ATOM 3193 C CA . GLN A 1 418 ? -2.059 11.544 -6.121 1.00 90.88 418 GLN A CA 1
ATOM 3194 C C . GLN A 1 418 ? -3.579 11.715 -6.100 1.00 90.88 418 GLN A C 1
ATOM 3196 O O . GLN A 1 418 ? -4.081 12.600 -5.406 1.00 90.88 418 GLN A O 1
ATOM 3201 N N . LYS A 1 419 ? -4.319 10.934 -6.901 1.00 88.44 419 LYS A N 1
ATOM 3202 C CA . LYS A 1 419 ? -5.782 10.948 -6.856 1.00 88.44 419 LYS A CA 1
ATOM 3203 C C . LYS A 1 419 ? -6.266 10.315 -5.552 1.00 88.44 419 LYS A C 1
ATOM 3205 O O . LYS A 1 419 ? -6.994 10.988 -4.836 1.00 88.44 419 LYS A O 1
ATOM 3210 N N . ALA A 1 420 ? -5.775 9.123 -5.204 1.00 85.50 420 ALA A N 1
ATOM 3211 C CA . ALA A 1 420 ? -6.133 8.433 -3.963 1.00 85.50 420 ALA A CA 1
ATOM 3212 C C . ALA A 1 420 ? -5.896 9.304 -2.712 1.00 85.50 420 ALA A C 1
ATOM 3214 O O . ALA A 1 420 ? -6.795 9.446 -1.891 1.00 85.50 420 ALA A O 1
ATOM 3215 N N . GLN A 1 421 ? -4.748 9.991 -2.616 1.00 86.56 421 GLN A N 1
ATOM 3216 C CA . GLN A 1 421 ? -4.478 10.955 -1.536 1.00 86.56 421 GLN A CA 1
ATOM 3217 C C . GLN A 1 421 ? -5.526 12.082 -1.470 1.00 86.56 421 GLN A C 1
ATOM 3219 O O . GLN A 1 421 ? -6.006 12.418 -0.389 1.00 86.56 421 GLN A O 1
ATOM 3224 N N . ARG A 1 422 ? -5.895 12.664 -2.621 1.00 88.69 422 ARG A N 1
ATOM 3225 C CA . ARG A 1 422 ? -6.900 13.739 -2.704 1.00 88.69 422 ARG A CA 1
ATOM 3226 C C . ARG A 1 422 ? -8.310 13.250 -2.390 1.00 88.69 422 ARG A C 1
ATOM 3228 O O . ARG A 1 422 ? -9.096 14.013 -1.838 1.00 88.69 422 ARG A O 1
ATOM 3235 N N . ASP A 1 423 ? -8.656 12.025 -2.769 1.00 85.44 423 ASP A N 1
ATOM 3236 C CA . ASP A 1 423 ? -9.961 11.434 -2.463 1.00 85.44 423 ASP A CA 1
ATOM 3237 C C . ASP A 1 423 ? -10.071 11.133 -0.959 1.00 85.44 423 ASP A C 1
ATOM 3239 O O . ASP A 1 423 ? -11.060 11.510 -0.334 1.00 85.44 423 ASP A O 1
ATOM 3243 N N . LEU A 1 424 ? -9.016 10.571 -0.357 1.00 82.62 424 LEU A N 1
ATOM 3244 C CA . LEU A 1 424 ? -8.900 10.343 1.087 1.00 82.62 424 LEU A CA 1
ATOM 3245 C C . LEU A 1 424 ? -9.022 11.656 1.881 1.00 82.62 424 LEU A C 1
ATOM 3247 O O . LEU A 1 424 ? -9.778 11.738 2.846 1.00 82.62 424 LEU A O 1
ATOM 3251 N N . GLU A 1 425 ? -8.348 12.724 1.446 1.00 85.31 425 GLU A N 1
ATOM 3252 C CA . GLU A 1 425 ? -8.457 14.046 2.078 1.00 85.31 425 GLU A CA 1
ATOM 3253 C C . GLU A 1 425 ? -9.876 14.643 1.970 1.00 85.31 425 GLU A C 1
ATOM 3255 O O . GLU A 1 425 ? -10.368 15.243 2.927 1.00 85.31 425 GLU A O 1
ATOM 3260 N N . GLN A 1 426 ? -10.576 14.432 0.849 1.00 86.06 426 GLN A N 1
ATOM 3261 C CA . GLN A 1 426 ? -11.978 14.842 0.690 1.00 86.06 426 GLN A CA 1
ATOM 3262 C C . GLN A 1 426 ? -12.929 14.049 1.597 1.00 86.06 426 GLN A C 1
ATOM 3264 O O . GLN A 1 426 ? -13.844 14.645 2.164 1.00 86.06 426 GLN A O 1
ATOM 3269 N N . GLN A 1 427 ? -12.714 12.739 1.765 1.00 79.50 427 GLN A N 1
ATOM 3270 C CA . GLN A 1 427 ? -13.506 11.912 2.684 1.00 79.50 427 GLN A CA 1
ATOM 3271 C C . GLN A 1 427 ? -13.369 12.424 4.128 1.00 79.50 427 GLN A C 1
ATOM 3273 O O . GLN A 1 427 ? -14.380 12.680 4.784 1.00 79.50 427 GLN A O 1
ATOM 3278 N N . ARG A 1 428 ? -12.138 12.726 4.572 1.00 78.25 428 ARG A N 1
ATOM 3279 C CA . ARG A 1 428 ? -11.861 13.320 5.897 1.00 78.25 428 ARG A CA 1
ATOM 3280 C C . ARG A 1 428 ? -12.556 14.665 6.123 1.00 78.25 428 ARG A C 1
ATOM 3282 O O . ARG A 1 428 ? -12.990 14.952 7.235 1.00 78.25 428 ARG A O 1
ATOM 3289 N N . GLN A 1 429 ? -12.688 15.492 5.085 1.00 77.94 429 GLN A N 1
ATOM 3290 C CA . GLN A 1 429 ? -13.384 16.784 5.179 1.00 77.94 429 GLN A CA 1
ATOM 3291 C C . GLN A 1 429 ? -14.916 16.655 5.255 1.00 77.94 429 GLN A C 1
ATOM 3293 O O . GLN A 1 429 ? -15.575 17.593 5.704 1.00 77.94 429 GLN A O 1
ATOM 3298 N N . GLN A 1 430 ? -15.495 15.522 4.843 1.00 73.06 430 GLN A N 1
ATOM 3299 C CA . GLN A 1 430 ? -16.949 15.304 4.825 1.00 73.06 430 GLN A CA 1
ATOM 3300 C C . GLN A 1 430 ? -17.496 14.617 6.094 1.00 73.06 430 GLN A C 1
ATOM 3302 O O . GLN A 1 430 ? -18.710 14.567 6.277 1.00 73.06 430 GLN A O 1
ATOM 3307 N N . GLU A 1 431 ? -16.646 14.135 7.008 1.00 61.34 431 GLU A N 1
ATOM 3308 C CA . GLU A 1 431 ? -17.045 13.302 8.163 1.00 61.34 431 GLU A CA 1
ATOM 3309 C C . GLU A 1 431 ? -17.641 14.057 9.390 1.00 61.34 431 GLU A C 1
ATOM 3311 O O . GLU A 1 431 ? -17.561 13.583 10.528 1.00 61.34 431 GLU A O 1
ATOM 3316 N N . GLN A 1 432 ? -18.310 15.206 9.203 1.00 42.69 432 GLN A N 1
ATOM 3317 C CA . GLN A 1 432 ? -19.154 15.793 10.266 1.00 42.69 432 GLN A CA 1
ATOM 3318 C C . GLN A 1 432 ? -20.573 15.163 10.254 1.00 42.69 432 GLN A C 1
ATOM 3320 O O . GLN A 1 432 ? -21.223 15.147 9.210 1.00 42.69 432 GLN A O 1
ATOM 3325 N N . PRO A 1 433 ? -21.071 14.604 11.380 1.00 58.19 433 PRO A N 1
ATOM 3326 C CA . PRO A 1 433 ? -22.201 13.659 11.385 1.00 58.19 433 PRO A CA 1
ATOM 3327 C C . PRO A 1 433 ? -23.576 14.319 11.664 1.00 58.19 433 PRO A C 1
ATOM 3329 O O . PRO A 1 433 ? -23.600 15.479 12.076 1.00 58.19 433 PRO A O 1
ATOM 3332 N N . PRO A 1 434 ? -24.719 13.586 11.592 1.00 56.28 434 PRO A N 1
ATOM 3333 C CA . PRO A 1 434 ? -24.893 12.174 11.201 1.00 56.28 434 PRO A CA 1
ATOM 3334 C C . PRO A 1 434 ? -25.979 11.908 10.129 1.00 56.28 434 PRO A C 1
ATOM 3336 O O . PRO A 1 434 ? -27.029 12.547 10.133 1.00 56.28 434 PRO A O 1
ATOM 3339 N N . ASN A 1 435 ? -25.844 10.811 9.363 1.00 38.06 435 ASN A N 1
ATOM 3340 C CA . ASN A 1 435 ? -27.011 9.948 9.101 1.00 38.06 435 ASN A CA 1
ATOM 3341 C C . ASN A 1 435 ? -26.668 8.467 8.807 1.00 38.06 435 ASN A C 1
ATOM 3343 O O . ASN A 1 435 ? -26.424 8.074 7.671 1.00 38.06 435 ASN A O 1
ATOM 3347 N N . GLY A 1 436 ? -26.730 7.627 9.842 1.00 36.53 436 GLY A N 1
ATOM 3348 C CA . GLY A 1 436 ? -27.585 6.429 9.840 1.00 36.53 436 GLY A CA 1
ATOM 3349 C C . GLY A 1 436 ? -27.349 5.236 8.897 1.00 36.53 436 GLY A C 1
ATOM 3350 O O . GLY A 1 436 ? -28.125 4.289 9.010 1.00 36.53 436 GLY A O 1
ATOM 3351 N N . GLN A 1 437 ? -26.357 5.203 8.000 1.00 32.06 437 GLN A N 1
ATOM 3352 C CA . GLN A 1 437 ? -26.087 3.992 7.202 1.00 32.06 437 GLN A CA 1
ATOM 3353 C C . GLN A 1 437 ? -25.022 3.080 7.840 1.00 32.06 437 GLN A C 1
ATOM 3355 O O . GLN A 1 437 ? -23.961 3.568 8.233 1.00 32.06 437 GLN A O 1
ATOM 3360 N N . PRO A 1 438 ? -25.263 1.752 7.919 1.00 37.16 438 PRO A N 1
ATOM 3361 C CA . PRO A 1 438 ? -24.253 0.790 8.341 1.00 37.16 438 PRO A CA 1
ATOM 3362 C C . PRO A 1 438 ? -23.208 0.641 7.231 1.00 37.16 438 PRO A C 1
ATOM 3364 O O . PRO A 1 438 ? -23.357 -0.170 6.316 1.00 37.16 438 PRO A O 1
ATOM 3367 N N . GLY A 1 439 ? -22.159 1.460 7.304 1.00 41.66 439 GLY A N 1
ATOM 3368 C CA . GLY A 1 439 ? -20.980 1.312 6.460 1.00 41.66 439 GLY A CA 1
ATOM 3369 C C . GLY A 1 439 ? -20.350 -0.070 6.640 1.00 41.66 439 GLY A C 1
ATOM 3370 O O . GLY A 1 439 ? -20.378 -0.643 7.732 1.00 41.66 439 GLY A O 1
ATOM 3371 N N . GLN A 1 440 ? -19.783 -0.601 5.555 1.00 42.88 440 GLN A N 1
ATOM 3372 C CA . GLN A 1 440 ? -18.970 -1.820 5.585 1.00 42.88 440 GLN A CA 1
ATOM 3373 C C . GLN A 1 440 ? -17.915 -1.722 6.693 1.00 42.88 440 GLN A C 1
ATOM 3375 O O . GLN A 1 440 ? -17.383 -0.639 6.937 1.00 42.88 440 GLN A O 1
ATOM 3380 N N . SER A 1 441 ? -17.616 -2.844 7.357 1.00 39.84 441 SER A N 1
ATOM 3381 C CA . SER A 1 441 ? -16.598 -2.917 8.410 1.00 39.84 441 SER A CA 1
ATOM 3382 C C . SER A 1 441 ? -15.307 -2.214 7.956 1.00 39.84 441 SER A C 1
ATOM 3384 O O . SER A 1 441 ? -14.669 -2.720 7.036 1.00 39.84 441 SER A O 1
ATOM 3386 N N . PRO A 1 442 ? -14.889 -1.082 8.569 1.00 47.06 442 PRO A N 1
ATOM 3387 C CA . PRO A 1 442 ? -13.792 -0.253 8.041 1.00 47.06 442 PRO A CA 1
ATOM 3388 C C . PRO A 1 442 ? -12.382 -0.850 8.211 1.00 47.06 442 PRO A C 1
ATOM 3390 O O . PRO A 1 442 ? -11.426 -0.100 8.401 1.00 47.06 442 PRO A O 1
ATOM 3393 N N . GLY A 1 443 ? -12.258 -2.178 8.279 1.00 47.00 443 GLY A N 1
ATOM 3394 C CA . GLY A 1 443 ? -10.993 -2.897 8.445 1.00 47.00 443 GLY A CA 1
ATOM 3395 C C . GLY A 1 443 ? -10.213 -3.048 7.141 1.00 47.00 443 GLY A C 1
ATOM 3396 O O . GLY A 1 443 ? -8.996 -2.908 7.166 1.00 47.00 443 GLY A O 1
ATOM 3397 N N . ASP A 1 444 ? -10.925 -3.236 6.025 1.00 54.06 444 ASP A N 1
ATOM 3398 C CA . ASP A 1 444 ? -10.360 -3.717 4.756 1.00 54.06 444 ASP A CA 1
ATOM 3399 C C . ASP A 1 444 ? -10.538 -2.692 3.615 1.00 54.06 444 ASP A C 1
ATOM 3401 O O . ASP A 1 444 ? -10.885 -3.044 2.487 1.00 54.06 444 ASP A O 1
ATOM 3405 N N . GLN A 1 445 ? -10.368 -1.395 3.901 1.00 61.59 445 GLN A N 1
ATOM 3406 C CA . GLN A 1 445 ? -10.332 -0.386 2.835 1.00 61.59 445 GLN A CA 1
ATOM 3407 C C . GLN A 1 445 ? -8.993 -0.485 2.086 1.00 61.59 445 GLN A C 1
ATOM 3409 O O . GLN A 1 445 ? -7.952 -0.336 2.728 1.00 61.59 445 GLN A O 1
ATOM 3414 N N . PRO A 1 446 ? -8.989 -0.718 0.760 1.00 66.94 446 PRO A N 1
ATOM 3415 C CA . PRO A 1 446 ? -7.751 -0.804 -0.001 1.00 66.94 446 PRO A CA 1
ATOM 3416 C C . PRO A 1 446 ? -7.070 0.560 -0.130 1.00 66.94 446 PRO A C 1
ATOM 3418 O O . PRO A 1 446 ? -7.756 1.584 -0.147 1.00 66.94 446 PRO A O 1
ATOM 3421 N N . LEU A 1 447 ? -5.740 0.575 -0.303 1.00 62.75 447 LEU A N 1
ATOM 3422 C CA . LEU A 1 447 ? -4.946 1.798 -0.523 1.00 62.75 447 LEU A CA 1
ATOM 3423 C C . LEU A 1 447 ? -5.528 2.690 -1.623 1.00 62.75 447 LEU A C 1
ATOM 3425 O O . LEU A 1 447 ? -5.371 3.912 -1.617 1.00 62.75 447 LEU A O 1
ATOM 3429 N N . VAL A 1 448 ? -6.135 2.045 -2.622 1.00 70.94 448 VAL A N 1
ATOM 3430 C CA . VAL A 1 448 ? -6.692 2.675 -3.806 1.00 70.94 448 VAL A CA 1
ATOM 3431 C C . VAL A 1 448 ? -8.017 2.008 -4.181 1.00 70.94 448 VAL A C 1
ATOM 3433 O O . VAL A 1 448 ? -8.144 0.788 -4.199 1.00 70.94 448 VAL A O 1
ATOM 3436 N N . GLU A 1 449 ? -9.017 2.828 -4.509 1.00 73.50 449 GLU A N 1
ATOM 3437 C CA . GLU A 1 449 ? -10.358 2.378 -4.896 1.00 73.50 449 GLU A CA 1
ATOM 3438 C C . GLU A 1 449 ? -10.342 1.402 -6.090 1.00 73.50 449 GLU A C 1
ATOM 3440 O O . GLU A 1 449 ? -9.604 1.596 -7.060 1.00 73.50 449 GLU A O 1
ATOM 3445 N N . GLN A 1 450 ? -11.282 0.450 -6.113 1.00 72.00 450 GLN A N 1
ATOM 3446 C CA . GLN A 1 450 ? -11.492 -0.487 -7.234 1.00 72.00 450 GLN A CA 1
ATOM 3447 C C . GLN A 1 450 ? -11.632 0.218 -8.600 1.00 72.00 450 GLN A C 1
ATOM 3449 O O . GLN A 1 450 ? -11.181 -0.285 -9.627 1.00 72.00 450 GLN A O 1
ATOM 3454 N N . ILE A 1 451 ? -12.215 1.424 -8.638 1.00 71.31 451 ILE A N 1
ATOM 3455 C CA . ILE A 1 451 ? -12.331 2.234 -9.866 1.00 71.31 451 ILE A CA 1
ATOM 3456 C C . ILE A 1 451 ? -10.952 2.665 -10.392 1.00 71.31 451 ILE A C 1
ATOM 3458 O O . ILE A 1 451 ? -10.765 2.802 -11.603 1.00 71.31 451 ILE A O 1
ATOM 3462 N N . ALA A 1 452 ? -9.989 2.908 -9.507 1.00 74.00 452 ALA A N 1
ATOM 3463 C CA . ALA A 1 452 ? -8.623 3.250 -9.873 1.00 74.00 452 ALA A CA 1
ATOM 3464 C C . ALA A 1 452 ? -7.779 2.002 -10.202 1.00 74.00 452 ALA A C 1
ATOM 3466 O O . ALA A 1 452 ? -6.987 2.074 -11.142 1.00 74.00 452 ALA A O 1
ATOM 3467 N N . GLU A 1 453 ? -8.030 0.841 -9.582 1.00 77.12 453 GLU A N 1
ATOM 3468 C CA . GLU A 1 453 ? -7.486 -0.444 -10.063 1.00 77.12 453 GLU A CA 1
ATOM 3469 C C . GLU A 1 453 ? -7.946 -0.764 -11.498 1.00 77.12 453 GLU A C 1
ATOM 3471 O O . GLU A 1 453 ? -7.124 -1.045 -12.370 1.00 77.12 453 GLU A O 1
ATOM 3476 N N . LEU A 1 454 ? -9.244 -0.626 -11.797 1.00 80.56 454 LEU A N 1
ATOM 3477 C CA . LEU A 1 454 ? -9.781 -0.823 -13.153 1.00 80.56 454 LEU A CA 1
ATOM 3478 C C . LEU A 1 454 ? -9.204 0.177 -14.172 1.00 80.56 454 LEU A C 1
ATOM 3480 O O . LEU A 1 454 ? -9.015 -0.162 -15.343 1.00 80.56 454 LEU A O 1
ATOM 3484 N N . LYS A 1 455 ? -8.886 1.407 -13.746 1.00 80.81 455 LYS A N 1
ATOM 3485 C CA . LYS A 1 455 ? -8.183 2.385 -14.595 1.00 80.81 455 LYS A CA 1
ATOM 3486 C C . LYS A 1 455 ? -6.742 1.964 -14.871 1.00 80.81 455 LYS A C 1
ATOM 3488 O O . LYS A 1 455 ? -6.328 2.058 -16.022 1.00 80.81 455 LYS A O 1
ATOM 3493 N N . LEU A 1 456 ? -6.014 1.454 -13.874 1.00 81.56 456 LEU A N 1
ATOM 3494 C CA . LEU A 1 456 ? -4.675 0.891 -14.082 1.00 81.56 456 LEU A CA 1
ATOM 3495 C C . LEU A 1 456 ? -4.697 -0.308 -15.031 1.00 81.56 456 LEU A C 1
ATOM 3497 O O . LEU A 1 456 ? -3.854 -0.382 -15.921 1.00 81.56 456 LEU A O 1
ATOM 3501 N N . ILE A 1 457 ? -5.686 -1.195 -14.905 1.00 85.38 457 ILE A N 1
ATOM 3502 C CA . ILE A 1 457 ? -5.883 -2.325 -15.823 1.00 85.38 457 ILE A CA 1
ATOM 3503 C C . ILE A 1 457 ? -6.073 -1.836 -17.260 1.00 85.38 457 ILE A C 1
ATOM 3505 O O . ILE A 1 457 ? -5.341 -2.257 -18.154 1.00 85.38 457 ILE A O 1
ATOM 3509 N N . ARG A 1 458 ? -6.966 -0.866 -17.486 1.00 84.88 458 ARG A N 1
ATOM 3510 C CA . ARG A 1 458 ? -7.159 -0.253 -18.810 1.00 84.88 458 ARG A CA 1
ATOM 3511 C C . ARG A 1 458 ? -5.889 0.427 -19.345 1.00 84.88 458 ARG A C 1
ATOM 3513 O O . ARG A 1 458 ? -5.618 0.375 -20.547 1.00 84.88 458 ARG A O 1
ATOM 3520 N N . THR A 1 459 ? -5.116 1.076 -18.478 1.00 85.12 459 THR A N 1
ATOM 3521 C CA . THR A 1 459 ? -3.809 1.656 -18.823 1.00 85.12 459 THR A CA 1
ATOM 3522 C C . THR A 1 459 ? -2.821 0.562 -19.255 1.00 85.12 459 THR A C 1
ATOM 3524 O O . THR A 1 459 ? -2.180 0.709 -20.297 1.00 85.12 459 THR A O 1
ATOM 3527 N N . MET A 1 460 ? -2.762 -0.574 -18.547 1.00 85.44 460 MET A N 1
ATOM 3528 C CA . MET A 1 460 ? -1.956 -1.737 -18.944 1.00 85.44 460 MET A CA 1
ATOM 3529 C C . MET A 1 460 ? -2.382 -2.294 -20.312 1.00 85.44 460 MET A C 1
ATOM 3531 O O . MET A 1 460 ? -1.519 -2.487 -21.166 1.00 85.44 460 MET A O 1
ATOM 3535 N N . GLU A 1 461 ? -3.684 -2.476 -20.577 1.00 88.00 461 GLU A N 1
ATOM 3536 C CA . GLU A 1 461 ? -4.180 -2.896 -21.906 1.00 88.00 461 GLU A CA 1
ATOM 3537 C C . GLU A 1 461 ? -3.736 -1.937 -23.015 1.00 88.00 461 GLU A C 1
ATOM 3539 O O . GLU A 1 461 ? -3.264 -2.358 -24.074 1.00 88.00 461 GLU A O 1
ATOM 3544 N N . THR A 1 462 ? -3.869 -0.634 -22.757 1.00 88.31 462 THR A N 1
ATOM 3545 C CA . THR A 1 462 ? -3.523 0.423 -23.713 1.00 88.31 462 THR A CA 1
ATOM 3546 C C . THR A 1 462 ? -2.028 0.398 -24.033 1.00 88.31 462 THR A C 1
ATOM 3548 O O . THR A 1 462 ? -1.654 0.529 -25.201 1.00 88.31 462 THR A O 1
ATOM 3551 N N . ARG A 1 463 ? -1.170 0.154 -23.030 1.00 85.69 463 ARG A N 1
ATOM 3552 C CA . ARG A 1 463 ? 0.277 0.021 -23.234 1.00 85.69 463 ARG A CA 1
ATOM 3553 C C . ARG A 1 463 ? 0.635 -1.263 -23.976 1.00 85.69 463 ARG A C 1
ATOM 3555 O O . ARG A 1 463 ? 1.333 -1.177 -24.977 1.00 85.69 463 ARG A O 1
ATOM 3562 N N . ILE A 1 464 ? 0.089 -2.420 -23.583 1.00 89.56 464 ILE A N 1
ATOM 3563 C CA . ILE A 1 464 ? 0.303 -3.699 -24.292 1.00 89.56 464 ILE A CA 1
ATOM 3564 C C . ILE A 1 464 ? -0.048 -3.552 -25.781 1.00 89.56 464 ILE A C 1
ATOM 3566 O O . ILE A 1 464 ? 0.719 -3.982 -26.647 1.00 89.56 464 ILE A O 1
ATOM 3570 N N . LEU A 1 465 ? -1.164 -2.886 -26.099 1.00 89.56 465 LEU A N 1
ATOM 3571 C CA . LEU A 1 465 ? -1.555 -2.580 -27.475 1.00 89.56 465 LEU A CA 1
ATOM 3572 C C . LEU A 1 465 ? -0.542 -1.659 -28.179 1.00 89.56 465 LEU A C 1
ATOM 3574 O O . LEU A 1 465 ? -0.136 -1.955 -29.305 1.00 89.56 465 LEU A O 1
ATOM 3578 N N . ALA A 1 466 ? -0.117 -0.568 -27.535 1.00 87.75 466 ALA A N 1
ATOM 3579 C CA . ALA A 1 466 ? 0.843 0.381 -28.097 1.00 87.75 466 ALA A CA 1
ATOM 3580 C C . ALA A 1 466 ? 2.216 -0.265 -28.361 1.00 87.75 466 ALA A C 1
ATOM 3582 O O . ALA A 1 466 ? 2.751 -0.144 -29.465 1.00 87.75 466 ALA A O 1
ATOM 3583 N N . THR A 1 467 ? 2.758 -1.023 -27.406 1.00 87.50 467 THR A N 1
ATOM 3584 C CA . THR A 1 467 ? 4.028 -1.750 -27.546 1.00 87.50 467 THR A CA 1
ATOM 3585 C C . THR A 1 467 ? 3.923 -2.847 -28.616 1.00 87.50 467 THR A C 1
ATOM 3587 O O . THR A 1 467 ? 4.831 -2.992 -29.434 1.00 87.50 467 THR A O 1
ATOM 3590 N N . THR A 1 468 ? 2.783 -3.545 -28.721 1.00 90.56 468 THR A N 1
ATOM 3591 C CA . THR A 1 468 ? 2.521 -4.505 -29.817 1.00 90.56 468 THR A CA 1
ATOM 3592 C C . THR A 1 468 ? 2.566 -3.824 -31.190 1.00 90.56 468 THR A C 1
ATOM 3594 O O . THR A 1 468 ? 3.183 -4.340 -32.125 1.00 90.56 468 THR A O 1
ATOM 3597 N N . GLN A 1 469 ? 1.955 -2.641 -31.328 1.00 90.56 469 GLN A N 1
ATOM 3598 C CA . GLN A 1 469 ? 2.011 -1.849 -32.563 1.00 90.56 469 GLN A CA 1
ATOM 3599 C C . GLN A 1 469 ? 3.434 -1.342 -32.857 1.00 90.56 469 GLN A C 1
ATOM 3601 O O . GLN A 1 469 ? 3.868 -1.384 -34.010 1.00 90.56 469 GLN A O 1
ATOM 3606 N N . ARG A 1 470 ? 4.182 -0.929 -31.822 1.00 89.00 470 ARG A N 1
ATOM 3607 C CA . ARG A 1 470 ? 5.592 -0.512 -31.907 1.00 89.00 470 ARG A CA 1
ATOM 3608 C C . ARG A 1 470 ? 6.462 -1.649 -32.459 1.00 89.00 470 ARG A C 1
ATOM 3610 O O . ARG A 1 470 ? 7.168 -1.447 -33.443 1.00 89.00 470 ARG A O 1
ATOM 3617 N N . TYR A 1 471 ? 6.361 -2.856 -31.896 1.00 89.44 471 TYR A N 1
ATOM 3618 C CA . TYR A 1 471 ? 7.121 -4.028 -32.353 1.00 89.44 471 TYR A CA 1
ATOM 3619 C C . TYR A 1 471 ? 6.722 -4.491 -33.754 1.00 89.44 471 TYR A C 1
ATOM 3621 O O . TYR A 1 471 ? 7.599 -4.834 -34.544 1.00 89.44 471 TYR A O 1
ATOM 3629 N N . ARG A 1 472 ? 5.428 -4.440 -34.102 1.00 89.56 472 ARG A N 1
ATOM 3630 C CA . ARG A 1 472 ? 4.978 -4.698 -35.476 1.00 89.56 472 ARG A CA 1
ATOM 3631 C C . ARG A 1 472 ? 5.646 -3.747 -36.468 1.00 89.56 472 ARG A C 1
ATOM 3633 O O . ARG A 1 472 ? 6.174 -4.210 -37.470 1.00 89.56 472 ARG A O 1
ATOM 3640 N N . LYS A 1 473 ? 5.670 -2.444 -36.172 1.00 88.94 473 LYS A N 1
ATOM 3641 C CA . LYS A 1 473 ? 6.321 -1.461 -37.043 1.00 88.94 473 LYS A CA 1
ATOM 3642 C C . LYS A 1 473 ? 7.823 -1.731 -37.189 1.00 88.94 473 LYS A C 1
ATOM 3644 O O . LYS A 1 473 ? 8.329 -1.682 -38.299 1.00 88.94 473 LYS A O 1
ATOM 3649 N N . ILE A 1 474 ? 8.521 -2.060 -36.098 1.00 86.94 474 ILE A N 1
ATOM 3650 C CA . ILE A 1 474 ? 9.955 -2.400 -36.149 1.00 86.94 474 ILE A CA 1
ATOM 3651 C C . ILE A 1 474 ? 10.196 -3.639 -37.026 1.00 86.94 474 ILE A C 1
ATOM 3653 O O . ILE A 1 474 ? 11.168 -3.665 -37.774 1.00 86.94 474 ILE A O 1
ATOM 3657 N N . LEU A 1 475 ? 9.313 -4.642 -36.980 1.00 86.50 475 LEU A N 1
ATOM 3658 C CA . LEU A 1 475 ? 9.382 -5.816 -37.855 1.00 86.50 475 LEU A CA 1
ATOM 3659 C C . LEU A 1 475 ? 9.135 -5.457 -39.334 1.00 86.50 475 LEU A C 1
ATOM 3661 O O . LEU A 1 475 ? 9.874 -5.919 -40.201 1.00 86.50 475 LEU A O 1
ATOM 3665 N N . ASP A 1 476 ? 8.132 -4.617 -39.612 1.00 86.94 476 ASP A N 1
ATOM 3666 C CA . ASP A 1 476 ? 7.812 -4.133 -40.964 1.00 86.94 476 ASP A CA 1
ATOM 3667 C C . ASP A 1 476 ? 8.962 -3.267 -41.548 1.00 86.94 476 ASP A C 1
ATOM 3669 O O . ASP A 1 476 ? 9.288 -3.388 -42.730 1.00 86.94 476 ASP A O 1
ATOM 3673 N N . ASP A 1 477 ? 9.645 -2.470 -40.713 1.00 83.50 477 ASP A N 1
ATOM 3674 C CA . ASP A 1 477 ? 10.802 -1.615 -41.051 1.00 83.50 477 ASP A CA 1
ATOM 3675 C C . ASP A 1 477 ? 12.154 -2.393 -41.109 1.00 83.50 477 ASP A C 1
ATOM 3677 O O . ASP A 1 477 ? 13.230 -1.810 -40.960 1.00 83.50 477 ASP A O 1
ATOM 3681 N N . ALA A 1 478 ? 12.111 -3.710 -41.367 1.00 70.25 478 ALA A N 1
ATOM 3682 C CA . ALA A 1 478 ? 13.247 -4.645 -41.485 1.00 70.25 478 ALA A CA 1
ATOM 3683 C C . ALA A 1 478 ? 14.003 -5.010 -40.182 1.00 70.25 478 ALA A C 1
ATOM 3685 O O . ALA A 1 478 ? 15.191 -5.345 -40.216 1.00 70.25 478 ALA A O 1
ATOM 3686 N N . GLY A 1 479 ? 13.318 -5.006 -39.037 1.00 68.69 479 GLY A N 1
ATOM 3687 C CA . GLY A 1 479 ? 13.831 -5.549 -37.775 1.00 68.69 479 GLY A CA 1
ATOM 3688 C C . GLY A 1 479 ? 13.959 -7.080 -37.759 1.00 68.69 479 GLY A C 1
ATOM 3689 O O . GLY A 1 479 ? 13.247 -7.796 -38.464 1.00 68.69 479 GLY A O 1
ATOM 3690 N N . ASP A 1 480 ? 14.857 -7.602 -36.917 1.00 77.75 480 ASP A N 1
ATOM 3691 C CA . ASP A 1 480 ? 15.061 -9.048 -36.771 1.00 77.75 480 ASP A CA 1
ATOM 3692 C C . ASP A 1 480 ? 13.940 -9.694 -35.935 1.00 77.75 480 ASP A C 1
ATOM 3694 O O . ASP A 1 480 ? 13.782 -9.440 -34.735 1.00 77.75 480 ASP A O 1
ATOM 3698 N N . ALA A 1 481 ? 13.175 -10.581 -36.574 1.00 79.75 481 ALA A N 1
ATOM 3699 C CA . ALA A 1 481 ? 12.107 -11.346 -35.943 1.00 79.75 481 ALA A CA 1
ATOM 3700 C C . ALA A 1 481 ? 12.591 -12.209 -34.763 1.00 79.75 481 ALA A C 1
ATOM 3702 O O . ALA A 1 481 ? 11.822 -12.431 -33.827 1.00 79.75 481 ALA A O 1
ATOM 3703 N N . ALA A 1 482 ? 13.840 -12.690 -34.777 1.00 84.06 482 ALA A N 1
ATOM 3704 C CA . ALA A 1 482 ? 14.393 -13.515 -33.702 1.00 84.06 482 ALA A CA 1
ATOM 3705 C C . ALA A 1 482 ? 14.572 -12.722 -32.396 1.00 84.06 482 ALA A C 1
ATOM 3707 O O . ALA A 1 482 ? 14.298 -13.242 -31.314 1.00 84.06 482 ALA A O 1
ATOM 3708 N N . ASP A 1 483 ? 14.967 -11.452 -32.508 1.00 80.19 483 ASP A N 1
ATOM 3709 C CA . ASP A 1 483 ? 15.190 -10.540 -31.382 1.00 80.19 483 ASP A CA 1
ATOM 3710 C C . ASP A 1 483 ? 13.861 -9.998 -30.805 1.00 80.19 483 ASP A C 1
ATOM 3712 O O . ASP A 1 483 ? 13.769 -9.725 -29.606 1.00 80.19 483 ASP A O 1
ATOM 3716 N N . LEU A 1 484 ? 12.809 -9.892 -31.634 1.00 84.56 484 LEU A N 1
ATOM 3717 C CA . LEU A 1 484 ? 11.464 -9.448 -31.227 1.00 84.56 484 LEU A CA 1
ATOM 3718 C C . LEU A 1 484 ? 10.573 -10.573 -30.670 1.00 84.56 484 LEU A C 1
ATOM 3720 O O . LEU A 1 484 ? 9.738 -10.316 -29.801 1.00 84.56 484 LEU A O 1
ATOM 3724 N N . LEU A 1 485 ? 10.740 -11.822 -31.122 1.00 87.50 485 LEU A N 1
ATOM 3725 C CA . LEU A 1 485 ? 9.937 -12.973 -30.684 1.00 87.50 485 LEU A CA 1
ATOM 3726 C C . LEU A 1 485 ? 9.807 -13.133 -29.149 1.00 87.50 485 LEU A C 1
ATOM 3728 O O . LEU A 1 485 ? 8.682 -13.356 -28.692 1.00 87.50 485 LEU A O 1
ATOM 3732 N N . PRO A 1 486 ? 10.875 -13.026 -28.326 1.00 87.25 486 PRO A N 1
ATOM 3733 C CA . PRO A 1 486 ? 10.731 -13.118 -26.871 1.00 87.25 486 PRO A CA 1
ATOM 3734 C C . PRO A 1 486 ? 9.949 -11.942 -26.267 1.00 87.25 486 PRO A C 1
ATOM 3736 O O . PRO A 1 486 ? 9.299 -12.126 -25.245 1.00 87.25 486 PRO A O 1
ATOM 3739 N N . LEU A 1 487 ? 9.964 -10.763 -26.898 1.00 86.75 487 LEU A N 1
ATOM 3740 C CA . LEU A 1 487 ? 9.237 -9.575 -26.433 1.00 86.75 487 LEU A CA 1
ATOM 3741 C C . LEU A 1 487 ? 7.735 -9.682 -26.725 1.00 86.75 487 LEU A C 1
ATOM 3743 O O . LEU A 1 487 ? 6.908 -9.289 -25.911 1.00 86.75 487 LEU A O 1
ATOM 3747 N N . VAL A 1 488 ? 7.369 -10.250 -27.877 1.00 88.75 488 VAL A N 1
ATOM 3748 C CA . VAL A 1 488 ? 5.961 -10.478 -28.241 1.00 88.75 488 VAL A CA 1
ATOM 3749 C C . VAL A 1 488 ? 5.332 -11.582 -27.381 1.00 88.75 488 VAL A C 1
ATOM 3751 O O . VAL A 1 488 ? 4.157 -11.488 -27.034 1.00 88.75 488 VAL A O 1
ATOM 3754 N N . ARG A 1 489 ? 6.104 -12.608 -26.989 1.00 89.50 489 ARG A N 1
ATOM 3755 C CA . ARG A 1 489 ? 5.651 -13.630 -26.025 1.00 89.50 489 ARG A CA 1
ATOM 3756 C C . ARG A 1 489 ? 5.379 -13.032 -24.645 1.00 89.50 489 ARG A C 1
ATOM 3758 O O . ARG A 1 489 ? 4.317 -13.281 -24.092 1.00 89.50 489 ARG A O 1
ATOM 3765 N N . ASP A 1 490 ? 6.293 -12.199 -24.156 1.00 87.56 490 ASP A N 1
ATOM 3766 C CA . ASP A 1 490 ? 6.166 -11.468 -22.890 1.00 87.56 490 ASP A CA 1
ATOM 3767 C C . ASP A 1 490 ? 4.882 -10.607 -22.856 1.00 87.56 490 ASP A C 1
ATOM 3769 O O . ASP A 1 490 ? 4.078 -10.727 -21.933 1.00 87.56 490 ASP A O 1
ATOM 3773 N N . LEU A 1 491 ? 4.591 -9.855 -23.927 1.00 88.50 491 LEU A N 1
ATOM 3774 C CA . LEU A 1 491 ? 3.329 -9.107 -24.059 1.00 88.50 491 LEU A CA 1
ATOM 3775 C C . LEU A 1 491 ? 2.077 -10.005 -24.024 1.00 88.50 491 LEU A C 1
ATOM 3777 O O . LEU A 1 491 ? 1.069 -9.628 -23.423 1.00 88.50 491 LEU A O 1
ATOM 3781 N N . ALA A 1 492 ? 2.125 -11.191 -24.640 1.00 90.88 492 ALA A N 1
ATOM 3782 C CA . ALA A 1 492 ? 1.012 -12.142 -24.616 1.00 90.88 492 ALA A CA 1
ATOM 3783 C C . ALA A 1 492 ? 0.799 -12.751 -23.216 1.00 90.88 492 ALA A C 1
ATOM 3785 O O . ALA A 1 492 ? -0.342 -12.914 -22.778 1.00 90.88 492 ALA A O 1
ATOM 3786 N N . GLU A 1 493 ? 1.883 -13.040 -22.491 1.00 90.31 493 GLU A N 1
ATOM 3787 C CA . GLU A 1 493 ? 1.841 -13.492 -21.096 1.00 90.31 493 GLU A CA 1
ATOM 3788 C C . GLU A 1 493 ? 1.254 -12.408 -20.181 1.00 90.31 493 GLU A C 1
ATOM 3790 O O . GLU A 1 493 ? 0.325 -12.699 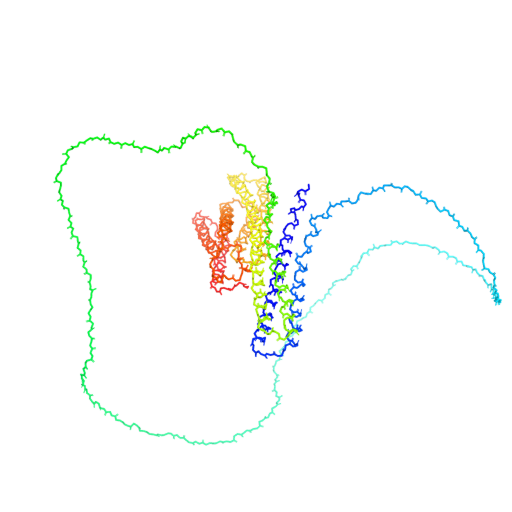-19.424 1.00 90.31 493 GLU A O 1
ATOM 3795 N N . ARG A 1 494 ? 1.672 -11.140 -20.326 1.00 87.94 494 ARG A N 1
ATOM 3796 C CA . ARG A 1 494 ? 1.074 -10.002 -19.598 1.00 87.94 494 ARG A CA 1
ATOM 3797 C C . ARG A 1 494 ? -0.411 -9.841 -19.875 1.00 87.94 494 ARG A C 1
ATOM 3799 O O . ARG A 1 494 ? -1.179 -9.639 -18.939 1.00 87.94 494 ARG A O 1
ATOM 3806 N N . GLN A 1 495 ? -0.843 -9.969 -21.129 1.00 88.00 495 GLN A N 1
ATOM 3807 C CA . GLN A 1 495 ? -2.266 -9.902 -21.465 1.00 88.00 495 GLN A CA 1
ATOM 3808 C C . GLN A 1 495 ? -3.055 -11.058 -20.814 1.00 88.00 495 GLN A C 1
ATOM 3810 O O . GLN A 1 495 ? -4.175 -10.858 -20.340 1.00 88.00 495 GLN A O 1
ATOM 3815 N N . GLY A 1 496 ? -2.449 -12.246 -20.706 1.00 89.88 496 GLY A N 1
ATOM 3816 C CA . GLY A 1 496 ? -2.994 -13.379 -19.954 1.00 89.88 496 GLY A CA 1
ATOM 3817 C C . GLY A 1 496 ? -3.033 -13.166 -18.432 1.00 89.88 496 GLY A C 1
ATOM 3818 O O . GLY A 1 496 ? -4.006 -13.564 -17.787 1.00 89.88 496 GLY A O 1
ATOM 3819 N N . ASN A 1 497 ? -2.019 -12.527 -17.839 1.00 86.81 497 ASN A N 1
ATOM 3820 C CA . ASN A 1 497 ? -2.011 -12.131 -16.423 1.00 86.81 497 ASN A CA 1
ATOM 3821 C C . ASN A 1 497 ? -3.110 -11.111 -16.134 1.00 86.81 497 ASN A C 1
ATOM 3823 O O . ASN A 1 497 ? -3.899 -11.289 -15.210 1.00 86.81 497 ASN A O 1
ATOM 3827 N N . LEU A 1 498 ? -3.202 -10.082 -16.971 1.00 86.50 498 LEU A N 1
ATOM 3828 C CA . LEU A 1 498 ? -4.170 -9.007 -16.839 1.00 86.50 498 LEU A CA 1
ATOM 3829 C C . LEU A 1 498 ? -5.612 -9.521 -16.916 1.00 86.50 498 LEU A C 1
ATOM 3831 O O . LEU A 1 498 ? -6.451 -9.130 -16.106 1.00 86.50 498 LEU A O 1
ATOM 3835 N N . TYR A 1 499 ? -5.889 -10.451 -17.834 1.00 86.94 499 TYR A N 1
ATOM 3836 C CA . TYR A 1 499 ? -7.177 -11.142 -17.901 1.00 86.94 499 TYR A CA 1
ATOM 3837 C C . TYR A 1 499 ? -7.489 -11.916 -16.610 1.00 86.94 499 TYR A C 1
ATOM 3839 O O . TYR A 1 499 ? -8.621 -11.861 -16.127 1.00 86.94 499 TYR A O 1
ATOM 3847 N N . ARG A 1 500 ? -6.496 -12.604 -16.021 1.00 86.38 500 ARG A N 1
ATOM 3848 C CA . ARG A 1 500 ? -6.662 -13.294 -14.730 1.00 86.38 500 ARG A CA 1
ATOM 3849 C C . ARG A 1 500 ? -6.989 -12.303 -13.614 1.00 86.38 500 ARG A C 1
ATOM 3851 O O . ARG A 1 500 ? -8.047 -12.439 -13.020 1.00 86.38 500 ARG A O 1
ATOM 3858 N N . ILE A 1 501 ? -6.180 -11.262 -13.425 1.00 83.75 501 ILE A N 1
ATOM 3859 C CA . ILE A 1 501 ? -6.397 -10.227 -12.398 1.00 83.75 501 ILE A CA 1
ATOM 3860 C C . ILE A 1 501 ? -7.772 -9.567 -12.551 1.00 83.75 501 ILE A C 1
ATOM 3862 O O . ILE A 1 501 ? -8.521 -9.464 -11.586 1.00 83.75 501 ILE A O 1
ATOM 3866 N N . THR A 1 502 ? -8.159 -9.199 -13.776 1.00 82.69 502 THR A N 1
ATOM 3867 C CA . THR A 1 502 ? -9.477 -8.603 -14.055 1.00 82.69 502 THR A CA 1
ATOM 3868 C C . THR A 1 502 ? -10.618 -9.554 -13.683 1.00 82.69 502 THR A C 1
ATOM 3870 O O . THR A 1 502 ? -11.606 -9.139 -13.077 1.00 82.69 502 THR A O 1
ATOM 3873 N N . ARG A 1 503 ? -10.486 -10.847 -14.008 1.00 83.69 503 ARG A N 1
ATOM 3874 C CA . ARG A 1 503 ? -11.449 -11.884 -13.613 1.00 83.69 503 ARG A CA 1
ATOM 3875 C C . ARG A 1 503 ? -11.488 -12.066 -12.095 1.00 83.69 503 ARG A C 1
ATOM 3877 O O . ARG A 1 503 ? -12.573 -12.226 -11.549 1.00 83.69 503 ARG A O 1
ATOM 3884 N N . ASP A 1 504 ? -10.339 -12.063 -11.432 1.00 79.88 504 ASP A N 1
ATOM 3885 C CA . ASP A 1 504 ? -10.219 -12.368 -10.005 1.00 79.88 504 ASP A CA 1
ATOM 3886 C C . ASP A 1 504 ? -10.766 -11.210 -9.141 1.00 79.88 504 ASP A C 1
ATOM 3888 O O . ASP A 1 504 ? -11.525 -11.469 -8.204 1.00 79.88 504 ASP A O 1
ATOM 3892 N N . ILE A 1 505 ? -10.577 -9.953 -9.574 1.00 74.88 505 ILE A N 1
ATOM 3893 C CA . ILE A 1 505 ? -11.281 -8.759 -9.057 1.00 74.88 505 ILE A CA 1
ATOM 3894 C C . ILE A 1 505 ? -12.806 -8.906 -9.201 1.00 74.88 505 ILE A C 1
ATOM 3896 O O . ILE A 1 505 ? -13.547 -8.710 -8.237 1.00 74.88 505 ILE A O 1
ATOM 3900 N N . VAL A 1 506 ? -13.302 -9.293 -10.384 1.00 76.00 506 VAL A N 1
ATOM 3901 C CA . VAL A 1 506 ? -14.747 -9.504 -10.624 1.00 76.00 506 VAL A CA 1
ATOM 3902 C C . VAL A 1 506 ? -15.311 -10.664 -9.789 1.00 76.00 506 VAL A C 1
ATOM 3904 O O . VAL A 1 506 ? -16.483 -10.639 -9.417 1.00 76.00 506 VAL A O 1
ATOM 3907 N N . GLN A 1 507 ? -14.495 -11.671 -9.475 1.00 78.31 507 GLN A N 1
ATOM 3908 C CA . GLN A 1 507 ? -14.872 -12.824 -8.650 1.00 78.31 507 GLN A CA 1
ATOM 3909 C C . GLN A 1 507 ? -14.665 -12.605 -7.141 1.00 78.31 507 GLN A C 1
ATOM 3911 O O . GLN A 1 507 ? -14.962 -13.521 -6.376 1.00 78.31 507 GLN A O 1
ATOM 3916 N N . GLN A 1 508 ? -14.186 -11.427 -6.713 1.00 66.88 508 GLN A N 1
ATOM 3917 C CA . GLN A 1 508 ? -13.841 -11.108 -5.316 1.00 66.88 508 GLN A CA 1
ATOM 3918 C C . GLN A 1 508 ? -12.882 -12.131 -4.675 1.00 66.88 508 GLN A C 1
ATOM 3920 O O . GLN A 1 508 ? -12.969 -12.430 -3.485 1.00 66.88 508 GLN A O 1
ATOM 3925 N N . ARG A 1 509 ? -11.967 -12.690 -5.476 1.00 53.00 509 ARG A N 1
ATOM 3926 C CA . ARG A 1 509 ? -10.955 -13.652 -5.025 1.00 53.00 509 ARG A CA 1
ATOM 3927 C C . ARG A 1 509 ? -9.637 -12.938 -4.754 1.00 53.00 509 ARG A C 1
ATOM 3929 O O . ARG A 1 509 ? -8.740 -12.946 -5.591 1.00 53.00 509 ARG A O 1
ATOM 3936 N N . ASN A 1 510 ? -9.548 -12.342 -3.569 1.00 49.31 510 ASN A N 1
ATOM 3937 C CA . ASN A 1 510 ? -8.321 -11.757 -3.028 1.00 49.31 510 ASN A CA 1
ATOM 3938 C C . ASN A 1 510 ? -7.553 -12.810 -2.194 1.00 49.31 510 ASN A C 1
ATOM 3940 O O . ASN A 1 510 ? -7.336 -12.609 -1.001 1.00 49.31 510 ASN A O 1
ATOM 3944 N N . GLU A 1 511 ? -7.201 -13.946 -2.812 1.00 37.91 511 GLU A N 1
ATOM 3945 C CA . GLU A 1 511 ? -6.413 -15.051 -2.217 1.00 37.91 511 GLU A CA 1
ATOM 3946 C C . GLU A 1 511 ? -5.197 -15.409 -3.088 1.00 37.91 511 GLU A C 1
ATOM 3948 O O . GLU A 1 511 ? -5.392 -15.596 -4.313 1.00 37.91 511 GLU A O 1
#

Secondary structure (DSSP, 8-state):
-TTHHHHSHHHHHHHHHHHHHHHHHHHHHHHHHHHHHHHHHHTT--HHHHHHHHHHHHHHHHHHHHHTTTTTTTSS-----PPPP-----------------------------------------------------------------------------------------------------------------------------PPPPPPP----PPPP----PPPPP---HHHHHHHHHHHHHHHHHHHHHHHHTT-HHHHHHHHHHHHHHHHHHHHHHHHHHHHHHHHHHHHHHHHHHHHHHHHHHHHHHHHHHHHHHHTS-GGG--HHHHHHHHHHHHHHHHHHHHHHHHHHHHHHH---SHHHHHHHHHHHHHHHHHHHHHTT--SHHHHHHHHHHHHHHHHHHHHHHHHHHHHHHHHHH-----------TT---SS-HHHHHHHHHHHHHHHHHHHHHHHHHHHTT--HHHHHHHHHHHHHHHHHHHHHHHHHHTT---

pLDDT: mean 70.72, std 26.81, range [26.64, 98.56]

Radius of gyration: 44.31 Å; chains: 1; bounding box: 130×124×113 Å